Protein AF-0000000076550329 (afdb_homodimer)

InterPro domains:
  IPR003779 Alkyl hydroperoxide reductase AhpD/CMD-like [PF02627] (62-121)
  IPR004675 Alkylhydroperoxidase AhpD core [TIGR00778] (80-121)
  IPR010195 Uncharacterised peroxidase-related [TIGR01926] (23-198)
  IPR029032 AhpD-like [G3DSA:1.20.1290.10] (34-202)
  IPR029032 AhpD-like [SSF69118] (18-198)

Secondary structure (DSSP, 8-state):
---------------------SS----GGG--HHHHHHHHHHHHHHT-SS--HHHHTTTTSHHHHHHHHHHIIIIISS-SSS-HHHHHHHHHHHHHHTT-HHHHHHHHHHHHHTT--HHHHHHHHTT----TTS-HHHHHHHHHHHHHHHHGGG--HHHHHHHHHTT--HHHHHHHHHHHHHHHHHHHHHHHHTPPP---S---------S---/---------------------SS----GGG--HHHHHHHHHHHHHHT-SS--HHHHTTTTSHHHHHHHHHHIIIIISS-SSS-HHHHHHHHHHHHHHTT-HHHHHHHHHHHHHTT--HHHHHHHHTT----TTS-HHHHHHHHHHHHHHHHGGG--HHHHHHHHHTT--HHHHHHHHHHHHHHHHHHHHHHHHTPPP---S---------S---

Solvent-accessible surface area (backbone atoms only — not comparable to full-atom values): 23984 Å² total; per-residue (Å²): 134,82,80,73,80,75,79,75,75,72,75,73,75,72,65,74,76,78,82,76,50,53,45,74,61,52,51,78,92,72,40,56,71,66,41,32,49,45,52,50,51,50,25,63,74,68,70,39,95,66,77,60,69,72,58,24,69,30,45,85,39,43,71,58,31,48,40,51,53,52,44,43,66,71,56,65,77,34,78,62,79,47,56,49,50,57,51,26,49,50,48,14,26,52,19,31,69,60,53,18,59,32,54,22,29,53,27,42,41,53,22,40,78,59,66,48,46,71,62,43,48,51,24,25,58,66,60,38,81,79,38,92,77,50,49,73,57,54,43,54,52,52,52,48,43,49,39,42,70,77,41,15,60,72,49,48,56,64,60,49,49,56,41,41,74,63,66,46,50,65,64,36,51,48,50,50,44,52,52,47,17,48,46,48,19,51,37,26,43,40,23,46,32,38,59,67,58,77,67,72,44,85,58,83,66,70,76,73,77,70,80,71,79,119,134,82,80,73,79,77,79,76,75,71,74,72,75,73,66,77,76,78,82,75,51,52,46,74,61,53,51,80,91,70,41,57,71,66,43,32,48,45,51,50,50,50,26,65,73,69,69,40,94,67,76,62,69,71,58,24,69,30,44,84,39,45,70,57,30,48,41,51,56,53,44,43,65,70,58,65,78,34,79,62,80,46,56,48,49,57,50,25,50,48,47,14,27,50,19,30,71,59,54,19,59,33,55,22,27,52,27,42,43,54,22,41,77,60,67,47,46,71,62,43,49,52,23,25,58,66,58,39,80,78,37,90,77,50,50,72,57,54,44,54,51,52,52,48,44,50,40,42,70,78,41,15,60,71,49,48,54,65,60,48,49,55,42,40,72,62,68,46,51,64,65,35,51,48,49,50,44,51,53,48,19,48,46,47,19,51,37,26,44,40,24,47,32,37,59,66,57,76,68,71,44,85,58,84,66,69,78,74,77,69,82,70,81,118

Organism: NCBI:txid570835

Structure (mmCIF, N/CA/C/O backbone):
data_AF-0000000076550329-model_v1
#
loop_
_entity.id
_entity.type
_entity.pdbx_description
1 polymer 'Putative peroxidase-related enzyme'
#
loop_
_atom_site.group_PDB
_atom_site.id
_atom_site.type_symbol
_atom_site.label_atom_id
_atom_site.label_alt_id
_atom_site.label_comp_id
_atom_site.label_asym_id
_atom_site.label_entity_id
_atom_site.label_seq_id
_atom_site.pdbx_PDB_ins_code
_atom_site.Cartn_x
_atom_site.Cartn_y
_atom_site.Cartn_z
_atom_site.occupancy
_atom_site.B_iso_or_equiv
_atom_site.auth_seq_id
_atom_site.auth_comp_id
_atom_site.auth_asym_id
_atom_site.auth_atom_id
_atom_site.pdbx_PDB_model_num
ATOM 1 N N . MET A 1 1 ? -53.531 -36.594 -28.297 1 34.47 1 MET A N 1
ATOM 2 C CA . MET A 1 1 ? -53.438 -35.812 -27.078 1 34.47 1 MET A CA 1
ATOM 3 C C . MET A 1 1 ? -52.062 -35.156 -26.922 1 34.47 1 MET A C 1
ATOM 5 O O . MET A 1 1 ? -51.062 -35.875 -26.75 1 34.47 1 MET A O 1
ATOM 9 N N . LYS A 1 2 ? -51.844 -34 -27.531 1 37.94 2 LYS A N 1
ATOM 10 C CA . LYS A 1 2 ? -50.656 -33.219 -27.703 1 37.94 2 LYS A CA 1
ATOM 11 C C . LYS A 1 2 ? -50.062 -32.781 -26.344 1 37.94 2 LYS A C 1
ATOM 13 O O . LYS A 1 2 ? -50.781 -32.219 -25.516 1 37.94 2 LYS A O 1
ATOM 18 N N . GLU A 1 3 ? -49.062 -33.531 -25.797 1 40.94 3 GLU A N 1
ATOM 19 C CA . GLU A 1 3 ? -48.375 -33.219 -24.547 1 40.94 3 GLU A CA 1
ATOM 20 C C . GLU A 1 3 ? -47.969 -31.75 -24.484 1 40.94 3 GLU A C 1
ATOM 22 O O . GLU A 1 3 ? -47.375 -31.234 -25.422 1 40.94 3 GLU A O 1
ATOM 27 N N . SER A 1 4 ? -48.719 -30.906 -23.75 1 45.22 4 SER A N 1
ATOM 28 C CA . SER A 1 4 ? -48.469 -29.5 -23.484 1 45.22 4 SER A CA 1
ATOM 29 C C . SER A 1 4 ? -47 -29.281 -23.031 1 45.22 4 SER A C 1
ATOM 31 O O . SER A 1 4 ? -46.5 -30.047 -22.219 1 45.22 4 SER A O 1
ATOM 33 N N . PRO A 1 5 ? -46.219 -28.5 -23.781 1 45.06 5 PRO A N 1
ATOM 34 C CA . PRO A 1 5 ? -44.812 -28.297 -23.406 1 45.06 5 PRO A CA 1
ATOM 35 C C . PRO A 1 5 ? -44.656 -27.875 -21.953 1 45.06 5 PRO A C 1
ATOM 37 O O . PRO A 1 5 ? -45.531 -27.234 -21.391 1 45.06 5 PRO A O 1
ATOM 40 N N . ALA A 1 6 ? -43.844 -28.578 -21.125 1 47.47 6 ALA A N 1
ATOM 41 C CA . ALA A 1 6 ? -43.438 -28.25 -19.75 1 47.47 6 ALA A CA 1
ATOM 42 C C . ALA A 1 6 ? -43.094 -26.781 -19.625 1 47.47 6 ALA A C 1
ATOM 44 O O . ALA A 1 6 ? -42.438 -26.219 -20.516 1 47.47 6 ALA A O 1
ATOM 45 N N . PRO A 1 7 ? -43.75 -26 -18.703 1 37.88 7 PRO A N 1
ATOM 46 C CA . PRO A 1 7 ? -43.375 -24.578 -18.594 1 37.88 7 PRO A CA 1
ATOM 47 C C . PRO A 1 7 ? -41.875 -24.375 -18.391 1 37.88 7 PRO A C 1
ATOM 49 O O . PRO A 1 7 ? -41.188 -25.25 -17.859 1 37.88 7 PRO A O 1
ATOM 52 N N . ALA A 1 8 ? -41.25 -23.531 -19.219 1 38.94 8 ALA A N 1
ATOM 53 C CA . ALA A 1 8 ? -39.875 -23.094 -19.109 1 38.94 8 ALA A CA 1
ATOM 54 C C . ALA A 1 8 ? -39.531 -22.688 -17.688 1 38.94 8 ALA A C 1
ATOM 56 O O . ALA A 1 8 ? -40.312 -22 -17.016 1 38.94 8 ALA A O 1
ATOM 57 N N . ARG A 1 9 ? -38.688 -23.484 -16.969 1 37.28 9 ARG A N 1
ATOM 58 C CA . ARG A 1 9 ? -38.094 -23.047 -15.711 1 37.28 9 ARG A CA 1
ATOM 59 C C . ARG A 1 9 ? -37.75 -21.562 -15.766 1 37.28 9 ARG A C 1
ATOM 61 O O . ARG A 1 9 ? -37.125 -21.109 -16.734 1 37.28 9 ARG A O 1
ATOM 68 N N . THR A 1 10 ? -38.594 -20.719 -15.211 1 36.97 10 THR A N 1
ATOM 69 C CA . THR A 1 10 ? -38.188 -19.328 -14.961 1 36.97 10 THR A CA 1
ATOM 70 C C . THR A 1 10 ? -36.719 -19.266 -14.586 1 36.97 10 THR A C 1
ATOM 72 O O . THR A 1 10 ? -36.188 -20.109 -13.852 1 36.97 10 THR A O 1
ATOM 75 N N . THR A 1 11 ? -35.875 -18.734 -15.445 1 35.59 11 THR A N 1
ATOM 76 C CA . THR A 1 11 ? -34.5 -18.328 -15.156 1 35.59 11 THR A CA 1
ATOM 77 C C . THR A 1 11 ? -34.375 -17.859 -13.711 1 35.59 11 THR A C 1
ATOM 79 O O . THR A 1 11 ? -35.25 -17.172 -13.195 1 35.59 11 THR A O 1
ATOM 82 N N . ASP A 1 12 ? -33.875 -18.688 -12.797 1 35.5 12 ASP A N 1
ATOM 83 C CA . ASP A 1 12 ? -33.406 -18.297 -11.469 1 35.5 12 ASP A CA 1
ATOM 84 C C . ASP A 1 12 ? -32.906 -16.859 -11.484 1 35.5 12 ASP A C 1
ATOM 86 O O . ASP A 1 12 ? -32.094 -16.484 -12.32 1 35.5 12 ASP A O 1
ATOM 90 N N . ASP A 1 13 ? -33.75 -15.891 -11.172 1 37.62 13 ASP A N 1
ATOM 91 C CA . ASP A 1 13 ? -33.281 -14.602 -10.695 1 37.62 13 ASP A CA 1
ATOM 92 C C . ASP A 1 13 ? -31.922 -14.75 -10 1 37.62 13 ASP A C 1
ATOM 94 O O . ASP A 1 13 ? -31.844 -15.18 -8.852 1 37.62 13 ASP A O 1
ATOM 98 N N . GLN A 1 14 ? -30.953 -15.328 -10.617 1 38.12 14 GLN A N 1
ATOM 99 C CA . GLN A 1 14 ? -29.641 -15.148 -10.016 1 38.12 14 GLN A CA 1
ATOM 100 C C . GLN A 1 14 ? -29.547 -13.836 -9.25 1 38.12 14 GLN A C 1
ATOM 102 O O . GLN A 1 14 ? -29.422 -12.766 -9.859 1 38.12 14 GLN A O 1
ATOM 107 N N . ALA A 1 15 ? -30.359 -13.57 -8.297 1 37.69 15 ALA A N 1
ATOM 108 C CA . ALA A 1 15 ? -30.234 -12.477 -7.348 1 37.69 15 ALA A CA 1
ATOM 109 C C . ALA A 1 15 ? -28.781 -12.062 -7.172 1 37.69 15 ALA A C 1
ATOM 111 O O . ALA A 1 15 ? -27.953 -12.875 -6.746 1 37.69 15 ALA A O 1
ATOM 112 N N . SER A 1 16 ? -28.156 -11.32 -7.98 1 46.09 16 SER A N 1
ATOM 113 C CA . SER A 1 16 ? -26.875 -10.68 -7.742 1 46.09 16 SER A CA 1
ATOM 114 C C . SER A 1 16 ? -26.672 -10.367 -6.262 1 46.09 16 SER A C 1
ATOM 116 O O . SER A 1 16 ? -27.406 -9.555 -5.691 1 46.09 16 SER A O 1
ATOM 118 N N . THR A 1 17 ? -26.531 -11.281 -5.348 1 53.38 17 THR A N 1
ATOM 119 C CA . THR A 1 17 ? -26.266 -11.141 -3.918 1 53.38 17 THR A CA 1
ATOM 120 C C . THR A 1 17 ? -25.5 -9.859 -3.627 1 53.38 17 THR A C 1
ATOM 122 O O . THR A 1 17 ? -24.391 -9.672 -4.113 1 53.38 17 THR A O 1
ATOM 125 N N . GLN A 1 18 ? -26.234 -8.766 -3.355 1 66.81 18 GLN A N 1
ATOM 126 C CA . GLN A 1 18 ? -25.734 -7.445 -2.998 1 66.81 18 GLN A CA 1
ATOM 127 C C . GLN A 1 18 ? -24.672 -7.543 -1.907 1 66.81 18 GLN A C 1
ATOM 129 O O . GLN A 1 18 ? -24.906 -8.117 -0.843 1 66.81 18 GLN A O 1
ATOM 134 N N . ILE A 1 19 ? -23.391 -7.457 -2.166 1 80.44 19 ILE A N 1
ATOM 135 C CA . ILE A 1 19 ? -22.297 -7.43 -1.199 1 80.44 19 ILE A CA 1
ATOM 136 C C . ILE A 1 19 ? -22.484 -6.262 -0.232 1 80.44 19 ILE A C 1
ATOM 138 O O . ILE A 1 19 ? -22.75 -5.133 -0.654 1 80.44 19 ILE A O 1
ATOM 142 N N . VAL A 1 20 ? -22.656 -6.621 1.04 1 86.81 20 VAL A N 1
ATOM 143 C CA . VAL A 1 20 ? -22.719 -5.598 2.078 1 86.81 20 VAL A CA 1
ATOM 144 C C . VAL A 1 20 ? -21.312 -5.273 2.566 1 86.81 20 VAL A C 1
ATOM 146 O O . VAL A 1 20 ? -20.578 -6.164 3.014 1 86.81 20 VAL A O 1
ATOM 149 N N . THR A 1 21 ? -20.922 -4.004 2.424 1 95.5 21 THR A N 1
ATOM 150 C CA . THR A 1 21 ? -19.594 -3.568 2.82 1 95.5 21 THR A CA 1
ATOM 151 C C . THR A 1 21 ? -19.672 -2.568 3.969 1 95.5 21 THR A C 1
ATOM 153 O O . THR A 1 21 ? -20.734 -2.025 4.254 1 95.5 21 THR A O 1
ATOM 156 N N . ASN A 1 22 ? -18.578 -2.371 4.703 1 97.69 22 ASN A N 1
ATOM 157 C CA . ASN A 1 22 ? -18.5 -1.385 5.773 1 97.69 22 ASN A CA 1
ATOM 158 C C . ASN A 1 22 ? -18.531 0.04 5.227 1 97.69 22 ASN A C 1
ATOM 160 O O . ASN A 1 22 ? -19.016 0.954 5.902 1 97.69 22 ASN A O 1
ATOM 164 N N . LEU A 1 23 ? -18 0.248 4.008 1 98 23 LEU A N 1
ATOM 165 C CA . LEU A 1 23 ? -17.906 1.538 3.336 1 98 23 LEU A CA 1
ATOM 166 C C . LEU A 1 23 ? -18.531 1.477 1.949 1 98 23 LEU A C 1
ATOM 168 O O . LEU A 1 23 ? -18.703 0.391 1.389 1 98 23 LEU A O 1
ATOM 172 N N . PRO A 1 24 ? -18.844 2.582 1.404 1 96.06 24 PRO A N 1
ATOM 173 C CA . PRO A 1 24 ? -19.594 2.562 0.142 1 96.06 24 PRO A CA 1
ATOM 174 C C . PRO A 1 24 ? -18.75 2.07 -1.032 1 96.06 24 PRO A C 1
ATOM 176 O O . PRO A 1 24 ? -17.562 2.424 -1.144 1 96.06 24 PRO A O 1
ATOM 179 N N . ILE A 1 25 ? -19.344 1.28 -1.822 1 96.69 25 ILE A N 1
ATOM 180 C CA . ILE A 1 25 ? -18.812 0.883 -3.123 1 96.69 25 ILE A CA 1
ATOM 181 C C . ILE A 1 25 ? -19.797 1.269 -4.223 1 96.69 25 ILE A C 1
ATOM 183 O O . ILE A 1 25 ? -20.922 1.678 -3.936 1 96.69 25 ILE A O 1
ATOM 187 N N . VAL A 1 26 ? -19.375 1.234 -5.422 1 95.69 26 VAL A N 1
ATOM 188 C CA . VAL A 1 26 ? -20.25 1.516 -6.555 1 95.69 26 VAL A CA 1
ATOM 189 C C . VAL A 1 26 ? -20.391 0.269 -7.426 1 95.69 26 VAL A C 1
ATOM 191 O O . VAL A 1 26 ? -19.422 -0.149 -8.078 1 95.69 26 VAL A O 1
ATOM 194 N N . GLN A 1 27 ? -21.562 -0.216 -7.426 1 94.56 27 GLN A N 1
ATOM 195 C CA . GLN A 1 27 ? -21.828 -1.361 -8.289 1 94.56 27 GLN A CA 1
ATOM 196 C C . GLN A 1 27 ? -21.797 -0.966 -9.758 1 94.56 27 GLN A C 1
ATOM 198 O O . GLN A 1 27 ? -22 0.2 -10.102 1 94.56 27 GLN A O 1
ATOM 203 N N . GLU A 1 28 ? -21.531 -1.98 -10.531 1 93.81 28 GLU A N 1
ATOM 204 C CA . GLU A 1 28 ? -21.344 -1.702 -11.953 1 93.81 28 GLU A CA 1
ATOM 205 C C . GLU A 1 28 ? -22.578 -1.06 -12.562 1 93.81 28 GLU A C 1
ATOM 207 O O . GLU A 1 28 ? -22.484 -0.114 -13.344 1 93.81 28 GLU A O 1
ATOM 212 N N . ASP A 1 29 ? -23.75 -1.494 -12.203 1 93.12 29 ASP A N 1
ATOM 213 C CA . ASP A 1 29 ? -24.984 -1.004 -12.789 1 93.12 29 ASP A CA 1
ATOM 214 C C . ASP A 1 29 ? -25.312 0.395 -12.281 1 93.12 29 ASP A C 1
ATOM 216 O O . ASP A 1 29 ? -26.141 1.103 -12.875 1 93.12 29 ASP A O 1
ATOM 220 N N . ALA A 1 30 ? -24.688 0.778 -11.227 1 95.06 30 ALA A N 1
ATOM 221 C CA . ALA A 1 30 ? -24.938 2.088 -10.633 1 95.06 30 ALA A CA 1
ATOM 222 C C . ALA A 1 30 ? -23.859 3.088 -11.016 1 95.06 30 ALA A C 1
ATOM 224 O O . ALA A 1 30 ? -23.969 4.281 -10.727 1 95.06 30 ALA A O 1
ATOM 225 N N . ALA A 1 31 ? -22.781 2.613 -11.672 1 96.88 31 ALA A N 1
ATOM 226 C CA . ALA A 1 31 ? -21.625 3.455 -11.969 1 96.88 31 ALA A CA 1
ATOM 227 C C . ALA A 1 31 ? -21.953 4.48 -13.047 1 96.88 31 ALA A C 1
ATOM 229 O O . ALA A 1 31 ? -22.656 4.168 -14.016 1 96.88 31 ALA A O 1
ATOM 230 N N . THR A 1 32 ? -21.547 5.707 -12.828 1 96.56 32 THR A N 1
ATOM 231 C CA . THR A 1 32 ? -21.703 6.781 -13.805 1 96.56 32 THR A CA 1
ATOM 232 C C . THR A 1 32 ? -20.391 7.539 -13.977 1 96.56 32 THR A C 1
ATOM 234 O O . THR A 1 32 ? -19.438 7.348 -13.211 1 96.56 32 THR A O 1
ATOM 237 N N . GLY A 1 33 ? -20.234 8.25 -15.086 1 97.31 33 GLY A N 1
ATOM 238 C CA . GLY A 1 33 ? -19.078 9.125 -15.297 1 97.31 33 GLY A CA 1
ATOM 239 C C . GLY A 1 33 ? -17.766 8.383 -15.305 1 97.31 33 GLY A C 1
ATOM 240 O O . GLY A 1 33 ? -17.609 7.379 -16.016 1 97.31 33 GLY A O 1
ATOM 241 N N . ALA A 1 34 ? -16.828 8.898 -14.539 1 96.88 34 ALA A N 1
ATOM 242 C CA . ALA A 1 34 ? -15.453 8.398 -14.539 1 96.88 34 ALA A CA 1
ATOM 243 C C . ALA A 1 34 ? -15.398 6.957 -14.031 1 96.88 34 ALA A C 1
ATOM 245 O O . ALA A 1 34 ? -14.594 6.156 -14.508 1 96.88 34 ALA A O 1
ATOM 246 N N . VAL A 1 35 ? -16.234 6.652 -13.039 1 97.88 35 VAL A N 1
ATOM 247 C CA . VAL A 1 35 ? -16.25 5.305 -12.477 1 97.88 35 VAL A CA 1
ATOM 248 C C . VAL A 1 35 ? -16.75 4.312 -13.531 1 97.88 35 VAL A C 1
ATOM 250 O O . VAL A 1 35 ? -16.141 3.256 -13.727 1 97.88 35 VAL A O 1
ATOM 253 N N . ALA A 1 36 ? -17.766 4.68 -14.234 1 97.56 36 ALA A N 1
ATOM 254 C CA . ALA A 1 36 ? -18.297 3.83 -15.297 1 97.56 36 ALA A CA 1
ATOM 255 C C . ALA A 1 36 ? -17.25 3.609 -16.391 1 97.56 36 ALA A C 1
ATOM 257 O O . ALA A 1 36 ? -17.094 2.494 -16.891 1 97.56 36 ALA A O 1
ATOM 258 N N . LYS A 1 37 ? -16.641 4.633 -16.734 1 97.62 37 LYS A N 1
ATOM 259 C CA . LYS A 1 37 ? -15.594 4.531 -17.75 1 97.62 37 LYS A CA 1
ATOM 260 C C . LYS A 1 37 ? -14.477 3.596 -17.297 1 97.62 37 LYS A C 1
ATOM 262 O O . LYS A 1 37 ? -14 2.771 -18.078 1 97.62 37 LYS A O 1
ATOM 267 N N . SER A 1 38 ? -14.039 3.748 -16.031 1 97.06 38 SER A N 1
ATOM 268 C CA . SER A 1 38 ? -12.977 2.902 -15.5 1 97.06 38 SER A CA 1
ATOM 269 C C . SER A 1 38 ? -13.383 1.432 -15.508 1 97.06 38 SER A C 1
ATOM 271 O O . SER A 1 38 ? -12.586 0.563 -15.859 1 97.06 38 SER A O 1
ATOM 273 N N . TYR A 1 39 ? -14.617 1.211 -15.086 1 96.88 39 TYR A N 1
ATOM 274 C CA . TYR A 1 39 ? -15.117 -0.161 -15.102 1 96.88 39 TYR A CA 1
ATOM 275 C C . TYR A 1 39 ? -15.117 -0.721 -16.516 1 96.88 39 TYR A C 1
ATOM 277 O O . TYR A 1 39 ? -14.695 -1.856 -16.75 1 96.88 39 TYR A O 1
ATOM 285 N N . SER A 1 40 ? -15.547 0.065 -17.5 1 96 40 SER A N 1
ATOM 286 C CA . SER A 1 40 ? -15.57 -0.349 -18.906 1 96 40 SER A CA 1
ATOM 287 C C . SER A 1 40 ? -14.156 -0.6 -19.422 1 96 40 SER A C 1
ATOM 289 O O . SER A 1 40 ? -13.906 -1.591 -20.109 1 96 40 SER A O 1
ATOM 291 N N . ASP A 1 41 ? -13.273 0.288 -19.094 1 93.56 41 ASP A N 1
ATOM 292 C CA . ASP A 1 41 ? -11.883 0.136 -19.5 1 93.56 41 ASP A CA 1
ATOM 293 C C . ASP A 1 41 ? -11.289 -1.167 -18.969 1 93.56 41 ASP A C 1
ATOM 295 O O . ASP A 1 41 ? -10.539 -1.849 -19.672 1 93.56 41 ASP A O 1
ATOM 299 N N . TYR A 1 42 ? -11.578 -1.461 -17.719 1 94.69 42 TYR A N 1
ATOM 300 C CA . TYR A 1 42 ? -11.086 -2.699 -17.125 1 94.69 42 TYR A CA 1
ATOM 301 C C . TYR A 1 42 ? -11.594 -3.912 -17.891 1 94.69 42 TYR A C 1
ATOM 303 O O . TYR A 1 42 ? -10.805 -4.789 -18.266 1 94.69 42 TYR A O 1
ATOM 311 N N . ARG A 1 43 ? -12.875 -3.943 -18.141 1 94.25 43 ARG A N 1
ATOM 312 C CA . ARG A 1 43 ? -13.477 -5.082 -18.828 1 94.25 43 ARG A CA 1
ATOM 313 C C . ARG A 1 43 ? -12.898 -5.25 -20.234 1 94.25 43 ARG A C 1
ATOM 315 O O . ARG A 1 43 ? -12.586 -6.367 -20.641 1 94.25 43 ARG A O 1
ATOM 322 N N . GLU A 1 44 ? -12.703 -4.199 -20.875 1 92.38 44 GLU A N 1
ATOM 323 C CA . GLU A 1 44 ? -12.172 -4.23 -22.234 1 92.38 44 GLU A CA 1
ATOM 324 C C . GLU A 1 44 ? -10.711 -4.68 -22.25 1 92.38 44 GLU A C 1
ATOM 326 O O . GLU A 1 44 ? -10.32 -5.516 -23.062 1 92.38 44 GLU A O 1
ATOM 331 N N . HIS A 1 45 ? -9.992 -4.172 -21.344 1 89.69 45 HIS A N 1
ATOM 332 C CA . HIS A 1 45 ? -8.562 -4.461 -21.312 1 89.69 45 HIS A CA 1
ATOM 333 C C . HIS A 1 45 ? -8.305 -5.918 -20.938 1 89.69 45 HIS A C 1
ATOM 335 O O . HIS A 1 45 ? -7.43 -6.566 -21.531 1 89.69 45 HIS A O 1
ATOM 341 N N . PHE A 1 46 ? -9.062 -6.41 -19.984 1 89.19 46 PHE A N 1
ATOM 342 C CA . PHE A 1 46 ? -8.773 -7.738 -19.453 1 89.19 46 PHE A CA 1
ATOM 343 C C . PHE A 1 46 ? -9.688 -8.781 -20.078 1 89.19 46 PHE A C 1
ATOM 345 O O . PHE A 1 46 ? -9.516 -9.984 -19.859 1 89.19 46 PHE A O 1
ATOM 352 N N . GLY A 1 47 ? -10.594 -8.312 -20.906 1 89.25 47 GLY A N 1
ATOM 353 C CA . GLY A 1 47 ? -11.516 -9.234 -21.547 1 89.25 47 GLY A CA 1
ATOM 354 C C . GLY A 1 47 ? -12.367 -10.008 -20.562 1 89.25 47 GLY A C 1
ATOM 355 O O . GLY A 1 47 ? -12.562 -11.211 -20.703 1 89.25 47 GLY A O 1
ATOM 356 N N . ARG A 1 48 ? -12.789 -9.414 -19.484 1 87.75 48 ARG A N 1
ATOM 357 C CA . ARG A 1 48 ? -13.617 -10.016 -18.453 1 87.75 48 ARG A CA 1
ATOM 358 C C . ARG A 1 48 ? -15.008 -9.406 -18.438 1 87.75 48 ARG A C 1
ATOM 360 O O . ARG A 1 48 ? -15.172 -8.211 -18.703 1 87.75 48 ARG A O 1
ATOM 367 N N . PRO A 1 49 ? -15.945 -10.18 -18.109 1 87.62 49 PRO A N 1
ATOM 368 C CA . PRO A 1 49 ? -17.312 -9.664 -18.141 1 87.62 49 PRO A CA 1
ATOM 369 C C . PRO A 1 49 ? -17.656 -8.828 -16.906 1 87.62 49 PRO A C 1
ATOM 371 O O . PRO A 1 49 ? -18.547 -7.973 -16.969 1 87.62 49 PRO A O 1
ATOM 374 N N . ASP A 1 50 ? -16.953 -9.141 -15.844 1 90.62 50 ASP A N 1
ATOM 375 C CA . ASP A 1 50 ? -17.281 -8.445 -14.602 1 90.62 50 ASP A CA 1
ATOM 376 C C . ASP A 1 50 ? -16.062 -7.781 -13.984 1 90.62 50 ASP A C 1
ATOM 378 O O . ASP A 1 50 ? -14.93 -8.227 -14.211 1 90.62 50 ASP A O 1
ATOM 382 N N . VAL A 1 51 ? -16.344 -6.711 -13.258 1 93.5 51 VAL A N 1
ATOM 383 C CA . VAL A 1 51 ? -15.312 -6 -12.508 1 93.5 51 VAL A CA 1
ATOM 384 C C . VAL A 1 51 ? -15.133 -6.648 -11.133 1 93.5 51 VAL A C 1
ATOM 386 O O . VAL A 1 51 ? -16.109 -6.844 -10.406 1 93.5 51 VAL A O 1
ATOM 389 N N . PRO A 1 52 ? -13.906 -7.027 -10.789 1 93.44 52 PRO A N 1
ATOM 390 C CA . PRO A 1 52 ? -13.695 -7.578 -9.445 1 93.44 52 PRO A CA 1
ATOM 391 C C . PRO A 1 52 ? -14.125 -6.621 -8.344 1 93.44 52 PRO A C 1
ATOM 393 O O . PRO A 1 52 ? -13.945 -5.406 -8.461 1 93.44 52 PRO A O 1
ATOM 396 N N . ASP A 1 53 ? -14.602 -7.16 -7.277 1 95 53 ASP A N 1
ATOM 397 C CA . ASP A 1 53 ? -15.18 -6.363 -6.199 1 95 53 ASP A CA 1
ATOM 398 C C . ASP A 1 53 ? -14.141 -5.445 -5.57 1 95 53 ASP A C 1
ATOM 400 O O . ASP A 1 53 ? -14.469 -4.348 -5.113 1 95 53 ASP A O 1
ATOM 404 N N . ILE A 1 54 ? -12.898 -5.898 -5.555 1 96.5 54 ILE A N 1
ATOM 405 C CA . ILE A 1 54 ? -11.867 -5.07 -4.93 1 96.5 54 ILE A CA 1
ATOM 406 C C . ILE A 1 54 ? -11.797 -3.717 -5.637 1 96.5 54 ILE A C 1
ATOM 408 O O . ILE A 1 54 ? -11.555 -2.689 -5 1 96.5 54 ILE A O 1
ATOM 412 N N . LEU A 1 55 ? -12.008 -3.686 -6.941 1 97 55 LEU A N 1
ATOM 413 C CA . LEU A 1 55 ? -11.898 -2.428 -7.676 1 97 55 LEU A CA 1
ATOM 414 C C . LEU A 1 55 ? -13 -1.459 -7.25 1 97 55 LEU A C 1
ATOM 416 O O . LEU A 1 55 ? -12.797 -0.242 -7.266 1 97 55 LEU A O 1
ATOM 420 N N . LYS A 1 56 ? -14.086 -1.982 -6.816 1 97.62 56 LYS A N 1
ATOM 421 C CA . LYS A 1 56 ? -15.203 -1.149 -6.383 1 97.62 56 LYS A CA 1
ATOM 422 C C . LYS A 1 56 ? -14.883 -0.431 -5.074 1 97.62 56 LYS A C 1
ATOM 424 O O . LYS A 1 56 ? -15.5 0.586 -4.754 1 97.62 56 LYS A O 1
ATOM 429 N N . CYS A 1 57 ? -13.953 -0.951 -4.289 1 98.06 57 CYS A N 1
ATOM 430 C CA . CYS A 1 57 ? -13.516 -0.318 -3.049 1 98.06 57 CYS A CA 1
ATOM 431 C C . CYS A 1 57 ? -12.781 0.987 -3.332 1 98.06 57 CYS A C 1
ATOM 433 O O . CYS A 1 57 ? -12.562 1.791 -2.426 1 98.06 57 CYS A O 1
ATOM 435 N N . PHE A 1 58 ? -12.438 1.228 -4.602 1 98 58 PHE A N 1
ATOM 436 C CA . PHE A 1 58 ? -11.688 2.426 -4.965 1 98 58 PHE A CA 1
ATOM 437 C C . PHE A 1 58 ? -12.578 3.422 -5.691 1 98 58 PHE A C 1
ATOM 439 O O . PHE A 1 58 ? -12.148 4.527 -6.027 1 98 58 PHE A O 1
ATOM 446 N N . ALA A 1 59 ? -13.852 3.111 -5.883 1 97.25 59 ALA A N 1
ATOM 447 C CA . ALA A 1 59 ? -14.758 3.879 -6.734 1 97.25 59 ALA A CA 1
ATOM 448 C C . ALA A 1 59 ? -15.109 5.219 -6.094 1 97.25 59 ALA A C 1
ATOM 450 O O . ALA A 1 59 ? -15.562 6.141 -6.777 1 97.25 59 ALA A O 1
ATOM 451 N N . THR A 1 60 ? -14.945 5.352 -4.766 1 95.69 60 THR A N 1
ATOM 452 C CA . THR A 1 60 ? -15.234 6.613 -4.094 1 95.69 60 THR A CA 1
ATOM 453 C C . THR A 1 60 ? -14.195 7.672 -4.469 1 95.69 60 THR A C 1
ATOM 455 O O . THR A 1 60 ? -14.383 8.859 -4.188 1 95.69 60 THR A O 1
ATOM 458 N N . HIS A 1 61 ? -13.102 7.262 -5.094 1 95.81 61 HIS A N 1
ATOM 459 C CA . HIS A 1 61 ? -12.07 8.148 -5.621 1 95.81 61 HIS A CA 1
ATOM 460 C C . HIS A 1 61 ? -11.648 7.734 -7.027 1 95.81 61 HIS A C 1
ATOM 462 O O . HIS A 1 61 ? -10.672 7.012 -7.203 1 95.81 61 HIS A O 1
ATOM 468 N N . PRO A 1 62 ? -12.281 8.273 -8.031 1 95.12 62 PRO A N 1
ATOM 469 C CA . PRO A 1 62 ? -12.141 7.773 -9.406 1 95.12 62 PRO A CA 1
ATOM 470 C C . PRO A 1 62 ? -10.695 7.812 -9.898 1 95.12 62 PRO A C 1
ATOM 472 O O . PRO A 1 62 ? -10.227 6.855 -10.516 1 95.12 62 PRO A O 1
ATOM 475 N N . PRO A 1 63 ? -9.922 8.859 -9.617 1 94.12 63 PRO A N 1
ATOM 476 C CA . PRO A 1 63 ? -8.523 8.805 -10.039 1 94.12 63 PRO A CA 1
ATOM 477 C C . PRO A 1 63 ? -7.758 7.645 -9.406 1 94.12 63 PRO A C 1
ATOM 479 O O . PRO A 1 63 ? -6.93 7.012 -10.062 1 94.12 63 PRO A O 1
ATOM 482 N N . LEU A 1 64 ? -8.016 7.383 -8.148 1 95.31 64 LEU A N 1
ATOM 483 C CA . LEU A 1 64 ? -7.391 6.242 -7.484 1 95.31 64 LEU A CA 1
ATOM 484 C C . LEU A 1 64 ? -7.781 4.934 -8.164 1 95.31 64 LEU A C 1
ATOM 486 O O . LEU A 1 64 ? -6.93 4.082 -8.414 1 95.31 64 LEU A O 1
ATOM 490 N N . LEU A 1 65 ? -9.055 4.793 -8.484 1 96.94 65 LEU A N 1
ATOM 491 C CA . LEU A 1 65 ? -9.547 3.613 -9.188 1 96.94 65 LEU A CA 1
ATOM 492 C C . LEU A 1 65 ? -8.797 3.416 -10.5 1 96.94 65 LEU A C 1
ATOM 494 O O . LEU A 1 65 ? -8.336 2.311 -10.805 1 96.94 65 LEU A O 1
ATOM 498 N N . GLU A 1 66 ? -8.648 4.453 -11.219 1 94.94 66 GLU A N 1
ATOM 499 C CA . GLU A 1 66 ? -7.953 4.402 -12.5 1 94.94 66 GLU A CA 1
ATOM 500 C C . GLU A 1 66 ? -6.508 3.943 -12.328 1 94.94 66 GLU A C 1
ATOM 502 O O . GLU A 1 66 ? -6.016 3.121 -13.102 1 94.94 66 GLU A O 1
ATOM 507 N N . GLN A 1 67 ? -5.84 4.449 -11.352 1 93.56 67 GLN A N 1
ATOM 508 C CA . GLN A 1 67 ? -4.441 4.102 -11.125 1 93.56 67 GLN A CA 1
ATOM 509 C C . GLN A 1 67 ? -4.305 2.648 -10.68 1 93.56 67 GLN A C 1
ATOM 511 O O . GLN A 1 67 ? -3.336 1.972 -11.031 1 93.56 67 GLN A O 1
ATOM 516 N N . MET A 1 68 ? -5.285 2.158 -9.867 1 94.31 68 MET A N 1
ATOM 517 C CA . MET A 1 68 ? -5.242 0.766 -9.43 1 94.31 68 MET A CA 1
ATOM 518 C C . MET A 1 68 ? -5.422 -0.181 -10.609 1 94.31 68 MET A C 1
ATOM 520 O O . MET A 1 68 ? -4.75 -1.21 -10.695 1 94.31 68 MET A O 1
ATOM 524 N N . ILE A 1 69 ? -6.277 0.164 -11.516 1 93.5 69 ILE A N 1
ATOM 525 C CA . ILE A 1 69 ? -6.488 -0.641 -12.711 1 93.5 69 ILE A CA 1
ATOM 526 C C . ILE A 1 69 ? -5.211 -0.662 -13.547 1 93.5 69 ILE A C 1
ATOM 528 O O . ILE A 1 69 ? -4.777 -1.723 -14.008 1 93.5 69 ILE A O 1
ATOM 532 N N . ALA A 1 70 ? -4.57 0.47 -13.688 1 92 70 ALA A N 1
ATOM 533 C CA . ALA A 1 70 ? -3.326 0.565 -14.453 1 92 70 ALA A CA 1
ATOM 534 C C . ALA A 1 70 ? -2.219 -0.257 -13.797 1 92 70 ALA A C 1
ATOM 536 O O . ALA A 1 70 ? -1.432 -0.91 -14.484 1 92 70 ALA A O 1
ATOM 537 N N . LEU A 1 71 ? -2.191 -0.245 -12.523 1 90.5 71 LEU A N 1
ATOM 538 C CA . LEU A 1 71 ? -1.178 -0.985 -11.781 1 90.5 71 LEU A CA 1
ATOM 539 C C . LEU A 1 71 ? -1.381 -2.488 -11.93 1 90.5 71 LEU A C 1
ATOM 541 O O . LEU A 1 71 ? -0.42 -3.23 -12.148 1 90.5 71 LEU A O 1
ATOM 545 N N . ALA A 1 72 ? -2.613 -2.945 -11.805 1 85.19 72 ALA A N 1
ATOM 546 C CA . ALA A 1 72 ? -2.912 -4.363 -11.984 1 85.19 72 ALA A CA 1
ATOM 547 C C . ALA A 1 72 ? -2.465 -4.848 -13.359 1 85.19 72 ALA A C 1
ATOM 549 O O . ALA A 1 72 ? -1.857 -5.914 -13.484 1 85.19 72 ALA A O 1
ATOM 550 N N . SER A 1 73 ? -2.604 -4.027 -14.344 1 87.25 73 SER A N 1
ATOM 551 C CA . SER A 1 73 ? -2.305 -4.395 -15.727 1 87.25 73 SER A CA 1
ATOM 552 C C . SER A 1 73 ? -0.804 -4.379 -15.992 1 87.25 73 SER A C 1
ATOM 554 O O . SER A 1 73 ? -0.311 -5.113 -16.844 1 87.25 73 SER A O 1
ATOM 556 N N . SER A 1 74 ? -0.102 -3.623 -15.211 1 89.19 74 SER A N 1
ATOM 557 C CA . SER A 1 74 ? 1.3 -3.426 -15.562 1 89.19 74 SER A CA 1
ATOM 558 C C . SER A 1 74 ? 2.219 -4.223 -14.641 1 89.19 74 SER A C 1
ATOM 560 O O . SER A 1 74 ? 3.393 -4.43 -14.961 1 89.19 74 SER A O 1
ATOM 562 N N . LEU A 1 75 ? 1.651 -4.695 -13.547 1 89.81 75 LEU A N 1
ATOM 563 C CA . LEU A 1 75 ? 2.58 -5.27 -12.578 1 89.81 75 LEU A CA 1
ATOM 564 C C . LEU A 1 75 ? 2.113 -6.648 -12.125 1 89.81 75 LEU A C 1
ATOM 566 O O . LEU A 1 75 ? 2.906 -7.594 -12.086 1 89.81 75 LEU A O 1
ATOM 570 N N . LEU A 1 76 ? 0.872 -6.828 -11.914 1 86.31 76 LEU A N 1
ATOM 571 C CA . LEU A 1 76 ? 0.428 -8 -11.164 1 86.31 76 LEU A CA 1
ATOM 572 C C . LEU A 1 76 ? 0.115 -9.156 -12.109 1 86.31 76 LEU A C 1
ATOM 574 O O . LEU A 1 76 ? 0.463 -10.305 -11.828 1 86.31 76 LEU A O 1
ATOM 578 N N . PHE A 1 77 ? -0.438 -8.891 -13.266 1 84.19 77 PHE A N 1
ATOM 579 C CA . PHE A 1 77 ? -1.028 -9.977 -14.039 1 84.19 77 PHE A CA 1
ATOM 580 C C . PHE A 1 77 ? -0.229 -10.242 -15.305 1 84.19 77 PHE A C 1
ATOM 582 O O . PHE A 1 77 ? -0.746 -10.82 -16.266 1 84.19 77 PHE A O 1
ATOM 589 N N . ILE A 1 78 ? 0.939 -9.703 -15.312 1 83.69 78 ILE A N 1
ATOM 590 C CA . ILE A 1 78 ? 1.804 -9.922 -16.469 1 83.69 78 ILE A CA 1
ATOM 591 C C . ILE A 1 78 ? 3.158 -10.453 -16 1 83.69 78 ILE A C 1
ATOM 593 O O . ILE A 1 78 ? 3.52 -10.312 -14.836 1 83.69 78 ILE A O 1
ATOM 597 N N . GLU A 1 79 ? 3.799 -11.039 -16.984 1 85.75 79 GLU A N 1
ATOM 598 C CA . GLU A 1 79 ? 5.191 -11.391 -16.75 1 85.75 79 GLU A CA 1
ATOM 599 C C . GLU A 1 79 ? 6.066 -10.141 -16.625 1 85.75 79 GLU A C 1
ATOM 601 O O . GLU A 1 79 ? 5.895 -9.18 -17.375 1 85.75 79 GLU A O 1
ATOM 606 N N . GLY A 1 80 ? 6.887 -10.148 -15.57 1 93.12 80 GLY A N 1
ATOM 607 C CA . GLY A 1 80 ? 7.859 -9.086 -15.352 1 93.12 80 GLY A CA 1
ATOM 608 C C . GLY A 1 80 ? 9.258 -9.602 -15.062 1 93.12 80 GLY A C 1
ATOM 609 O O . GLY A 1 80 ? 9.758 -10.477 -15.773 1 93.12 80 GLY A O 1
ATOM 610 N N . ARG A 1 81 ? 9.836 -8.961 -14.133 1 95.69 81 ARG A N 1
ATOM 611 C CA . ARG A 1 81 ? 11.125 -9.484 -13.695 1 95.69 81 ARG A CA 1
ATOM 612 C C . ARG A 1 81 ? 10.953 -10.828 -12.992 1 95.69 81 ARG A C 1
ATOM 614 O O . ARG A 1 81 ? 11.836 -11.688 -13.062 1 95.69 81 ARG A O 1
ATOM 621 N N . LEU A 1 82 ? 9.75 -10.984 -12.344 1 97.69 82 LEU A N 1
ATOM 622 C CA . LEU A 1 82 ? 9.375 -12.25 -11.727 1 97.69 82 LEU A CA 1
ATOM 623 C C . LEU A 1 82 ? 8.367 -13.008 -12.586 1 97.69 82 LE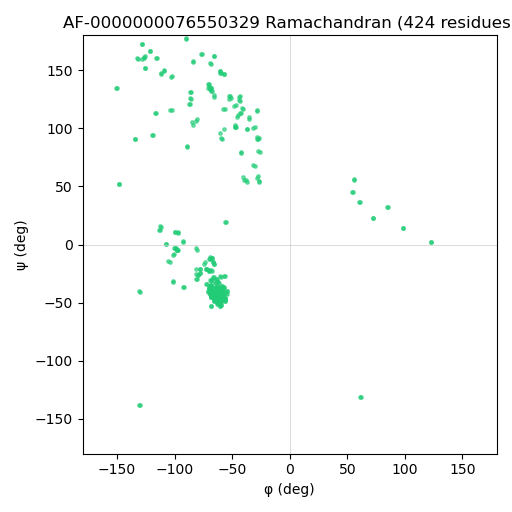U A C 1
ATOM 625 O O . LEU A 1 82 ? 7.504 -12.391 -13.211 1 97.69 82 LEU A O 1
ATOM 629 N N . PRO A 1 83 ? 8.5 -14.383 -12.586 1 96.06 83 PRO A N 1
ATOM 630 C CA . PRO A 1 83 ? 7.426 -15.156 -13.211 1 96.06 83 PRO A CA 1
ATOM 631 C C . PRO A 1 83 ? 6.07 -14.938 -12.547 1 96.06 83 PRO A C 1
ATOM 633 O O . PRO A 1 83 ? 5.996 -14.719 -11.336 1 96.06 83 PRO A O 1
ATOM 636 N N . ARG A 1 84 ? 5.043 -15.047 -13.344 1 95.44 84 ARG A N 1
ATOM 637 C CA . ARG A 1 84 ? 3.678 -14.867 -12.859 1 95.44 84 ARG A CA 1
ATOM 638 C C . ARG A 1 84 ? 3.389 -15.789 -11.68 1 95.44 84 ARG A C 1
ATOM 640 O O . ARG A 1 84 ? 2.734 -15.383 -10.711 1 95.44 84 ARG A O 1
ATOM 647 N N . ARG A 1 85 ? 3.848 -16.984 -11.727 1 96.56 85 ARG A N 1
ATOM 648 C CA . ARG A 1 85 ? 3.639 -17.953 -10.656 1 96.56 85 ARG A CA 1
ATOM 649 C C . ARG A 1 85 ? 4.199 -17.438 -9.336 1 96.56 85 ARG A C 1
ATOM 651 O O . ARG A 1 85 ? 3.543 -17.531 -8.297 1 96.56 85 ARG A O 1
ATOM 658 N N . VAL A 1 86 ? 5.41 -16.828 -9.398 1 98.12 86 VAL A N 1
ATOM 659 C CA . VAL A 1 86 ? 6.07 -16.328 -8.195 1 98.12 86 VAL A CA 1
ATOM 660 C C . VAL A 1 86 ? 5.309 -15.117 -7.66 1 98.12 86 VAL A C 1
ATOM 662 O O . VAL A 1 86 ? 5.137 -14.977 -6.445 1 98.12 86 VAL A O 1
ATOM 665 N N . LYS A 1 87 ? 4.816 -14.305 -8.555 1 98.06 87 LYS A N 1
ATOM 666 C CA . LYS A 1 87 ? 4.02 -13.156 -8.133 1 98.06 87 LYS A CA 1
ATOM 667 C C . LYS A 1 87 ? 2.76 -13.602 -7.398 1 98.06 87 LYS A C 1
ATOM 669 O O . LYS A 1 87 ? 2.395 -13.016 -6.375 1 98.06 87 LYS A O 1
ATOM 674 N N . GLU A 1 88 ? 2.123 -14.633 -7.898 1 97.56 88 GLU A N 1
ATOM 675 C CA . GLU A 1 88 ? 0.923 -15.148 -7.25 1 97.56 88 GLU A CA 1
ATOM 676 C C . GLU A 1 88 ? 1.258 -15.805 -5.914 1 97.56 88 GLU A C 1
ATOM 678 O O . GLU A 1 88 ? 0.464 -15.758 -4.973 1 97.56 88 GLU A O 1
ATOM 683 N N . MET A 1 89 ? 2.445 -16.484 -5.836 1 98.5 89 MET A N 1
ATOM 684 C CA . MET A 1 89 ? 2.891 -17.016 -4.551 1 98.5 89 MET A CA 1
ATOM 685 C C . MET A 1 89 ? 3.02 -15.906 -3.518 1 98.5 89 MET A C 1
ATOM 687 O O . MET A 1 89 ? 2.541 -16.031 -2.389 1 98.5 89 MET A O 1
ATOM 691 N N . ILE A 1 90 ? 3.592 -14.766 -3.938 1 98.81 90 ILE A N 1
ATOM 692 C CA . ILE A 1 90 ? 3.783 -13.625 -3.047 1 98.81 90 ILE A CA 1
ATOM 693 C C . ILE A 1 90 ? 2.428 -13.07 -2.625 1 98.81 90 ILE A C 1
ATOM 695 O O . ILE A 1 90 ? 2.176 -12.859 -1.436 1 98.81 90 ILE A O 1
ATOM 699 N N . ALA A 1 91 ? 1.551 -12.867 -3.578 1 98.44 91 ALA A N 1
ATOM 700 C CA . ALA A 1 91 ? 0.233 -12.305 -3.303 1 98.44 91 ALA A CA 1
ATOM 701 C C . ALA A 1 91 ? -0.549 -13.172 -2.326 1 98.44 91 ALA A C 1
ATOM 703 O O . ALA A 1 91 ? -1.149 -12.672 -1.375 1 98.44 91 ALA A O 1
ATOM 704 N N . THR A 1 92 ? -0.544 -14.484 -2.555 1 98.25 92 THR A N 1
ATOM 705 C CA . THR A 1 92 ? -1.249 -15.438 -1.701 1 98.25 92 THR A CA 1
ATOM 706 C C . THR A 1 92 ? -0.667 -15.43 -0.291 1 98.25 92 THR A C 1
ATOM 708 O O . THR A 1 92 ? -1.399 -15.281 0.689 1 98.25 92 THR A O 1
ATOM 711 N N . TYR A 1 93 ? 0.639 -15.531 -0.171 1 98.81 93 TYR A N 1
ATOM 712 C CA . TYR A 1 93 ? 1.33 -15.633 1.11 1 98.81 93 TYR A CA 1
ATOM 713 C C . TYR A 1 93 ? 1.175 -14.352 1.915 1 98.81 93 TYR A C 1
ATOM 715 O O . TYR A 1 93 ? 0.832 -14.391 3.1 1 98.81 93 TYR A O 1
ATOM 723 N N . VAL A 1 94 ? 1.375 -13.234 1.256 1 98.81 94 VAL A N 1
ATOM 724 C CA . VAL A 1 94 ? 1.292 -11.945 1.926 1 98.81 94 VAL A CA 1
ATOM 725 C C . VAL A 1 94 ? -0.145 -11.688 2.373 1 98.81 94 VAL A C 1
ATOM 727 O O . VAL A 1 94 ? -0.377 -11.133 3.453 1 98.81 94 VAL A O 1
ATOM 730 N N . SER A 1 95 ? -1.128 -12.023 1.537 1 98.62 95 SER A N 1
ATOM 731 C CA . SER A 1 95 ? -2.525 -11.875 1.927 1 98.62 95 SER A CA 1
ATOM 732 C C . SER A 1 95 ? -2.861 -12.742 3.133 1 98.62 95 SER A C 1
ATOM 734 O O . SER A 1 95 ? -3.674 -12.359 3.977 1 98.62 95 SER A O 1
ATOM 736 N N . ALA A 1 96 ? -2.277 -13.953 3.213 1 98.44 96 ALA A N 1
ATOM 737 C CA . ALA A 1 96 ? -2.436 -14.797 4.395 1 98.44 96 ALA A CA 1
ATOM 738 C C . ALA A 1 96 ? -1.846 -14.117 5.633 1 98.44 96 ALA A C 1
ATOM 740 O O . ALA A 1 96 ? -2.479 -14.086 6.691 1 98.44 96 ALA A O 1
ATOM 741 N N . LEU A 1 97 ? -0.653 -13.547 5.488 1 98.62 97 LEU A N 1
ATOM 742 C CA . LEU A 1 97 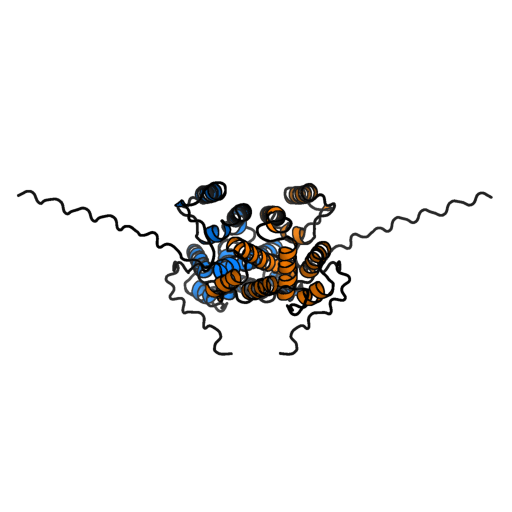? 0.023 -12.875 6.594 1 98.62 97 LEU A CA 1
ATOM 743 C C . LEU A 1 97 ? -0.794 -11.695 7.098 1 98.62 97 LEU A C 1
ATOM 745 O O . LEU A 1 97 ? -0.775 -11.383 8.289 1 98.62 97 LEU A O 1
ATOM 749 N N . ASN A 1 98 ? -1.52 -11.023 6.203 1 98.56 98 ASN A N 1
ATOM 750 C CA . ASN A 1 98 ? -2.289 -9.828 6.535 1 98.56 98 ASN A CA 1
ATOM 751 C C . ASN A 1 98 ? -3.73 -10.18 6.902 1 98.56 98 ASN A C 1
ATOM 753 O O . ASN A 1 98 ? -4.559 -9.289 7.09 1 98.56 98 ASN A O 1
ATOM 757 N N . ASP A 1 99 ? -4.09 -11.469 6.93 1 98.12 99 ASP A N 1
ATOM 758 C CA . ASP A 1 99 ? -5.426 -11.938 7.273 1 98.12 99 ASP A CA 1
ATOM 759 C C . ASP A 1 99 ? -6.48 -11.297 6.371 1 98.12 99 ASP A C 1
ATOM 761 O O . ASP A 1 99 ? -7.445 -10.703 6.855 1 98.12 99 ASP A O 1
ATOM 765 N N . CYS A 1 100 ? -6.336 -11.453 5.109 1 98.19 100 CYS A N 1
ATOM 766 C CA . CYS A 1 100 ? -7.309 -10.953 4.141 1 98.19 100 CYS A CA 1
ATOM 767 C C . CYS A 1 100 ? -7.898 -12.102 3.324 1 98.19 100 CYS A C 1
ATOM 769 O O . CYS A 1 100 ? -7.383 -12.445 2.26 1 98.19 100 CYS A O 1
ATOM 771 N N . PRO A 1 101 ? -9.023 -12.625 3.746 1 96.56 101 PRO A N 1
ATOM 772 C CA . PRO A 1 101 ? -9.578 -13.812 3.1 1 96.56 101 PRO A CA 1
ATOM 773 C C . PRO A 1 101 ? -9.953 -13.57 1.64 1 96.56 101 PRO A C 1
ATOM 775 O O . PRO A 1 101 ? -9.805 -14.469 0.803 1 96.56 101 PRO A O 1
ATOM 778 N N . TYR A 1 102 ? -10.445 -12.469 1.283 1 96.44 102 TYR A N 1
ATOM 779 C CA . TYR A 1 102 ? -10.828 -12.172 -0.09 1 96.44 102 TYR A CA 1
ATOM 780 C C . TYR A 1 102 ? -9.641 -12.281 -1.032 1 96.44 102 TYR A C 1
ATOM 782 O O . TYR A 1 102 ? -9.711 -12.977 -2.049 1 96.44 102 TYR A O 1
ATOM 790 N N . CYS A 1 103 ? -8.562 -11.594 -0.69 1 97.69 103 CYS A N 1
ATOM 791 C CA . CYS A 1 103 ? -7.379 -11.594 -1.542 1 97.69 103 CYS A CA 1
ATOM 792 C C . CYS A 1 103 ? -6.715 -12.961 -1.547 1 97.69 103 CYS A C 1
ATOM 794 O O . CYS A 1 103 ? -6.215 -13.414 -2.58 1 97.69 103 CYS A O 1
ATOM 796 N N . LEU A 1 104 ? -6.699 -13.523 -0.327 1 97.25 104 LEU A N 1
ATOM 797 C CA . LEU A 1 104 ? -6.137 -14.867 -0.237 1 97.25 104 LEU A CA 1
ATOM 798 C C . LEU A 1 104 ? -6.852 -15.82 -1.188 1 97.25 104 LEU A C 1
ATOM 800 O O . LEU A 1 104 ? -6.203 -16.516 -1.969 1 97.25 104 LEU A O 1
ATOM 804 N N . ASP A 1 105 ? -8.094 -15.812 -1.165 1 95.44 105 ASP A N 1
ATOM 805 C CA . ASP A 1 105 ? -8.93 -16.656 -2.008 1 95.44 105 ASP A CA 1
ATOM 806 C C . ASP A 1 105 ? -8.672 -16.391 -3.488 1 95.44 105 ASP A C 1
ATOM 808 O O . ASP A 1 105 ? -8.445 -17.328 -4.262 1 95.44 105 ASP A O 1
ATOM 812 N N . SER A 1 106 ? -8.672 -15.188 -3.881 1 94.69 106 SER A N 1
ATOM 813 C CA . SER A 1 106 ? -8.484 -14.789 -5.273 1 94.69 106 SER A CA 1
ATOM 814 C C . SER A 1 106 ? -7.109 -15.203 -5.785 1 94.69 106 SER A C 1
ATOM 816 O O . SER A 1 106 ? -6.996 -15.844 -6.836 1 94.69 106 SER A O 1
ATOM 818 N N . HIS A 1 107 ? -6.078 -14.922 -5.066 1 96.44 107 HIS A N 1
ATOM 819 C CA . HIS A 1 107 ? -4.723 -15.125 -5.57 1 96.44 107 HIS A CA 1
ATOM 820 C C . HIS A 1 107 ? -4.301 -16.594 -5.438 1 96.44 107 HIS A C 1
ATOM 822 O O . HIS A 1 107 ? -3.545 -17.094 -6.266 1 96.44 107 HIS A O 1
ATOM 828 N N . ALA A 1 108 ? -4.844 -17.266 -4.441 1 96.44 108 ALA A N 1
ATOM 829 C CA . ALA A 1 108 ? -4.645 -18.719 -4.41 1 96.44 108 ALA A CA 1
ATOM 830 C C . ALA A 1 108 ? -5.277 -19.391 -5.629 1 96.44 108 ALA A C 1
ATOM 832 O O . ALA A 1 108 ? -4.699 -20.297 -6.211 1 96.44 108 ALA A O 1
ATOM 833 N N . SER A 1 109 ? -6.422 -18.922 -5.988 1 94.81 109 SER A N 1
ATOM 834 C CA . SER A 1 109 ? -7.074 -19.438 -7.184 1 94.81 109 SER A CA 1
ATOM 835 C C . SER A 1 109 ? -6.238 -19.172 -8.43 1 94.81 109 SER A C 1
ATOM 837 O O . SER A 1 109 ? -6.078 -20.062 -9.281 1 94.81 109 SER A O 1
ATOM 839 N N . PHE A 1 110 ? -5.703 -17.969 -8.578 1 93.88 110 PHE A N 1
ATOM 840 C CA . PHE A 1 110 ? -4.836 -17.656 -9.711 1 93.88 110 PHE A CA 1
ATOM 841 C C . PHE A 1 110 ? -3.582 -18.516 -9.695 1 93.88 110 PHE A C 1
ATOM 843 O O . PHE A 1 110 ? -3.111 -18.969 -10.742 1 93.88 110 PHE A O 1
ATOM 850 N N . LEU A 1 111 ? -3.025 -18.75 -8.438 1 96.44 111 LEU A N 1
ATOM 851 C CA . LEU A 1 111 ? -1.842 -19.594 -8.305 1 96.44 111 LEU A CA 1
ATOM 852 C C . LEU A 1 111 ? -2.131 -21.016 -8.781 1 96.44 111 LEU A C 1
ATOM 854 O O . LEU A 1 111 ? -1.287 -21.641 -9.422 1 96.44 111 LEU A O 1
ATOM 858 N N . ARG A 1 112 ? -3.287 -21.5 -8.516 1 95.38 112 ARG A N 1
ATOM 859 C CA . ARG A 1 112 ? -3.695 -22.812 -9.008 1 95.38 112 ARG A CA 1
ATOM 860 C C . ARG A 1 112 ? -3.641 -22.875 -10.531 1 95.38 112 ARG 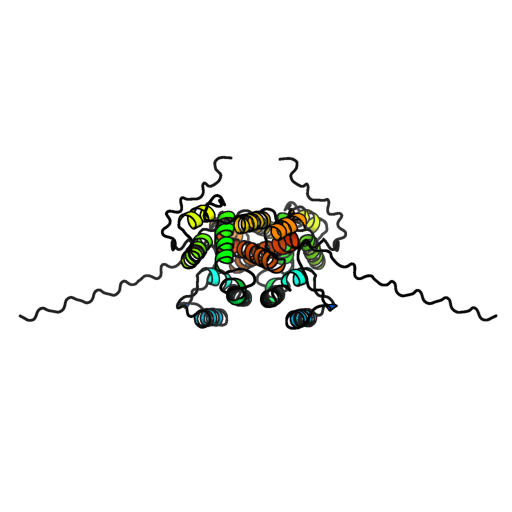A C 1
ATOM 862 O O . ARG A 1 112 ? -3.146 -23.844 -11.102 1 95.38 112 ARG A O 1
ATOM 869 N N . THR A 1 113 ? -4.133 -21.859 -11.156 1 93.44 113 THR A N 1
ATOM 870 C CA . THR A 1 113 ? -4.133 -21.812 -12.617 1 93.44 113 THR A CA 1
ATOM 871 C C . THR A 1 113 ? -2.707 -21.75 -13.156 1 93.44 113 THR A C 1
ATOM 873 O O . THR A 1 113 ? -2.471 -22.031 -14.328 1 93.44 113 THR A O 1
ATOM 876 N N . GLN A 1 114 ? -1.732 -21.391 -12.266 1 93.44 114 GLN A N 1
ATOM 877 C CA . GLN A 1 114 ? -0.325 -21.344 -12.641 1 93.44 114 GLN A CA 1
ATOM 878 C C . GLN A 1 114 ? 0.404 -22.609 -12.242 1 93.44 114 GLN A C 1
ATOM 880 O O . GLN A 1 114 ? 1.634 -22.641 -12.164 1 93.44 114 GLN A O 1
ATOM 885 N N . GLY A 1 115 ? -0.382 -23.641 -11.82 1 93.75 115 GLY A N 1
ATOM 886 C CA . GLY A 1 115 ? 0.202 -24.938 -11.523 1 93.75 115 GLY A CA 1
ATOM 887 C C . GLY A 1 115 ? 0.461 -25.156 -10.047 1 93.75 115 GLY A C 1
ATOM 888 O O . GLY A 1 115 ? 1.192 -26.078 -9.672 1 93.75 115 GLY A O 1
ATOM 889 N N . GLY A 1 116 ? -0.081 -24.375 -9.289 1 95.06 116 GLY A N 1
ATOM 890 C CA . GLY A 1 116 ? 0.082 -24.578 -7.855 1 95.06 116 GLY A CA 1
ATOM 891 C C . GLY A 1 116 ? -0.569 -25.859 -7.355 1 95.06 116 GLY A C 1
ATOM 892 O O . GLY A 1 116 ? -1.756 -26.094 -7.594 1 95.06 116 GLY A O 1
ATOM 893 N N . SER A 1 117 ? 0.152 -26.641 -6.66 1 94.88 117 SER A N 1
ATOM 894 C CA . SER A 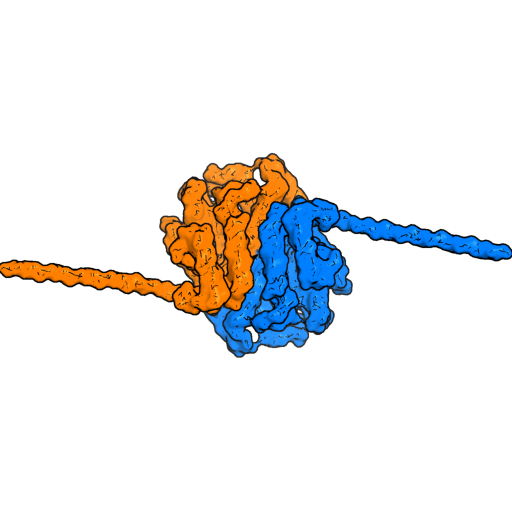1 117 ? -0.374 -27.875 -6.074 1 94.88 117 SER A CA 1
ATOM 895 C C . SER A 1 117 ? -1.21 -27.578 -4.832 1 94.88 117 SER A C 1
ATOM 897 O O . SER A 1 117 ? -1.119 -26.484 -4.258 1 94.88 117 SER A O 1
ATOM 899 N N . ASP A 1 118 ? -1.972 -28.547 -4.453 1 93 118 ASP A N 1
ATOM 900 C CA . ASP A 1 118 ? -2.756 -28.422 -3.227 1 93 118 ASP A CA 1
ATOM 901 C C . ASP A 1 118 ? -1.854 -28.188 -2.018 1 93 118 ASP A C 1
ATOM 903 O O . ASP A 1 118 ? -2.195 -27.406 -1.128 1 93 118 ASP A O 1
ATOM 907 N N . GLU A 1 119 ? -0.783 -28.844 -2.016 1 94.44 119 GLU A N 1
ATOM 908 C CA . GLU A 1 119 ? 0.165 -28.719 -0.912 1 94.44 119 GLU A CA 1
ATOM 909 C C . GLU A 1 119 ? 0.744 -27.312 -0.841 1 94.44 119 GLU A C 1
ATOM 911 O O . GLU A 1 119 ? 0.86 -26.734 0.243 1 94.44 119 GLU A O 1
ATOM 916 N N . LEU A 1 120 ? 1.078 -26.812 -1.958 1 96.5 120 LEU A N 1
ATOM 917 C CA . LEU A 1 120 ? 1.609 -25.453 -2.035 1 96.5 120 LEU A CA 1
ATOM 918 C C . LEU A 1 120 ? 0.577 -24.438 -1.559 1 96.5 120 LEU A C 1
ATOM 920 O O . LEU A 1 120 ? 0.88 -23.578 -0.725 1 96.5 120 LEU A O 1
ATOM 924 N N . LEU A 1 121 ? -0.607 -24.562 -2.053 1 96.62 121 LEU A N 1
ATOM 925 C CA . LEU A 1 121 ? -1.688 -23.625 -1.727 1 96.62 121 LEU A CA 1
ATOM 926 C C . LEU A 1 121 ? -2.031 -23.703 -0.242 1 96.62 121 LEU A C 1
ATOM 928 O O . LEU A 1 121 ? -2.238 -22.672 0.399 1 96.62 121 LEU A O 1
ATOM 932 N N . SER A 1 122 ? -2.082 -24.875 0.285 1 94.62 122 SER A N 1
ATOM 933 C CA . SER A 1 122 ? -2.377 -25.062 1.703 1 94.62 122 SER A CA 1
ATOM 934 C C . SER A 1 122 ? -1.31 -24.406 2.576 1 94.62 122 SER A C 1
ATOM 936 O O . SER A 1 122 ? -1.631 -23.703 3.531 1 94.62 122 SER A O 1
ATOM 938 N N . ALA A 1 123 ? -0.099 -24.641 2.268 1 96.56 123 ALA A N 1
ATOM 939 C CA . ALA A 1 123 ? 0.998 -24.078 3.049 1 96.56 123 ALA A CA 1
ATOM 940 C C . ALA A 1 123 ? 0.949 -22.562 3.039 1 96.56 123 ALA A C 1
ATOM 942 O O . ALA A 1 123 ? 0.898 -21.922 4.098 1 96.56 123 ALA A O 1
ATOM 943 N N . LEU A 1 124 ? 0.897 -21.969 1.833 1 97.81 124 LEU A N 1
ATOM 944 C CA . LEU A 1 124 ? 0.927 -20.516 1.704 1 97.81 124 LEU A CA 1
ATOM 945 C C . LEU A 1 124 ? -0.31 -19.891 2.336 1 97.81 124 LEU A C 1
ATOM 947 O O . LEU A 1 124 ? -0.219 -18.844 2.98 1 97.81 124 LEU A O 1
ATOM 951 N N . SER A 1 125 ? -1.443 -20.531 2.195 1 95.75 125 SER A N 1
ATOM 952 C CA . SER A 1 125 ? -2.689 -19.984 2.723 1 95.75 125 SER A CA 1
ATOM 953 C C . SER A 1 125 ? -2.689 -19.984 4.25 1 95.75 125 SER A C 1
ATOM 955 O O . SER A 1 125 ? -3.436 -19.234 4.871 1 95.75 125 SER A O 1
ATOM 957 N N . ASN A 1 126 ? -1.854 -20.844 4.82 1 95.44 126 ASN A N 1
ATOM 958 C CA . ASN A 1 126 ? -1.759 -20.906 6.277 1 95.44 126 ASN A CA 1
ATOM 959 C C . ASN A 1 126 ? -0.543 -20.141 6.793 1 95.44 126 ASN A C 1
ATOM 961 O O . ASN A 1 126 ? -0.171 -20.266 7.957 1 95.44 126 ASN A O 1
ATOM 965 N N . GLY A 1 127 ? 0.101 -19.375 5.941 1 96.31 127 GLY A N 1
ATOM 966 C CA . GLY A 1 127 ? 1.247 -18.562 6.324 1 96.31 127 GLY A CA 1
ATOM 967 C C . GLY A 1 127 ? 2.496 -19.391 6.586 1 96.31 127 GLY A C 1
ATOM 968 O O . GLY A 1 127 ? 3.375 -18.969 7.344 1 96.31 127 GLY A O 1
ATOM 969 N N . SER A 1 128 ? 2.516 -20.562 6 1 96.81 128 SER A N 1
ATOM 970 C CA . SER A 1 128 ? 3.65 -21.453 6.207 1 96.81 128 SER A CA 1
ATOM 971 C C . SER A 1 128 ? 4.5 -21.578 4.945 1 96.81 128 SER A C 1
ATOM 973 O O . SER A 1 128 ? 3.984 -21.453 3.832 1 96.81 128 SER A O 1
ATOM 975 N N . LEU A 1 129 ? 5.758 -21.797 5.137 1 98 129 LEU A N 1
ATOM 976 C CA . LEU A 1 129 ? 6.672 -22 4.02 1 98 129 LEU A CA 1
ATOM 977 C C . LEU A 1 129 ? 7.207 -23.438 4.02 1 98 129 LEU A C 1
ATOM 979 O O . LEU A 1 129 ? 8.148 -23.75 3.289 1 98 129 LEU A O 1
ATOM 983 N N . GLU A 1 130 ? 6.52 -24.203 4.855 1 93.94 130 GLU A N 1
ATOM 984 C CA . GLU A 1 130 ? 6.93 -25.594 4.977 1 93.94 130 GLU A CA 1
ATOM 985 C C . GLU A 1 130 ? 6.215 -26.469 3.955 1 93.94 130 GLU A C 1
ATOM 987 O O . GLU A 1 130 ? 5.191 -27.078 4.266 1 93.94 130 GLU A O 1
ATOM 992 N N . SER A 1 131 ? 6.699 -26.547 2.773 1 93 131 SER A N 1
ATOM 993 C CA . SER A 1 131 ? 6.195 -27.375 1.686 1 93 131 SER A CA 1
ATOM 994 C C . SER A 1 131 ? 7.316 -27.797 0.742 1 93 131 SER A C 1
ATOM 996 O O . SER A 1 131 ? 8.156 -26.984 0.367 1 93 131 SER A O 1
ATOM 998 N N . PRO A 1 132 ? 7.324 -29.078 0.376 1 93.56 132 PRO A N 1
ATOM 999 C CA . PRO A 1 132 ? 8.336 -29.516 -0.589 1 93.56 132 PRO A CA 1
ATOM 1000 C C . PRO A 1 132 ? 8.141 -28.891 -1.97 1 93.56 132 PRO A C 1
ATOM 1002 O O . PRO A 1 132 ? 9.047 -28.953 -2.811 1 93.56 132 PRO A O 1
ATOM 1005 N N . SER A 1 133 ? 6.992 -28.328 -2.189 1 94.38 133 SER A N 1
ATOM 1006 C CA . SER A 1 133 ? 6.684 -27.719 -3.482 1 94.38 133 SER A CA 1
ATOM 1007 C C . SER A 1 133 ? 7.281 -26.328 -3.596 1 94.38 133 SER A C 1
ATOM 1009 O O . SER A 1 133 ? 7.199 -25.688 -4.648 1 94.38 133 SER A O 1
ATOM 1011 N N . ILE A 1 134 ? 7.883 -25.812 -2.553 1 97.44 134 ILE A N 1
ATOM 1012 C CA . ILE A 1 134 ? 8.555 -24.516 -2.561 1 97.44 134 ILE A CA 1
ATOM 1013 C C . ILE A 1 134 ? 10.062 -24.719 -2.652 1 97.44 134 ILE A C 1
ATOM 1015 O O . ILE A 1 134 ? 10.68 -25.297 -1.749 1 97.44 134 ILE A O 1
ATOM 1019 N N . SER A 1 135 ? 10.633 -24.281 -3.715 1 97.19 135 SER A N 1
ATOM 1020 C CA . SER A 1 135 ? 12.078 -24.406 -3.877 1 97.19 135 SER A CA 1
ATOM 1021 C C . SER A 1 135 ? 12.828 -23.562 -2.859 1 97.19 135 SER A C 1
ATOM 1023 O O . SER A 1 135 ? 12.25 -22.641 -2.271 1 97.19 135 SER A O 1
ATOM 1025 N N . THR A 1 136 ? 14.117 -23.844 -2.652 1 97.06 136 THR A N 1
ATOM 1026 C CA . THR A 1 136 ? 14.945 -23.062 -1.75 1 97.06 136 THR A CA 1
ATOM 1027 C C . THR A 1 136 ? 14.969 -21.594 -2.172 1 97.06 136 THR A C 1
ATOM 1029 O O . THR A 1 136 ? 14.844 -20.703 -1.332 1 97.06 136 THR A O 1
ATOM 1032 N N . LYS A 1 137 ? 15.102 -21.375 -3.453 1 97.94 137 LYS A N 1
ATOM 1033 C CA . LYS A 1 137 ? 15.117 -20.016 -4.008 1 97.94 137 LYS A CA 1
ATOM 1034 C C . LYS A 1 137 ? 13.805 -19.297 -3.727 1 97.94 137 LYS A C 1
ATOM 1036 O O . LYS A 1 137 ? 13.805 -18.141 -3.277 1 97.94 137 LYS A O 1
ATOM 1041 N N . GLU A 1 138 ? 12.703 -19.938 -3.916 1 98.5 138 GLU A N 1
ATOM 1042 C CA . GLU A 1 138 ? 11.383 -19.375 -3.652 1 98.5 138 GLU A CA 1
ATOM 1043 C C . GLU A 1 138 ? 11.172 -19.141 -2.158 1 98.5 138 GLU A C 1
ATOM 1045 O O . GLU A 1 138 ? 10.617 -18.125 -1.754 1 98.5 138 GLU A O 1
ATOM 1050 N N . ARG A 1 139 ? 11.602 -20.094 -1.369 1 98.62 139 ARG A N 1
ATOM 1051 C CA . ARG A 1 139 ? 11.43 -20.016 0.077 1 98.62 139 ARG A CA 1
ATOM 1052 C C . ARG A 1 139 ? 12.148 -18.781 0.644 1 98.62 139 ARG A C 1
ATOM 1054 O O . ARG A 1 139 ? 11.609 -18.094 1.507 1 98.62 139 ARG A O 1
ATOM 1061 N N . GLN A 1 140 ? 13.32 -18.531 0.187 1 98.69 140 GLN A N 1
ATOM 1062 C CA . GLN A 1 140 ? 14.078 -17.375 0.658 1 98.69 140 GLN A CA 1
ATOM 1063 C C . GLN A 1 140 ? 13.406 -16.062 0.243 1 98.69 140 GLN A C 1
ATOM 1065 O O . GLN A 1 140 ? 13.359 -15.117 1.021 1 98.69 140 GLN A O 1
ATOM 1070 N N . LEU A 1 141 ? 12.867 -16.062 -0.958 1 98.88 141 LEU A N 1
ATOM 1071 C CA . LEU A 1 141 ? 12.156 -14.875 -1.408 1 98.88 141 LEU A CA 1
ATOM 1072 C C . LEU A 1 141 ? 10.898 -14.648 -0.574 1 98.88 141 LEU A C 1
ATOM 1074 O O . LEU A 1 141 ? 10.625 -13.523 -0.153 1 98.88 141 LEU A O 1
ATOM 1078 N N . LEU A 1 142 ? 10.156 -15.727 -0.312 1 98.94 142 LEU A N 1
ATOM 1079 C CA . LEU A 1 142 ? 8.922 -15.602 0.467 1 98.94 142 LEU A CA 1
ATOM 1080 C C . LEU A 1 142 ? 9.234 -15.234 1.914 1 98.94 142 LEU A C 1
ATOM 1082 O O . LEU A 1 142 ? 8.492 -14.477 2.539 1 98.94 142 LEU A O 1
ATOM 1086 N N . SER A 1 143 ? 10.328 -15.727 2.453 1 98.88 143 SER A N 1
ATOM 1087 C CA . SER A 1 143 ? 10.773 -15.312 3.779 1 98.88 143 SER A CA 1
ATOM 1088 C C . SER A 1 143 ? 11.094 -13.828 3.812 1 98.88 143 SER A C 1
ATOM 1090 O O . SER A 1 143 ? 10.766 -13.133 4.777 1 98.88 143 SER A O 1
ATOM 1092 N N . PHE A 1 144 ? 11.758 -13.43 2.758 1 98.94 144 PHE A N 1
ATOM 1093 C CA . PHE A 1 144 ? 12.055 -12.008 2.611 1 98.94 144 PHE A CA 1
ATOM 1094 C C . PHE A 1 144 ? 10.766 -11.195 2.553 1 98.94 144 PHE A C 1
ATOM 1096 O O . PHE A 1 144 ? 10.648 -10.148 3.201 1 98.94 144 PHE A O 1
ATOM 1103 N N . THR A 1 145 ? 9.727 -11.609 1.825 1 98.94 145 THR A N 1
ATOM 1104 C CA . THR A 1 145 ? 8.461 -10.883 1.725 1 98.94 145 THR A CA 1
ATOM 1105 C C . THR A 1 145 ? 7.754 -10.844 3.076 1 98.94 145 THR A C 1
ATOM 1107 O O . THR A 1 145 ? 7.074 -9.867 3.395 1 98.94 145 THR A O 1
ATOM 1110 N N . ARG A 1 146 ? 7.895 -11.906 3.908 1 98.88 146 ARG A N 1
ATOM 1111 C CA . ARG A 1 146 ? 7.359 -11.883 5.266 1 98.88 146 ARG A CA 1
ATOM 1112 C C . ARG A 1 146 ? 8.008 -10.766 6.086 1 98.88 146 ARG A C 1
ATOM 1114 O O . ARG A 1 146 ? 7.316 -10.055 6.82 1 98.88 146 ARG A O 1
ATOM 1121 N N . LYS A 1 147 ? 9.32 -10.672 5.973 1 98.88 147 LYS A N 1
ATOM 1122 C CA . LYS A 1 147 ? 10.039 -9.617 6.676 1 98.88 147 LYS A CA 1
ATOM 1123 C C . LYS A 1 147 ? 9.578 -8.234 6.211 1 98.88 147 LYS A C 1
ATOM 1125 O O . LYS A 1 147 ? 9.32 -7.352 7.027 1 98.88 147 LYS A O 1
ATOM 1130 N N . VAL A 1 148 ? 9.414 -8.047 4.863 1 98.94 148 VAL A N 1
ATOM 1131 C CA . VAL A 1 148 ? 8.945 -6.785 4.301 1 98.94 148 VAL A CA 1
ATOM 1132 C C . VAL A 1 148 ? 7.535 -6.488 4.805 1 98.94 148 VAL A C 1
ATOM 1134 O O . VAL A 1 148 ? 7.207 -5.34 5.109 1 98.94 148 VAL A O 1
ATOM 1137 N N . THR A 1 149 ? 6.688 -7.488 4.922 1 98.88 149 THR A N 1
ATOM 1138 C CA . THR A 1 149 ? 5.293 -7.348 5.332 1 98.88 149 THR A CA 1
ATOM 1139 C C . THR A 1 149 ? 5.199 -6.938 6.801 1 98.88 149 THR A C 1
ATOM 1141 O O . THR A 1 149 ? 4.477 -6.004 7.145 1 98.88 149 THR A O 1
ATOM 1144 N N . ASN A 1 150 ? 5.992 -7.57 7.668 1 98.31 150 ASN A N 1
ATOM 1145 C CA . ASN A 1 150 ? 5.777 -7.469 9.109 1 98.31 150 ASN A CA 1
ATOM 1146 C C . ASN A 1 150 ? 6.754 -6.492 9.75 1 98.31 150 ASN A C 1
ATOM 1148 O O . ASN A 1 150 ? 6.434 -5.871 10.766 1 98.31 150 ASN A O 1
ATOM 1152 N N . GLU A 1 151 ? 7.965 -6.414 9.156 1 98.44 151 GLU A N 1
ATOM 1153 C CA . GLU A 1 151 ? 9.047 -5.668 9.781 1 98.44 151 GLU A CA 1
ATOM 1154 C C . GLU A 1 151 ? 9.969 -5.043 8.742 1 98.44 151 GLU A C 1
ATOM 1156 O O . GLU A 1 151 ? 11.188 -5.23 8.789 1 98.44 151 GLU A O 1
ATOM 1161 N N . SER A 1 152 ? 9.391 -4.348 7.844 1 98.75 152 SER A N 1
ATOM 1162 C CA . SER A 1 152 ? 10.18 -3.793 6.75 1 98.75 152 SER A CA 1
ATOM 1163 C C . SER A 1 152 ? 11.32 -2.92 7.273 1 98.75 152 SER A C 1
ATOM 1165 O O . SER A 1 152 ? 12.359 -2.799 6.629 1 98.75 152 SER A O 1
ATOM 1167 N N . TYR A 1 153 ? 11.18 -2.316 8.453 1 98 153 TYR A N 1
ATOM 1168 C CA . TYR A 1 153 ? 12.156 -1.408 9.031 1 98 153 TYR A CA 1
ATOM 1169 C C . TYR A 1 153 ? 13.422 -2.156 9.438 1 98 153 TYR A C 1
ATOM 1171 O O . TYR A 1 153 ? 14.461 -1.541 9.711 1 98 153 TYR A O 1
ATOM 1179 N N . LYS A 1 154 ? 13.391 -3.48 9.43 1 98.56 154 LYS A N 1
ATOM 1180 C CA . LYS A 1 154 ? 14.547 -4.285 9.828 1 98.56 154 LYS A CA 1
ATOM 1181 C C . LYS A 1 154 ? 15.297 -4.805 8.602 1 98.56 154 LYS A C 1
ATOM 1183 O O . LYS A 1 154 ? 16.312 -5.488 8.742 1 98.56 154 LYS A O 1
ATOM 1188 N N . VAL A 1 155 ? 14.805 -4.527 7.391 1 98.75 155 VAL A N 1
ATOM 1189 C CA . VAL A 1 155 ? 15.469 -5.012 6.184 1 98.75 155 VAL A CA 1
ATOM 1190 C C . VAL A 1 155 ? 16.812 -4.305 6.016 1 98.75 155 VAL A C 1
ATOM 1192 O O . VAL A 1 155 ? 16.906 -3.086 6.191 1 98.75 155 VAL A O 1
ATOM 1195 N N . THR A 1 156 ? 17.828 -5.043 5.703 1 98.06 156 THR A N 1
ATOM 1196 C CA . THR A 1 156 ? 19.188 -4.52 5.531 1 98.06 156 THR A CA 1
ATOM 1197 C C . THR A 1 156 ? 19.766 -4.957 4.191 1 98.06 156 THR A C 1
ATOM 1199 O O . THR A 1 156 ? 19.172 -5.77 3.482 1 98.06 156 THR A O 1
ATOM 1202 N N . ALA A 1 157 ? 20.922 -4.398 3.895 1 97.56 157 ALA A N 1
ATOM 1203 C CA . ALA A 1 157 ? 21.656 -4.801 2.693 1 97.56 157 ALA A CA 1
ATOM 1204 C C . ALA A 1 157 ? 22 -6.285 2.734 1 97.56 157 ALA A C 1
ATOM 1206 O O . ALA A 1 157 ? 22.078 -6.941 1.691 1 97.56 157 ALA A O 1
ATOM 1207 N N . ASP A 1 158 ? 22.141 -6.836 3.947 1 98.44 158 ASP A N 1
ATOM 1208 C CA . ASP A 1 158 ? 22.469 -8.25 4.09 1 98.44 158 ASP A CA 1
ATOM 1209 C C . ASP A 1 158 ? 21.297 -9.125 3.629 1 98.44 158 ASP A C 1
ATOM 1211 O O . ASP A 1 158 ? 21.516 -10.203 3.066 1 98.44 158 ASP A O 1
ATOM 1215 N N . ASP A 1 159 ? 20.094 -8.719 3.881 1 98.81 159 ASP A N 1
ATOM 1216 C CA . ASP A 1 159 ? 18.938 -9.453 3.383 1 98.81 159 ASP A CA 1
ATOM 1217 C C . ASP A 1 159 ? 18.953 -9.555 1.86 1 98.81 159 ASP A C 1
ATOM 1219 O O . ASP A 1 159 ? 18.656 -10.609 1.3 1 98.81 159 ASP A O 1
ATOM 1223 N N . ILE A 1 160 ? 19.344 -8.469 1.207 1 98.81 160 ILE A N 1
ATOM 1224 C CA . ILE A 1 160 ? 19.422 -8.438 -0.249 1 98.81 160 ILE A CA 1
ATOM 1225 C C . ILE A 1 160 ? 20.531 -9.352 -0.737 1 98.81 160 ILE A C 1
ATOM 1227 O O . ILE A 1 160 ? 20.344 -10.125 -1.677 1 98.81 160 ILE A O 1
ATOM 1231 N N . ARG A 1 161 ? 21.625 -9.273 -0.09 1 98.44 161 ARG A N 1
ATOM 1232 C CA . ARG A 1 161 ? 22.75 -10.117 -0.453 1 98.44 161 ARG A CA 1
ATOM 1233 C C . ARG A 1 161 ? 22.391 -11.594 -0.354 1 98.44 161 ARG A C 1
ATOM 1235 O O . ARG A 1 161 ? 22.781 -12.391 -1.214 1 98.44 161 ARG A O 1
ATOM 1242 N N . GLN A 1 162 ? 21.688 -11.984 0.677 1 98.56 162 GLN A N 1
ATOM 1243 C CA . GLN A 1 162 ? 21.281 -13.367 0.858 1 98.56 162 GLN A CA 1
ATOM 1244 C C . GLN A 1 162 ? 20.391 -13.836 -0.295 1 98.56 162 GLN A C 1
ATOM 1246 O O . GLN A 1 162 ? 20.516 -14.984 -0.743 1 98.56 162 GLN A O 1
ATOM 1251 N N . LEU A 1 163 ? 19.562 -13 -0.761 1 98.81 163 LEU A N 1
ATOM 1252 C CA . LEU A 1 163 ? 18.734 -13.336 -1.903 1 98.81 163 LEU A CA 1
ATOM 1253 C C . LEU A 1 163 ? 19.562 -13.453 -3.176 1 98.81 163 LEU A C 1
ATOM 1255 O O . LEU A 1 163 ? 19.328 -14.344 -3.996 1 98.81 163 LEU A O 1
ATOM 1259 N N . ASN A 1 164 ? 20.5 -12.539 -3.307 1 98.5 164 ASN A N 1
ATOM 1260 C CA . ASN A 1 164 ? 21.406 -12.625 -4.445 1 98.5 164 ASN A CA 1
ATOM 1261 C C . ASN A 1 164 ? 22.156 -13.953 -4.457 1 98.5 164 ASN A C 1
ATOM 1263 O O . ASN A 1 164 ? 22.344 -14.555 -5.512 1 98.5 164 ASN A O 1
ATOM 1267 N N . ASP A 1 165 ? 22.5 -14.375 -3.316 1 98.31 165 ASP A N 1
ATOM 1268 C CA . ASP A 1 165 ? 23.297 -15.594 -3.176 1 98.31 165 ASP A CA 1
ATOM 1269 C C . ASP A 1 165 ? 22.531 -16.812 -3.697 1 98.31 165 ASP A C 1
ATOM 1271 O O . ASP A 1 165 ? 23.125 -17.75 -4.211 1 98.31 165 ASP A O 1
ATOM 1275 N N . VAL A 1 166 ? 21.219 -16.766 -3.613 1 98.31 166 VAL A N 1
ATOM 1276 C CA . VAL A 1 166 ? 20.453 -17.938 -4.031 1 98.31 166 VAL A CA 1
ATOM 1277 C C . VAL A 1 166 ? 19.953 -17.734 -5.457 1 98.31 166 VAL A C 1
ATOM 1279 O O . VAL A 1 166 ? 19.234 -18.578 -5.996 1 98.31 166 VAL A O 1
ATOM 1282 N N . GLY A 1 167 ? 20.203 -16.484 -6.059 1 98.19 167 GLY A N 1
ATOM 1283 C CA . GLY A 1 167 ? 20 -16.406 -7.496 1 98.19 167 GLY A CA 1
ATOM 1284 C C . GLY A 1 167 ? 19 -15.328 -7.898 1 98.19 167 GLY A C 1
ATOM 1285 O O . GLY A 1 167 ? 18.703 -15.156 -9.086 1 98.19 167 GLY A O 1
ATOM 1286 N N . TRP A 1 168 ? 18.469 -14.562 -6.949 1 98.69 168 TRP A N 1
ATOM 1287 C CA . TRP A 1 168 ? 17.594 -13.453 -7.316 1 98.69 168 TRP A CA 1
ATOM 1288 C C . TRP A 1 168 ? 18.391 -12.195 -7.613 1 98.69 168 TRP A C 1
ATOM 1290 O O . TRP A 1 168 ? 19.25 -11.805 -6.824 1 98.69 168 TRP A O 1
ATOM 1300 N N . ASP A 1 169 ? 18.078 -11.57 -8.734 1 98.12 169 ASP A N 1
ATOM 1301 C CA . ASP A 1 169 ? 18.828 -10.344 -9.023 1 98.12 169 ASP A CA 1
ATOM 1302 C C . ASP A 1 169 ? 18.125 -9.125 -8.43 1 98.12 169 ASP A C 1
ATOM 1304 O O . ASP A 1 169 ? 17.031 -9.25 -7.863 1 98.12 169 ASP A O 1
ATOM 1308 N N . GLN A 1 170 ? 18.734 -7.996 -8.578 1 97.88 170 GLN A N 1
ATOM 1309 C CA . GLN A 1 170 ? 18.281 -6.781 -7.902 1 97.88 170 GLN A CA 1
ATOM 1310 C C . GLN A 1 170 ? 16.906 -6.348 -8.398 1 97.88 170 GLN A C 1
ATOM 1312 O O . GLN A 1 170 ? 16.078 -5.863 -7.621 1 97.88 170 GLN A O 1
ATOM 1317 N N . LEU A 1 171 ? 16.688 -6.48 -9.688 1 98 171 LEU A N 1
ATOM 1318 C CA . LEU A 1 171 ? 15.422 -6.035 -10.25 1 98 171 LEU A CA 1
ATOM 1319 C C . LEU A 1 171 ? 14.297 -6.98 -9.859 1 98 171 LEU A C 1
ATOM 1321 O O . LEU A 1 171 ? 13.156 -6.547 -9.664 1 98 171 LEU A O 1
ATOM 1325 N N . GLN A 1 172 ? 14.555 -8.289 -9.734 1 98.69 172 GLN A N 1
ATOM 1326 C CA . GLN A 1 172 ? 13.578 -9.258 -9.234 1 98.69 172 GLN A CA 1
ATOM 1327 C C . GLN A 1 172 ? 13.219 -8.969 -7.781 1 98.69 172 GLN A C 1
ATOM 1329 O O . GLN A 1 172 ? 12.047 -9.023 -7.406 1 98.69 172 GLN A O 1
ATOM 1334 N N . ILE A 1 173 ? 14.227 -8.633 -6.98 1 98.88 173 ILE A N 1
ATOM 1335 C CA . ILE A 1 173 ? 14.008 -8.336 -5.566 1 98.88 173 ILE A CA 1
ATOM 1336 C C . ILE A 1 173 ? 13.211 -7.043 -5.43 1 98.88 173 ILE A C 1
ATOM 1338 O O . ILE A 1 173 ? 12.305 -6.945 -4.598 1 98.88 173 ILE A O 1
ATOM 1342 N N . ALA A 1 174 ? 13.492 -6.094 -6.312 1 98.69 174 ALA A N 1
ATOM 1343 C CA . ALA A 1 174 ? 12.734 -4.848 -6.312 1 98.69 174 ALA A CA 1
ATOM 1344 C C . ALA A 1 174 ? 11.266 -5.098 -6.656 1 98.69 174 ALA A C 1
ATOM 1346 O O . ALA A 1 174 ? 10.375 -4.566 -5.996 1 98.69 174 ALA A O 1
ATOM 1347 N N . GLU A 1 175 ? 11.07 -5.875 -7.633 1 98.44 175 GLU A N 1
ATOM 1348 C CA . GLU A 1 175 ? 9.688 -6.18 -8.016 1 98.44 175 GLU A CA 1
ATOM 1349 C C . GLU A 1 175 ? 8.961 -6.926 -6.898 1 98.44 175 GLU A C 1
ATOM 1351 O O . GLU A 1 175 ? 7.797 -6.641 -6.613 1 98.44 175 GLU A O 1
ATOM 1356 N N . ALA A 1 176 ? 9.625 -7.887 -6.25 1 98.81 176 ALA A N 1
ATOM 1357 C CA . ALA A 1 176 ? 9.031 -8.586 -5.113 1 98.81 176 ALA A CA 1
ATOM 1358 C C . ALA A 1 176 ? 8.656 -7.609 -4.004 1 98.81 176 ALA A C 1
ATOM 1360 O O . ALA A 1 176 ? 7.602 -7.742 -3.379 1 98.81 176 ALA A O 1
ATOM 1361 N N . THR A 1 177 ? 9.516 -6.652 -3.789 1 98.88 177 THR A N 1
ATOM 1362 C CA . THR A 1 177 ? 9.266 -5.625 -2.781 1 98.88 177 THR A CA 1
ATOM 1363 C C . THR A 1 177 ? 8.031 -4.809 -3.133 1 98.88 177 THR A C 1
ATOM 1365 O O . THR A 1 177 ? 7.152 -4.609 -2.291 1 98.88 177 THR A O 1
ATOM 1368 N N . HIS A 1 178 ? 7.949 -4.395 -4.383 1 98.5 178 HIS A N 1
ATOM 1369 C CA . HIS A 1 178 ? 6.809 -3.6 -4.824 1 98.5 178 HIS A CA 1
ATOM 1370 C C . HIS A 1 178 ? 5.508 -4.391 -4.707 1 98.5 178 HIS A C 1
ATOM 1372 O O . HIS A 1 178 ? 4.5 -3.865 -4.227 1 98.5 178 HIS A O 1
ATOM 1378 N N . ILE A 1 179 ? 5.547 -5.637 -5.078 1 98.44 179 ILE A N 1
ATOM 1379 C CA . ILE A 1 179 ? 4.348 -6.469 -5.035 1 98.44 179 ILE A CA 1
ATOM 1380 C C . ILE A 1 179 ? 3.947 -6.719 -3.582 1 98.44 179 ILE A C 1
ATOM 1382 O O . ILE A 1 179 ? 2.773 -6.598 -3.225 1 98.44 179 ILE A O 1
ATOM 1386 N N . THR A 1 180 ? 4.902 -7.035 -2.744 1 98.81 180 THR A N 1
ATOM 1387 C CA . THR A 1 180 ? 4.637 -7.254 -1.326 1 98.81 180 THR A CA 1
ATOM 1388 C C . THR A 1 180 ? 4 -6.016 -0.698 1 98.81 180 THR A C 1
ATOM 1390 O O . THR A 1 180 ? 2.99 -6.121 -0.002 1 98.81 180 THR A O 1
ATOM 1393 N N . ALA A 1 181 ? 4.586 -4.879 -0.984 1 98.62 181 ALA A N 1
ATOM 1394 C CA . ALA A 1 181 ? 4.082 -3.621 -0.442 1 98.62 181 ALA A CA 1
ATOM 1395 C C . ALA A 1 181 ? 2.695 -3.305 -0.996 1 98.62 181 ALA A C 1
ATOM 1397 O O . ALA A 1 181 ? 1.836 -2.787 -0.278 1 98.62 181 ALA A O 1
ATOM 1398 N N . LEU A 1 182 ? 2.469 -3.568 -2.227 1 97.75 182 LEU A N 1
ATOM 1399 C CA . LEU A 1 182 ? 1.168 -3.334 -2.846 1 97.75 182 LEU A CA 1
ATOM 1400 C C . LEU A 1 182 ? 0.088 -4.172 -2.168 1 97.75 182 LEU A C 1
ATOM 1402 O O . LEU A 1 182 ? -1.028 -3.693 -1.95 1 97.75 182 LEU A O 1
ATOM 1406 N N . PHE A 1 183 ? 0.387 -5.367 -1.799 1 98.44 183 PHE A N 1
ATOM 1407 C CA . PHE A 1 183 ? -0.628 -6.211 -1.178 1 98.44 183 PHE A CA 1
ATOM 1408 C C . PHE A 1 183 ? -0.839 -5.82 0.28 1 98.44 183 PHE A C 1
ATOM 1410 O O . PHE A 1 183 ? -1.888 -6.109 0.86 1 98.44 183 PHE A O 1
ATOM 1417 N N . ALA A 1 184 ? 0.181 -5.121 0.898 1 98.5 184 ALA A N 1
ATOM 1418 C CA . ALA A 1 184 ? -0.114 -4.461 2.166 1 98.5 184 ALA A CA 1
ATOM 1419 C C . ALA A 1 184 ? -1.206 -3.408 1.996 1 98.5 184 ALA A C 1
ATOM 1421 O O . ALA A 1 184 ? -2.078 -3.266 2.855 1 98.5 184 ALA A O 1
ATOM 1422 N N . PHE A 1 185 ? -1.158 -2.73 0.901 1 98.5 185 PHE A N 1
ATOM 1423 C CA . PHE A 1 185 ? -2.15 -1.717 0.561 1 98.5 185 PHE A CA 1
ATOM 1424 C C . PHE A 1 185 ? -3.504 -2.357 0.279 1 98.5 185 PHE A C 1
ATOM 1426 O O . PHE A 1 185 ? -4.496 -2.045 0.942 1 98.5 185 PHE A O 1
ATOM 1433 N N . PHE A 1 186 ? -3.564 -3.32 -0.604 1 98.44 186 PHE A N 1
ATOM 1434 C CA . PHE A 1 186 ? -4.809 -3.943 -1.043 1 98.44 186 PHE A CA 1
ATOM 1435 C C . PHE A 1 186 ? -5.504 -4.641 0.12 1 98.44 186 PHE A C 1
ATOM 1437 O O . PHE A 1 186 ? -6.715 -4.496 0.299 1 98.44 186 PHE A O 1
ATOM 1444 N N . ASN A 1 187 ? -4.781 -5.371 0.907 1 98.75 187 ASN A N 1
ATOM 1445 C CA . ASN A 1 187 ? -5.367 -6.125 2.01 1 98.75 187 ASN A CA 1
ATOM 1446 C C . ASN A 1 187 ? -6.02 -5.207 3.035 1 98.75 187 ASN A C 1
ATOM 1448 O O . ASN A 1 187 ? -7.102 -5.508 3.549 1 98.75 187 ASN A O 1
ATOM 1452 N N . ARG A 1 188 ? -5.383 -4.086 3.305 1 98.88 188 ARG A N 1
ATOM 1453 C CA . ARG A 1 188 ? -5.934 -3.154 4.281 1 98.88 188 ARG A CA 1
ATOM 1454 C C . ARG A 1 188 ? -7.199 -2.486 3.748 1 98.88 188 ARG A C 1
ATOM 1456 O O . ARG A 1 188 ? -8.156 -2.277 4.492 1 98.88 188 ARG A O 1
ATOM 1463 N N . VAL A 1 189 ? -7.215 -2.172 2.441 1 98.81 189 VAL A N 1
ATOM 1464 C CA . VAL A 1 189 ? -8.422 -1.596 1.85 1 98.81 189 VAL A CA 1
ATOM 1465 C C . VAL A 1 189 ? -9.547 -2.621 1.88 1 98.81 189 VAL A C 1
ATOM 1467 O O . VAL A 1 189 ? -10.641 -2.332 2.373 1 98.81 189 VAL A O 1
ATOM 1470 N N . VAL A 1 190 ? -9.297 -3.82 1.45 1 98.62 190 VAL A N 1
ATOM 1471 C CA . VAL A 1 190 ? -10.289 -4.875 1.332 1 98.62 190 VAL A CA 1
ATOM 1472 C C . VAL A 1 190 ? -10.852 -5.219 2.711 1 98.62 190 VAL A C 1
ATOM 1474 O O . VAL A 1 190 ? -12.062 -5.266 2.904 1 98.62 190 VAL A O 1
ATOM 1477 N N . ASN A 1 191 ? -9.969 -5.461 3.635 1 98.75 191 ASN A N 1
ATOM 1478 C CA . ASN A 1 191 ? -10.383 -5.766 5 1 98.75 191 ASN A CA 1
ATOM 1479 C C . ASN A 1 191 ? -11.258 -4.664 5.582 1 98.75 191 ASN A C 1
ATOM 1481 O O . ASN A 1 191 ? -12.305 -4.941 6.168 1 98.75 191 ASN A O 1
ATOM 1485 N N . THR A 1 192 ? -10.82 -3.42 5.414 1 98.88 192 THR A N 1
ATOM 1486 C CA . THR A 1 192 ? -11.523 -2.293 6.023 1 98.88 192 THR A CA 1
ATOM 1487 C C . THR A 1 192 ? -12.883 -2.088 5.375 1 98.88 192 THR A C 1
ATOM 1489 O O . THR A 1 192 ? -13.867 -1.793 6.059 1 98.88 192 THR A O 1
ATOM 1492 N N . PHE A 1 193 ? -12.938 -2.271 4.074 1 98.56 193 PHE A N 1
ATOM 1493 C CA . PHE A 1 193 ? -14.211 -2.145 3.371 1 98.56 193 PHE A CA 1
ATOM 1494 C C . PHE A 1 193 ? -15.117 -3.334 3.668 1 98.56 193 PHE A C 1
ATOM 1496 O O . PHE A 1 193 ? -16.328 -3.277 3.426 1 98.56 193 PHE A O 1
ATOM 1503 N N . GLY A 1 194 ? -14.555 -4.41 4.09 1 97.69 194 GLY A N 1
ATOM 1504 C CA . GLY A 1 194 ? -15.336 -5.547 4.543 1 97.69 194 GLY A CA 1
ATOM 1505 C C . GLY A 1 194 ? -15.773 -6.461 3.414 1 97.69 194 GLY A C 1
ATOM 1506 O O . GLY A 1 194 ? -16.875 -7.02 3.445 1 97.69 194 GLY A O 1
ATOM 1507 N N . LEU A 1 195 ? -14.945 -6.574 2.371 1 96.19 195 LEU A N 1
ATOM 1508 C CA . LEU A 1 195 ? -15.281 -7.508 1.299 1 96.19 195 LEU A CA 1
ATOM 1509 C C . LEU A 1 195 ? -15.172 -8.953 1.78 1 96.19 195 LEU A C 1
ATOM 1511 O O . LEU A 1 195 ? -14.164 -9.336 2.375 1 96.19 195 LEU A O 1
ATOM 1515 N N . PRO A 1 196 ? -16.141 -9.703 1.462 1 91.75 196 PRO A N 1
ATOM 1516 C CA . PRO A 1 196 ? -16.078 -11.117 1.864 1 91.75 196 PRO A CA 1
ATOM 1517 C C . PRO A 1 196 ? -15.281 -11.977 0.891 1 91.75 196 PRO A C 1
ATOM 1519 O O . PRO A 1 196 ? -15.102 -11.594 -0.27 1 91.75 196 PRO A O 1
ATOM 1522 N N . SER A 1 197 ? -14.828 -13.086 1.436 1 90.25 197 SER A N 1
ATOM 1523 C CA . SER A 1 197 ? -14.242 -14.086 0.546 1 90.25 197 SER A CA 1
ATOM 1524 C C . SER A 1 197 ? -15.266 -14.562 -0.486 1 90.25 197 SER A C 1
ATOM 1526 O O . SER A 1 197 ? -16.453 -14.625 -0.201 1 90.25 197 SER A O 1
ATOM 1528 N N . GLN A 1 198 ? -14.734 -14.891 -1.66 1 85.12 198 GLN A N 1
ATOM 1529 C CA . GLN A 1 198 ? -15.602 -15.359 -2.736 1 85.12 198 GLN A CA 1
ATOM 1530 C C . GLN A 1 198 ? -15.617 -16.875 -2.807 1 85.12 198 GLN A C 1
ATOM 1532 O O . GLN A 1 198 ? -16.375 -17.469 -3.584 1 85.12 198 GLN A O 1
ATOM 1537 N N . HIS A 1 199 ? -14.828 -17.516 -2.008 1 80.88 199 HIS A N 1
ATOM 1538 C CA . HIS A 1 199 ? -14.742 -18.969 -1.904 1 80.88 199 HIS A CA 1
ATOM 1539 C C . HIS A 1 199 ? -14.477 -19.609 -3.266 1 80.88 199 HIS A C 1
ATOM 1541 O O . HIS A 1 199 ? -15.156 -20.547 -3.66 1 80.88 199 HIS A O 1
ATOM 1547 N N . ARG A 1 200 ? -13.578 -19.062 -3.973 1 76.19 200 ARG A N 1
ATOM 1548 C CA . ARG A 1 200 ? -13.172 -19.594 -5.273 1 76.19 200 ARG A CA 1
ATOM 1549 C C . ARG A 1 200 ? -12.398 -20.891 -5.117 1 76.19 200 ARG A C 1
ATOM 1551 O O . ARG A 1 200 ? -12.5 -21.781 -5.961 1 76.19 200 ARG A O 1
ATOM 1558 N N . LEU A 1 201 ? -11.492 -20.859 -4.008 1 70.38 201 LEU A N 1
ATOM 1559 C CA . LEU A 1 201 ? -10.719 -22.062 -3.754 1 70.38 201 LEU A CA 1
ATOM 1560 C C . LEU A 1 201 ? -11.523 -23.062 -2.926 1 70.38 201 LEU A C 1
ATOM 1562 O O . LEU A 1 201 ? -12.148 -22.688 -1.931 1 70.38 201 LEU A O 1
ATOM 1566 N N . ASP A 1 202 ? -12.023 -24.031 -3.471 1 60.53 202 ASP A N 1
ATOM 1567 C CA . ASP A 1 202 ? -12.672 -25.109 -2.727 1 60.53 202 ASP A CA 1
ATOM 1568 C C . ASP A 1 202 ? -11.719 -25.703 -1.69 1 60.53 202 ASP A C 1
ATOM 1570 O O . ASP A 1 202 ? -11.625 -26.922 -1.561 1 60.53 202 ASP A O 1
ATOM 1574 N N . LEU A 1 203 ? -10.727 -25.031 -1.331 1 52.59 203 LEU A N 1
ATOM 1575 C CA . LEU A 1 203 ? -9.867 -25.609 -0.309 1 52.59 203 LEU A CA 1
ATOM 1576 C C . LEU A 1 203 ? -10.445 -25.391 1.084 1 52.59 203 LEU A C 1
ATOM 1578 O O . LEU A 1 203 ? -11.016 -24.344 1.361 1 52.59 203 LEU A O 1
ATOM 1582 N N . ASP A 1 204 ? -10.945 -26.391 1.658 1 45.84 204 ASP A N 1
ATOM 1583 C CA . ASP A 1 204 ? -11.266 -26.312 3.08 1 45.84 204 ASP A CA 1
ATOM 1584 C C . ASP A 1 204 ? -10.203 -25.5 3.832 1 45.84 204 ASP A C 1
ATOM 1586 O O . ASP A 1 204 ? -9.242 -26.062 4.348 1 45.84 204 ASP A O 1
ATOM 1590 N N . LEU A 1 205 ? -9.984 -24.391 3.428 1 48.25 205 LEU A N 1
ATOM 1591 C CA . LEU A 1 205 ? -8.984 -23.625 4.16 1 48.25 205 LEU A CA 1
ATOM 1592 C C . LEU A 1 205 ? -9.391 -23.453 5.621 1 48.25 205 LEU A C 1
ATOM 1594 O O . LEU A 1 205 ? -10.477 -22.953 5.914 1 48.25 205 LEU A O 1
ATOM 1598 N N . ALA A 1 206 ? -8.969 -24.359 6.453 1 40.53 206 ALA A N 1
ATOM 1599 C CA . ALA A 1 206 ? -9.242 -24.219 7.883 1 40.53 206 ALA A CA 1
ATOM 1600 C C . ALA A 1 206 ? -9 -22.797 8.359 1 40.53 206 ALA A C 1
ATOM 1602 O O . ALA A 1 206 ? -8.047 -22.141 7.93 1 40.53 206 ALA A O 1
ATOM 1603 N N . PRO A 1 207 ? -9.938 -22.141 9.016 1 40.62 207 PRO A N 1
ATOM 1604 C CA . PRO A 1 207 ? -9.758 -20.812 9.594 1 40.62 207 PRO A CA 1
ATOM 1605 C C . PRO A 1 207 ? -8.406 -20.641 10.297 1 40.62 207 PRO A C 1
ATOM 1607 O O . PRO A 1 207 ? -7.914 -21.594 10.922 1 40.62 207 PRO A O 1
ATOM 1610 N N . THR A 1 208 ? -7.516 -19.828 9.812 1 36.62 208 THR A N 1
ATOM 1611 C CA . THR A 1 208 ? -6.305 -19.516 10.555 1 36.62 208 THR A CA 1
ATOM 1612 C C . THR A 1 208 ? -6.617 -19.312 12.039 1 36.62 208 THR A C 1
ATOM 1614 O O . THR A 1 208 ? -7.656 -18.75 12.383 1 36.62 208 THR A O 1
ATOM 1617 N N . ASN A 1 209 ? -6.121 -20.078 12.922 1 33.25 209 ASN A N 1
ATOM 1618 C CA . ASN A 1 209 ? -6.195 -19.922 14.375 1 33.25 209 ASN A CA 1
ATOM 1619 C C . ASN A 1 209 ? -5.977 -18.484 14.797 1 33.25 209 ASN A C 1
ATOM 1621 O O . ASN A 1 209 ? -4.906 -17.922 14.57 1 33.25 209 ASN A O 1
ATOM 1625 N N . SER A 1 210 ? -6.914 -17.609 14.719 1 34.19 210 SER A N 1
ATOM 1626 C CA . SER A 1 210 ? -6.777 -16.391 15.508 1 34.19 210 SER A CA 1
ATOM 1627 C C . SER A 1 210 ? -5.953 -16.641 16.766 1 34.19 210 SER A C 1
ATOM 1629 O O . SER A 1 210 ? -6.121 -17.656 17.438 1 34.19 210 SER A O 1
ATOM 1631 N N . LYS A 1 211 ? -4.781 -16.062 16.953 1 31.94 211 LYS A N 1
ATOM 1632 C CA . LYS A 1 211 ? -3.951 -16.125 18.156 1 31.94 211 LYS A CA 1
ATOM 1633 C C . LYS A 1 211 ? -4.805 -16.047 19.422 1 31.94 211 LYS A C 1
ATOM 1635 O O . LYS A 1 211 ? -5.125 -14.945 19.891 1 31.94 211 LYS A O 1
ATOM 1640 N N . GLU A 1 212 ? -5.73 -16.781 19.703 1 26.41 212 GLU A N 1
ATOM 1641 C CA . GLU A 1 212 ? -6.098 -16.938 21.109 1 26.41 212 GLU A CA 1
ATOM 1642 C C . GLU A 1 212 ? -4.898 -17.359 21.953 1 26.41 212 GLU A C 1
ATOM 1644 O O . GLU A 1 212 ? -4.91 -17.234 23.172 1 26.41 212 GLU A O 1
ATOM 1649 N N . ASN A 1 213 ? -3.986 -18.328 21.5 1 26.61 213 ASN A N 1
ATOM 1650 C CA . ASN A 1 213 ? -3.156 -19.047 22.469 1 26.61 213 ASN A CA 1
ATOM 1651 C C . ASN A 1 213 ? -1.936 -18.219 22.875 1 26.61 213 ASN A C 1
ATOM 1653 O O . ASN A 1 213 ? -1.038 -18.719 23.547 1 26.61 213 ASN A O 1
ATOM 1657 N N . ARG A 1 214 ? -1.306 -17.188 22.109 1 22.05 214 ARG A N 1
ATOM 1658 C CA . ARG A 1 214 ? -0.215 -16.859 23.016 1 22.05 214 ARG A CA 1
ATOM 1659 C C . ARG A 1 214 ? -0.726 -16.078 24.219 1 22.05 214 ARG A C 1
ATOM 1661 O O . ARG A 1 214 ? -1.639 -15.258 24.094 1 22.05 214 ARG A O 1
ATOM 1668 N N . MET B 1 1 ? 50.312 49.781 -5 1 34.78 1 MET B N 1
ATOM 1669 C CA . MET B 1 1 ? 50.375 48.312 -4.859 1 34.78 1 MET B CA 1
ATOM 1670 C C . MET B 1 1 ? 48.969 47.719 -4.754 1 34.78 1 MET B C 1
ATOM 1672 O O . MET B 1 1 ? 48.281 47.938 -3.76 1 34.78 1 MET B O 1
ATOM 1676 N N . LYS B 1 2 ? 48.281 47.562 -5.91 1 38.06 2 LYS B N 1
ATOM 1677 C CA . LYS B 1 2 ? 46.906 47.125 -6.145 1 38.06 2 LYS B CA 1
ATOM 1678 C C . LYS B 1 2 ? 46.656 45.75 -5.531 1 38.06 2 LYS B C 1
ATOM 1680 O O . LYS B 1 2 ? 47.406 44.812 -5.762 1 38.06 2 LYS B O 1
ATOM 1685 N N . GLU B 1 3 ? 46.031 45.688 -4.32 1 41.56 3 GLU B N 1
ATOM 1686 C CA . GLU B 1 3 ? 45.656 44.469 -3.621 1 41.56 3 GLU B CA 1
ATOM 1687 C C . GLU B 1 3 ? 44.938 43.5 -4.562 1 41.56 3 GLU B C 1
ATOM 1689 O O . GLU B 1 3 ? 44.031 43.875 -5.285 1 41.56 3 GLU B O 1
ATOM 1694 N N . SER B 1 4 ? 45.656 42.438 -5.035 1 45.53 4 SER B N 1
ATOM 1695 C CA . SER B 1 4 ? 45.156 41.344 -5.848 1 45.53 4 SER B CA 1
ATOM 1696 C C . SER B 1 4 ? 43.844 40.781 -5.277 1 45.53 4 SER B C 1
ATOM 1698 O O . SER B 1 4 ? 43.75 40.562 -4.07 1 45.53 4 SER B O 1
ATOM 1700 N N . PRO B 1 5 ? 42.75 40.812 -6.047 1 46.09 5 PRO B N 1
ATOM 1701 C CA . PRO B 1 5 ? 41.5 40.312 -5.523 1 46.09 5 PRO B CA 1
ATOM 1702 C C . PRO B 1 5 ? 41.594 38.906 -4.953 1 46.09 5 PRO B C 1
ATOM 1704 O O . PRO B 1 5 ? 42.438 38.125 -5.391 1 46.09 5 PRO B O 1
ATOM 1707 N N . ALA B 1 6 ? 41.188 38.656 -3.686 1 47.78 6 ALA B N 1
ATOM 1708 C CA . ALA B 1 6 ? 41.094 37.344 -3.02 1 47.78 6 ALA B CA 1
ATOM 1709 C C . ALA B 1 6 ? 40.469 36.312 -3.939 1 47.78 6 ALA B C 1
ATOM 1711 O O . ALA B 1 6 ? 39.5 36.594 -4.668 1 47.78 6 ALA B O 1
ATOM 1712 N N . PRO B 1 7 ? 41.156 35.156 -4.199 1 38.03 7 PRO B N 1
ATOM 1713 C CA . PRO B 1 7 ? 40.562 34.156 -5.082 1 38.03 7 PRO B CA 1
ATOM 1714 C C . PRO B 1 7 ? 39.125 33.781 -4.66 1 38.03 7 PRO B C 1
ATOM 1716 O O . PRO B 1 7 ? 38.781 33.875 -3.48 1 38.03 7 PRO B O 1
ATOM 1719 N N . ALA B 1 8 ? 38.156 33.844 -5.59 1 39.28 8 ALA B N 1
ATOM 1720 C CA . ALA B 1 8 ? 36.781 33.375 -5.43 1 39.28 8 ALA B CA 1
ATOM 1721 C C . ALA B 1 8 ? 36.75 32 -4.77 1 39.28 8 ALA B C 1
ATOM 1723 O O . ALA B 1 8 ? 37.5 31.094 -5.129 1 39.28 8 ALA B O 1
ATOM 1724 N N . ARG B 1 9 ? 36.25 31.891 -3.516 1 37.25 9 ARG B N 1
ATOM 1725 C CA . ARG B 1 9 ? 35.906 30.609 -2.914 1 37.25 9 ARG B CA 1
ATOM 1726 C C . ARG B 1 9 ? 35.312 29.672 -3.943 1 37.25 9 ARG B C 1
ATOM 1728 O O . ARG B 1 9 ? 34.406 30.047 -4.68 1 37.25 9 ARG B O 1
ATOM 1735 N N . THR B 1 10 ? 36.094 28.75 -4.477 1 37 10 THR B N 1
ATOM 1736 C CA . THR B 1 10 ? 35.531 27.641 -5.234 1 37 10 THR B CA 1
ATOM 1737 C C . THR B 1 10 ? 34.188 27.188 -4.633 1 37 10 THR B C 1
ATOM 1739 O O . THR B 1 10 ? 34.062 27.141 -3.408 1 37 10 THR B O 1
ATOM 1742 N N . THR B 1 11 ? 33.094 27.469 -5.285 1 35.91 11 THR B N 1
ATOM 1743 C CA . THR B 1 11 ? 31.797 26.875 -4.988 1 35.91 11 THR B CA 1
ATOM 1744 C C . THR B 1 11 ? 31.953 25.469 -4.422 1 35.91 11 THR B C 1
ATOM 1746 O O . THR B 1 11 ? 32.781 24.703 -4.895 1 35.91 11 THR B O 1
ATOM 1749 N N . ASP B 1 12 ? 31.844 25.266 -3.121 1 35.53 12 ASP B N 1
ATOM 1750 C CA . ASP B 1 12 ? 31.656 23.969 -2.479 1 35.53 12 ASP B CA 1
ATOM 1751 C C . ASP B 1 12 ? 30.953 22.984 -3.422 1 35.53 12 ASP B C 1
ATOM 1753 O O . ASP B 1 12 ? 29.906 23.297 -3.988 1 35.53 12 ASP B O 1
ATOM 1757 N N . ASP B 1 13 ? 31.703 22.203 -4.188 1 37.47 13 ASP B N 1
ATOM 1758 C CA . ASP B 1 13 ? 31.156 20.969 -4.719 1 37.47 13 ASP B CA 1
ATOM 1759 C C . ASP B 1 13 ? 30.047 20.422 -3.814 1 37.47 13 ASP B C 1
ATOM 1761 O O . ASP B 1 13 ? 30.328 19.844 -2.76 1 37.47 13 ASP B O 1
ATOM 1765 N N . GLN B 1 14 ? 29.062 21.188 -3.52 1 38.09 14 GLN B N 1
ATOM 1766 C CA . GLN B 1 14 ? 27.922 20.5 -2.92 1 38.09 14 GLN B CA 1
ATOM 1767 C C . GLN B 1 14 ? 27.859 19.047 -3.379 1 38.09 14 GLN B C 1
ATOM 1769 O O . GLN B 1 14 ? 27.453 18.75 -4.512 1 38.09 14 GLN B O 1
ATOM 1774 N N . ALA B 1 15 ? 28.828 18.25 -3.172 1 37.75 15 ALA B N 1
ATOM 1775 C CA . ALA B 1 15 ? 28.797 16.797 -3.35 1 37.75 15 ALA B CA 1
ATOM 1776 C C . ALA B 1 15 ? 27.391 16.25 -3.166 1 37.75 15 ALA B C 1
ATOM 1778 O O . ALA B 1 15 ? 26.797 16.375 -2.088 1 37.75 15 ALA B O 1
ATOM 1779 N N . SER B 1 16 ? 26.516 16.297 -4.066 1 45.81 16 SER B N 1
ATOM 1780 C CA . SER B 1 16 ? 25.25 15.555 -4.047 1 45.81 16 SER B CA 1
ATOM 1781 C C . SER B 1 16 ? 25.422 14.227 -3.316 1 45.81 16 SER B C 1
ATOM 1783 O O . SER B 1 16 ? 26.141 13.344 -3.773 1 45.81 16 SER B O 1
ATOM 1785 N N . THR B 1 17 ? 25.641 14.125 -2.035 1 53.38 17 THR B N 1
ATOM 1786 C CA . THR B 1 17 ? 25.75 12.945 -1.188 1 53.38 17 THR B CA 1
ATOM 1787 C C . THR B 1 17 ? 24.922 11.797 -1.759 1 53.38 17 THR B C 1
ATOM 1789 O O . THR B 1 17 ? 23.703 11.906 -1.898 1 53.38 17 THR B O 1
ATOM 1792 N N . GLN B 1 18 ? 25.547 10.969 -2.609 1 66.81 18 GLN B N 1
ATOM 1793 C CA . GLN B 1 18 ? 24.984 9.781 -3.236 1 66.81 18 GLN B CA 1
ATOM 1794 C C . GLN B 1 18 ? 24.266 8.906 -2.211 1 66.81 18 GLN B C 1
ATOM 1796 O O . GLN B 1 18 ? 24.859 8.516 -1.199 1 66.81 18 GLN B O 1
ATOM 1801 N N . ILE B 1 19 ? 22.953 8.891 -2.08 1 80.62 19 ILE B N 1
ATOM 1802 C CA . ILE B 1 19 ? 22.156 8.023 -1.219 1 80.62 19 ILE B CA 1
ATOM 1803 C C . ILE B 1 19 ? 22.469 6.562 -1.538 1 80.62 19 ILE B C 1
ATOM 1805 O O . ILE B 1 19 ? 22.469 6.164 -2.705 1 80.62 19 ILE B O 1
ATOM 1809 N N . VAL B 1 20 ? 23.016 5.871 -0.531 1 86.94 20 VAL B N 1
ATOM 1810 C CA . VAL B 1 20 ? 23.219 4.434 -0.667 1 86.94 20 VAL B CA 1
ATOM 1811 C C . VAL B 1 20 ? 21.953 3.691 -0.236 1 86.94 20 VAL B C 1
ATOM 1813 O O . VAL B 1 20 ? 21.484 3.863 0.89 1 86.94 20 VAL B O 1
ATOM 1816 N N . THR B 1 21 ? 21.391 2.904 -1.168 1 95.62 21 THR B N 1
ATOM 1817 C CA . THR B 1 21 ? 20.156 2.168 -0.898 1 95.62 21 THR B CA 1
ATOM 1818 C C . THR B 1 21 ? 20.406 0.663 -0.954 1 95.62 21 THR B C 1
ATOM 1820 O O . THR B 1 21 ? 21.438 0.217 -1.464 1 95.62 21 THR B O 1
ATOM 1823 N N . ASN B 1 22 ? 19.531 -0.124 -0.364 1 97.69 22 ASN B N 1
ATOM 1824 C CA . ASN B 1 22 ? 19.609 -1.581 -0.411 1 97.69 22 ASN B CA 1
ATOM 1825 C C . ASN B 1 22 ? 19.328 -2.111 -1.815 1 97.69 22 ASN B C 1
ATOM 1827 O O . ASN B 1 22 ? 19.859 -3.16 -2.201 1 97.69 22 ASN B O 1
ATOM 1831 N N . LEU B 1 23 ? 18.484 -1.407 -2.582 1 98 23 LEU B N 1
ATOM 1832 C CA . LEU B 1 23 ? 18.062 -1.771 -3.932 1 98 23 LEU B CA 1
ATOM 1833 C C . LEU B 1 23 ? 18.328 -0.625 -4.906 1 98 23 LEU B C 1
ATOM 1835 O O . LEU B 1 23 ? 18.469 0.527 -4.492 1 98 23 LEU B O 1
ATOM 1839 N N . PRO B 1 24 ? 18.344 -0.914 -6.148 1 96.19 24 PRO B N 1
ATOM 1840 C CA . PRO B 1 24 ? 18.734 0.124 -7.105 1 96.19 24 PRO B CA 1
ATOM 1841 C C . PRO B 1 24 ? 17.672 1.222 -7.25 1 96.19 24 PRO B C 1
ATOM 1843 O O . PRO B 1 24 ? 16.484 0.933 -7.277 1 96.19 24 PRO B O 1
ATOM 1846 N N . ILE B 1 25 ? 18.125 2.395 -7.312 1 96.69 25 ILE B N 1
ATOM 1847 C CA . ILE B 1 25 ? 17.328 3.561 -7.684 1 96.69 25 ILE B CA 1
ATOM 1848 C C . ILE B 1 25 ? 17.953 4.238 -8.906 1 96.69 25 ILE B C 1
ATOM 1850 O O . ILE B 1 25 ? 19.062 3.893 -9.32 1 96.69 25 ILE B O 1
ATOM 1854 N N . VAL B 1 26 ? 17.25 5.105 -9.508 1 95.75 26 VAL B N 1
ATOM 1855 C CA . VAL B 1 26 ? 17.766 5.863 -10.648 1 95.75 26 VAL B CA 1
ATOM 1856 C C . VAL B 1 26 ? 17.812 7.348 -10.297 1 95.75 26 VAL B C 1
ATOM 1858 O O . VAL B 1 26 ? 16.781 7.992 -10.148 1 95.75 26 VAL B O 1
ATOM 1861 N N . GLN B 1 27 ? 18.984 7.812 -10.234 1 94.56 27 GLN B N 1
ATOM 1862 C CA . GLN B 1 27 ? 19.172 9.242 -9.992 1 94.56 27 GLN B CA 1
ATOM 1863 C C . GLN B 1 27 ? 18.703 10.062 -11.188 1 94.56 27 GLN B C 1
ATOM 1865 O O . GLN B 1 27 ? 18.672 9.57 -12.312 1 94.56 27 GLN B O 1
ATOM 1870 N N . GLU B 1 28 ? 18.375 11.273 -10.844 1 93.81 28 GLU B N 1
ATOM 1871 C CA . GLU B 1 28 ? 17.781 12.117 -11.883 1 93.81 28 GLU B CA 1
ATOM 1872 C C . GLU B 1 28 ? 18.75 12.289 -13.055 1 93.81 28 GLU B C 1
ATOM 1874 O O . GLU B 1 28 ? 18.328 12.234 -14.219 1 93.81 28 GLU B O 1
ATOM 1879 N N . ASP B 1 29 ? 19.984 12.461 -12.812 1 93.06 29 ASP B N 1
ATOM 1880 C CA . ASP B 1 29 ? 20.969 12.719 -13.867 1 93.06 29 ASP B CA 1
ATOM 1881 C C . ASP B 1 29 ? 21.266 11.453 -14.672 1 93.06 29 ASP B C 1
ATOM 1883 O O . ASP B 1 29 ? 21.812 11.531 -15.773 1 93.06 29 ASP B O 1
ATOM 1887 N N . ALA B 1 30 ? 20.875 10.344 -14.141 1 95.06 30 ALA B N 1
ATOM 1888 C CA . ALA B 1 30 ? 21.125 9.07 -14.812 1 95.06 30 ALA B CA 1
ATOM 1889 C C . ALA B 1 30 ? 19.875 8.57 -15.516 1 95.06 30 ALA B C 1
ATOM 1891 O O . ALA B 1 30 ? 19.922 7.578 -16.25 1 95.06 30 ALA B O 1
ATOM 1892 N N . ALA B 1 31 ? 18.734 9.234 -15.281 1 96.88 31 ALA B N 1
ATOM 1893 C CA . ALA B 1 31 ? 17.453 8.758 -15.797 1 96.88 31 ALA B CA 1
ATOM 1894 C C . ALA B 1 31 ? 17.375 8.922 -17.312 1 96.88 31 ALA B C 1
ATOM 1896 O O . ALA B 1 31 ? 17.828 9.93 -17.859 1 96.88 31 ALA B O 1
ATOM 1897 N N . THR B 1 32 ? 16.875 7.898 -17.984 1 96.56 32 THR B N 1
ATOM 1898 C CA . THR B 1 32 ? 16.641 7.934 -19.422 1 96.56 32 THR B CA 1
ATOM 1899 C C . THR B 1 32 ? 15.242 7.41 -19.75 1 96.56 32 THR B C 1
ATOM 1901 O O . THR B 1 32 ? 14.562 6.855 -18.875 1 96.56 32 THR B O 1
ATOM 1904 N N . GLY B 1 33 ? 14.734 7.734 -20.922 1 97.25 33 GLY B N 1
ATOM 1905 C CA . GLY B 1 33 ? 13.477 7.18 -21.406 1 97.25 33 GLY B CA 1
ATOM 1906 C C . GLY B 1 33 ? 12.297 7.52 -20.516 1 97.25 33 GLY B C 1
ATOM 1907 O O . GLY B 1 33 ? 12.094 8.68 -20.172 1 97.25 33 GLY B O 1
ATOM 1908 N N . ALA B 1 34 ? 11.539 6.496 -20.188 1 96.88 34 ALA B N 1
ATOM 1909 C CA . ALA B 1 34 ? 10.289 6.668 -19.453 1 96.88 34 ALA B CA 1
ATOM 1910 C C . ALA B 1 34 ? 10.531 7.23 -18.062 1 96.88 34 ALA B C 1
ATOM 1912 O O . ALA B 1 34 ? 9.727 8.016 -17.547 1 96.88 34 ALA B O 1
ATOM 1913 N N . VAL B 1 35 ? 11.633 6.809 -17.438 1 97.88 35 VAL B N 1
ATOM 1914 C CA . VAL B 1 35 ? 11.953 7.285 -16.094 1 97.88 35 VAL B CA 1
ATOM 1915 C C . VAL B 1 35 ? 12.266 8.781 -16.141 1 97.88 35 VAL B C 1
ATOM 1917 O O . VAL B 1 35 ? 11.766 9.547 -15.32 1 97.88 35 VAL B O 1
ATOM 1920 N N . ALA B 1 36 ? 13.023 9.172 -17.109 1 97.5 36 ALA B N 1
ATOM 1921 C CA . ALA B 1 36 ? 13.352 10.586 -17.281 1 97.5 36 ALA B CA 1
ATOM 1922 C C . ALA B 1 36 ? 12.094 11.414 -17.516 1 97.5 36 ALA B C 1
ATOM 1924 O O . ALA B 1 36 ? 11.938 12.508 -16.969 1 97.5 36 ALA B O 1
ATOM 1925 N N . LYS B 1 37 ? 11.297 10.922 -18.328 1 97.56 37 LYS B N 1
ATOM 1926 C CA . LYS B 1 37 ? 10.039 11.617 -18.609 1 97.56 37 LYS B CA 1
ATOM 1927 C C . LYS B 1 37 ? 9.195 11.766 -17.344 1 97.56 37 LYS B C 1
ATOM 1929 O O . LYS B 1 37 ? 8.633 12.836 -17.094 1 97.56 37 LYS B O 1
ATOM 1934 N N . SER B 1 38 ? 9.102 10.68 -16.562 1 97 38 SER B N 1
ATOM 1935 C CA . SER B 1 38 ? 8.32 10.719 -15.336 1 97 38 SER B CA 1
ATOM 1936 C C . SER B 1 38 ? 8.875 11.75 -14.359 1 97 38 SER B C 1
ATOM 1938 O O . SER B 1 38 ? 8.117 12.484 -13.727 1 97 38 SER B O 1
ATOM 1940 N N . TYR B 1 39 ? 10.195 11.734 -14.242 1 96.88 39 TYR B N 1
ATOM 1941 C CA . TYR B 1 39 ? 10.828 12.711 -13.367 1 96.88 39 TYR B CA 1
ATOM 1942 C C . TYR B 1 39 ? 10.531 14.133 -13.828 1 96.88 39 TYR B C 1
ATOM 1944 O O . TYR B 1 39 ? 10.203 15 -13.016 1 96.88 39 TYR B O 1
ATOM 1952 N N . SER B 1 40 ? 10.594 14.383 -15.125 1 96 40 SER B N 1
ATOM 1953 C CA . SER B 1 40 ? 10.297 15.695 -15.695 1 96 40 SER B CA 1
ATOM 1954 C C . SER B 1 40 ? 8.836 16.078 -15.461 1 96 40 SER B C 1
ATOM 1956 O O . SER B 1 40 ? 8.539 17.219 -15.094 1 96 40 SER B O 1
ATOM 1958 N N . ASP B 1 41 ? 7.969 15.141 -15.688 1 93.5 41 ASP B N 1
ATOM 1959 C CA . ASP B 1 41 ? 6.547 15.375 -15.461 1 93.5 41 ASP B CA 1
ATOM 1960 C C . ASP B 1 41 ? 6.273 15.766 -14.016 1 93.5 41 ASP B C 1
ATOM 1962 O O . ASP B 1 41 ? 5.453 16.656 -13.75 1 93.5 41 ASP B O 1
ATOM 1966 N N . TYR B 1 42 ? 6.91 15.062 -13.102 1 94.62 42 TYR B N 1
ATOM 1967 C CA . TYR B 1 42 ? 6.734 15.383 -11.688 1 94.62 42 TYR B CA 1
ATOM 1968 C C . TYR B 1 42 ? 7.164 16.812 -11.398 1 94.62 42 TYR B C 1
ATOM 1970 O O . TYR B 1 42 ? 6.418 17.578 -10.773 1 94.62 42 TYR B O 1
ATOM 1978 N N . ARG B 1 43 ? 8.336 17.188 -11.867 1 94.12 43 ARG B N 1
ATOM 1979 C CA . ARG B 1 43 ? 8.867 18.516 -11.602 1 94.12 43 ARG B CA 1
ATOM 1980 C C . ARG B 1 43 ? 7.969 19.594 -12.195 1 94.12 43 ARG B C 1
ATOM 1982 O O . ARG B 1 43 ? 7.691 20.594 -11.547 1 94.12 43 ARG B O 1
ATOM 1989 N N . GLU B 1 44 ? 7.488 19.359 -13.328 1 92.19 44 GLU B N 1
ATOM 1990 C CA . GLU B 1 44 ? 6.629 20.328 -14.008 1 92.19 44 GLU B CA 1
ATOM 1991 C C . GLU B 1 44 ? 5.281 20.453 -13.305 1 92.19 44 GLU B C 1
ATOM 1993 O O . GLU B 1 44 ? 4.789 21.562 -13.094 1 92.19 44 GLU B O 1
ATOM 1998 N N . HIS B 1 45 ? 4.766 19.359 -12.922 1 89.56 45 HIS B N 1
ATOM 1999 C CA . HIS B 1 45 ? 3.439 19.344 -12.32 1 89.56 45 HIS B CA 1
ATOM 2000 C C . HIS B 1 45 ? 3.459 20.016 -10.945 1 89.56 45 HIS B C 1
ATOM 2002 O O . HIS B 1 45 ? 2.547 20.766 -10.602 1 89.56 45 HIS B O 1
ATOM 2008 N N . PHE B 1 46 ? 4.488 19.719 -10.188 1 89 46 PHE B N 1
ATOM 2009 C CA . PHE B 1 46 ? 4.512 20.172 -8.797 1 89 46 PHE B CA 1
ATOM 2010 C C . PHE B 1 46 ? 5.352 21.438 -8.656 1 89 46 PHE B C 1
ATOM 2012 O O . PHE B 1 46 ? 5.383 22.047 -7.586 1 89 46 PHE B O 1
ATOM 2019 N N . GLY B 1 47 ? 5.945 21.828 -9.758 1 89.06 47 GLY B N 1
ATOM 2020 C CA . GLY B 1 47 ? 6.773 23.031 -9.711 1 89.06 47 GLY B CA 1
ATOM 2021 C C . GLY B 1 47 ? 7.938 22.906 -8.742 1 89.06 47 GLY B C 1
ATOM 2022 O O . GLY B 1 47 ? 8.227 23.844 -7.992 1 89.06 47 GLY B O 1
ATOM 2023 N N . ARG B 1 48 ? 8.539 21.781 -8.617 1 87.38 48 ARG B N 1
ATOM 2024 C CA . ARG B 1 48 ? 9.672 21.516 -7.738 1 87.38 48 ARG B CA 1
ATOM 2025 C C . ARG B 1 48 ? 10.945 21.25 -8.547 1 87.38 48 ARG B C 1
ATOM 2027 O O . ARG B 1 48 ? 10.883 20.672 -9.633 1 87.38 48 ARG B O 1
ATOM 2034 N N . PRO B 1 49 ? 12.016 21.641 -8.008 1 87.44 49 PRO B N 1
ATOM 2035 C CA . PRO B 1 49 ? 13.258 21.484 -8.766 1 87.44 49 PRO B CA 1
ATOM 2036 C C . PRO B 1 49 ? 13.797 20.062 -8.711 1 87.44 49 PRO B C 1
ATOM 2038 O O . PRO B 1 49 ? 14.531 19.641 -9.609 1 87.44 49 PRO B O 1
ATOM 2041 N N . ASP B 1 50 ? 13.43 19.391 -7.633 1 90.5 50 ASP B N 1
ATOM 2042 C CA . ASP B 1 50 ? 14 18.062 -7.457 1 90.5 50 ASP B CA 1
ATOM 2043 C C . ASP B 1 50 ? 12.898 17.016 -7.262 1 90.5 50 ASP B C 1
ATOM 2045 O O . ASP B 1 50 ? 11.812 17.344 -6.777 1 90.5 50 ASP B O 1
ATOM 2049 N N . VAL B 1 51 ? 13.234 15.805 -7.68 1 93.38 51 VAL B N 1
ATOM 2050 C CA . VAL B 1 51 ? 12.367 14.648 -7.477 1 93.38 51 VAL B CA 1
ATOM 2051 C C . VAL B 1 51 ? 12.625 14.031 -6.105 1 93.38 51 VAL B C 1
ATOM 2053 O O . VAL B 1 51 ? 13.773 13.734 -5.762 1 93.38 51 VAL B O 1
ATOM 2056 N N . PRO B 1 52 ? 11.586 13.883 -5.297 1 93.38 52 PRO B N 1
ATOM 2057 C CA . PRO B 1 52 ? 11.797 13.227 -4.008 1 93.38 52 PRO B CA 1
ATOM 2058 C C . PRO B 1 52 ? 12.383 11.828 -4.145 1 93.38 52 PRO B C 1
ATOM 2060 O O . PRO B 1 52 ? 12.031 11.094 -5.074 1 93.38 52 PRO B O 1
ATOM 2063 N N . ASP B 1 53 ? 13.18 11.453 -3.205 1 94.94 53 ASP B N 1
ATOM 2064 C CA . ASP B 1 53 ? 13.922 10.195 -3.283 1 94.94 53 ASP B CA 1
ATOM 2065 C C . ASP B 1 53 ? 12.977 9 -3.299 1 94.94 53 ASP B C 1
ATOM 2067 O O . ASP B 1 53 ? 13.273 7.973 -3.91 1 94.94 53 ASP B O 1
ATOM 2071 N N . ILE B 1 54 ? 11.844 9.133 -2.631 1 96.44 54 ILE B N 1
ATOM 2072 C CA . ILE B 1 54 ? 10.922 8.008 -2.592 1 96.44 54 ILE B CA 1
ATOM 2073 C C . ILE B 1 54 ? 10.516 7.629 -4.012 1 96.44 54 ILE B C 1
ATOM 2075 O O . ILE B 1 54 ? 10.32 6.449 -4.316 1 96.44 54 ILE B O 1
ATOM 2079 N N . LEU B 1 55 ? 10.367 8.602 -4.895 1 96.94 55 LEU B N 1
ATOM 2080 C CA . LEU B 1 55 ? 9.93 8.305 -6.254 1 96.94 55 LEU B CA 1
ATOM 2081 C C . LEU B 1 55 ? 10.977 7.48 -6.996 1 96.94 55 LEU B C 1
ATOM 2083 O O . LEU B 1 55 ? 10.641 6.664 -7.855 1 96.94 55 LEU B O 1
ATOM 2087 N N . LYS B 1 56 ? 12.195 7.637 -6.621 1 97.62 56 LYS B N 1
ATOM 2088 C CA . LYS B 1 56 ? 13.281 6.898 -7.258 1 97.62 56 LYS B CA 1
ATOM 2089 C C . LYS B 1 56 ? 13.227 5.418 -6.895 1 97.62 56 LYS B C 1
ATOM 2091 O O . LYS B 1 56 ? 13.781 4.578 -7.609 1 97.62 56 LYS B O 1
ATOM 2096 N N . CYS B 1 57 ? 12.602 5.062 -5.789 1 98.12 57 CYS B N 1
ATOM 2097 C CA . CYS B 1 57 ? 12.43 3.674 -5.375 1 98.12 57 CYS B CA 1
ATOM 2098 C C . CYS B 1 57 ? 11.5 2.934 -6.328 1 98.12 57 CYS B C 1
ATOM 2100 O O . CYS B 1 57 ? 11.422 1.704 -6.301 1 98.12 57 CYS B O 1
ATOM 2102 N N . PHE B 1 58 ? 10.812 3.67 -7.199 1 98 58 PHE B N 1
ATOM 2103 C CA . PHE B 1 58 ? 9.859 3.057 -8.117 1 98 58 PHE B CA 1
ATOM 2104 C C . PHE B 1 58 ? 10.406 3.047 -9.539 1 98 58 PHE B C 1
ATOM 2106 O O . PHE B 1 58 ? 9.773 2.52 -10.453 1 98 58 PHE B O 1
ATOM 2113 N N . ALA B 1 59 ? 11.609 3.553 -9.758 1 97.25 59 ALA B N 1
ATOM 2114 C CA . ALA B 1 59 ? 12.172 3.783 -11.086 1 97.25 59 ALA B CA 1
ATOM 2115 C C . ALA B 1 59 ? 12.508 2.465 -11.773 1 97.25 59 ALA B C 1
ATOM 2117 O O . ALA B 1 59 ? 12.656 2.418 -13 1 97.25 59 ALA B O 1
ATOM 2118 N N . THR B 1 60 ? 12.688 1.37 -11.016 1 95.62 60 THR B N 1
ATOM 2119 C CA . THR B 1 60 ? 12.984 0.072 -11.609 1 95.62 60 THR B CA 1
ATOM 2120 C C . THR B 1 60 ? 11.773 -0.47 -12.359 1 95.62 60 THR B C 1
ATOM 2122 O O . THR B 1 60 ? 11.883 -1.443 -13.109 1 95.62 60 THR B O 1
ATOM 2125 N N . HIS B 1 61 ? 10.602 0.137 -12.156 1 95.81 61 HIS B N 1
ATOM 2126 C CA . HIS B 1 61 ? 9.375 -0.183 -12.867 1 95.81 61 HIS B CA 1
ATOM 2127 C C . HIS B 1 61 ? 8.656 1.083 -13.328 1 95.81 61 HIS B C 1
ATOM 2129 O O . HIS B 1 61 ? 7.754 1.573 -12.648 1 95.81 61 HIS B O 1
ATOM 2135 N N . PRO B 1 62 ? 8.938 1.544 -14.508 1 95.19 62 PRO B N 1
ATOM 2136 C CA . PRO B 1 62 ? 8.508 2.873 -14.953 1 95.19 62 PRO B CA 1
ATOM 2137 C C . PRO B 1 62 ? 6.988 3.041 -14.914 1 95.19 62 PRO B C 1
ATOM 2139 O O . PRO B 1 62 ? 6.488 4.078 -14.469 1 95.19 62 PRO B O 1
ATOM 2142 N N . PRO B 1 63 ? 6.203 2.047 -15.32 1 94.19 63 PRO B N 1
ATOM 2143 C CA . PRO B 1 63 ? 4.758 2.236 -15.18 1 94.19 63 PRO B CA 1
ATOM 2144 C C . PRO B 1 63 ? 4.324 2.438 -13.727 1 94.19 63 PRO B C 1
ATOM 2146 O O . PRO B 1 63 ? 3.436 3.246 -13.453 1 94.19 63 PRO B O 1
ATOM 2149 N N . LEU B 1 64 ? 4.922 1.703 -12.82 1 95.25 64 LEU B N 1
ATOM 2150 C CA . LEU B 1 64 ? 4.629 1.888 -11.398 1 95.25 64 LEU B CA 1
ATOM 2151 C C . LEU B 1 64 ? 4.98 3.301 -10.953 1 95.25 64 LEU B C 1
ATOM 2153 O O . LEU B 1 64 ? 4.199 3.951 -10.258 1 95.25 64 LEU B O 1
ATOM 2157 N N . LEU B 1 65 ? 6.137 3.789 -11.367 1 96.94 65 LEU B N 1
ATOM 2158 C CA . LEU B 1 65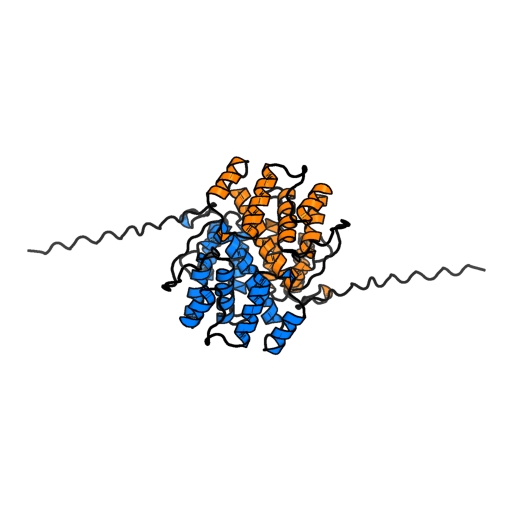 ? 6.566 5.148 -11.055 1 96.94 65 LEU B CA 1
ATOM 2159 C C . LEU B 1 65 ? 5.531 6.164 -11.531 1 96.94 65 LEU B C 1
ATOM 2161 O O . LEU B 1 65 ? 5.145 7.059 -10.773 1 96.94 65 LEU B O 1
ATOM 2165 N N . GLU B 1 66 ? 5.082 6 -12.711 1 94.88 66 GLU B N 1
ATOM 2166 C CA . GLU B 1 66 ? 4.09 6.898 -13.281 1 94.88 66 GLU B CA 1
ATOM 2167 C C . GLU B 1 66 ? 2.803 6.898 -12.461 1 94.88 66 GLU B C 1
ATOM 2169 O O . GLU B 1 66 ? 2.225 7.957 -12.203 1 94.88 66 GLU B O 1
ATOM 2174 N N . GLN B 1 67 ? 2.357 5.758 -12.062 1 93.5 67 GLN B N 1
ATOM 2175 C CA . GLN B 1 67 ? 1.117 5.652 -11.297 1 93.5 67 GLN B CA 1
ATOM 2176 C C . GLN B 1 67 ? 1.273 6.262 -9.906 1 93.5 67 GLN B C 1
ATOM 2178 O O . GLN B 1 67 ? 0.335 6.863 -9.375 1 93.5 67 GLN B O 1
ATOM 2183 N N . MET B 1 68 ? 2.484 6.098 -9.289 1 94.31 68 MET B N 1
ATOM 2184 C CA . MET B 1 68 ? 2.723 6.691 -7.977 1 94.31 68 MET B CA 1
ATOM 2185 C C . MET B 1 68 ? 2.697 8.211 -8.055 1 94.31 68 MET B C 1
ATOM 2187 O O . MET B 1 68 ? 2.148 8.875 -7.172 1 94.31 68 MET B O 1
ATOM 2191 N N . ILE B 1 69 ? 3.236 8.758 -9.094 1 93.44 69 ILE B N 1
ATOM 2192 C CA . ILE B 1 69 ? 3.221 10.203 -9.297 1 93.44 69 ILE B CA 1
ATOM 2193 C C . ILE B 1 69 ? 1.783 10.688 -9.469 1 93.44 69 ILE B C 1
ATOM 2195 O O . ILE B 1 69 ? 1.376 11.68 -8.852 1 93.44 69 ILE B O 1
ATOM 2199 N N . ALA B 1 70 ? 1.002 9.961 -10.219 1 91.94 70 ALA B N 1
ATOM 2200 C CA . ALA B 1 70 ? -0.398 10.32 -10.438 1 91.94 70 ALA B CA 1
ATOM 2201 C C . ALA B 1 70 ? -1.192 10.242 -9.141 1 91.94 70 ALA B C 1
ATOM 2203 O O . ALA B 1 70 ? -2.051 11.094 -8.875 1 91.94 70 ALA B O 1
ATOM 2204 N N . LEU B 1 71 ? -0.9 9.289 -8.344 1 90.44 71 LEU B N 1
ATOM 2205 C CA . LEU B 1 71 ? -1.594 9.109 -7.07 1 90.44 71 LEU B CA 1
ATOM 2206 C C . LEU B 1 71 ? -1.257 10.234 -6.102 1 90.44 71 LEU B C 1
ATOM 2208 O O . LEU B 1 71 ? -2.143 10.766 -5.426 1 90.44 71 LEU B O 1
ATOM 2212 N N . ALA B 1 72 ? 0.02 10.586 -6.008 1 85.19 72 ALA B N 1
ATOM 2213 C CA . ALA B 1 72 ? 0.431 11.688 -5.145 1 85.19 72 ALA B CA 1
ATOM 2214 C C . ALA B 1 72 ? -0.301 12.977 -5.516 1 85.19 72 ALA B C 1
ATOM 2216 O O . ALA B 1 72 ? -0.79 13.695 -4.641 1 85.19 72 ALA B O 1
ATOM 2217 N N . SER B 1 73 ? -0.524 13.188 -6.77 1 87.19 73 SER B N 1
ATOM 2218 C CA . SER B 1 73 ? -1.125 14.422 -7.27 1 87.19 73 SER B CA 1
ATOM 2219 C C . SER B 1 73 ? -2.635 14.422 -7.059 1 87.19 73 SER B C 1
ATOM 2221 O O . SER B 1 73 ? -3.244 15.484 -6.91 1 87.19 73 SER B O 1
ATOM 2223 N N . SER B 1 74 ? -3.193 13.266 -6.969 1 89.25 74 SER B N 1
ATOM 2224 C CA . SER B 1 74 ? -4.652 13.227 -6.969 1 89.25 74 SER B CA 1
ATOM 2225 C C . SER B 1 74 ? -5.199 12.969 -5.57 1 89.25 74 SER B C 1
ATOM 2227 O O . SER B 1 74 ? -6.379 13.203 -5.305 1 89.25 74 SE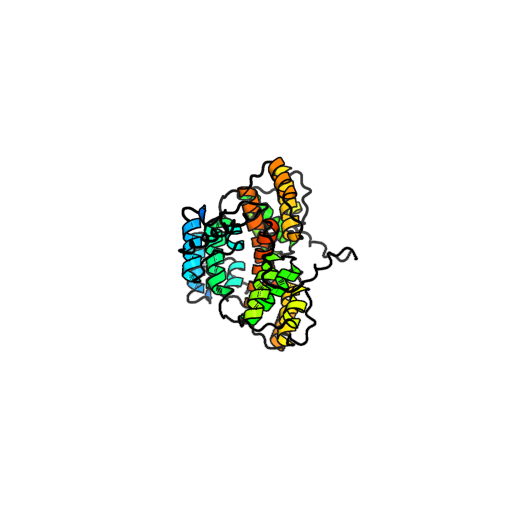R B O 1
ATOM 2229 N N . LEU B 1 75 ? -4.316 12.523 -4.684 1 89.94 75 LEU B N 1
ATOM 2230 C CA . LEU B 1 75 ? -4.887 12.07 -3.418 1 89.94 75 LEU B CA 1
ATOM 2231 C C . LEU B 1 75 ? -4.16 12.711 -2.238 1 89.94 75 LEU B C 1
ATOM 2233 O O . LEU B 1 75 ? -4.797 13.203 -1.306 1 89.94 75 LEU B O 1
ATOM 2237 N N . LEU B 1 76 ? -2.889 12.828 -2.291 1 86.62 76 LEU B N 1
ATOM 2238 C CA . LEU B 1 76 ? -2.131 13.109 -1.078 1 86.62 76 LEU B CA 1
ATOM 2239 C C . LEU B 1 76 ? -1.939 14.609 -0.894 1 86.62 76 LEU B C 1
ATOM 2241 O O . LEU B 1 76 ? -2.064 15.125 0.221 1 86.62 76 LEU B O 1
ATOM 2245 N N . PHE B 1 77 ? -1.743 15.359 -1.951 1 84.25 77 PHE B N 1
ATOM 2246 C CA . PHE B 1 77 ? -1.245 16.719 -1.781 1 84.25 77 PHE B CA 1
ATOM 2247 C C . PHE B 1 77 ? -2.311 17.734 -2.17 1 84.25 77 PHE B C 1
ATOM 2249 O O . PHE B 1 77 ? -1.994 18.891 -2.471 1 84.25 77 PHE B O 1
ATOM 2256 N N . ILE B 1 78 ? -3.502 17.25 -2.25 1 83.69 78 ILE B N 1
ATOM 2257 C CA . ILE B 1 78 ? -4.602 18.141 -2.582 1 83.69 78 ILE B CA 1
ATOM 2258 C C . ILE B 1 78 ? -5.719 17.984 -1.553 1 83.69 78 ILE B C 1
ATOM 2260 O O . ILE B 1 78 ? -5.785 16.984 -0.84 1 83.69 78 ILE B O 1
ATOM 2264 N N . GLU B 1 79 ? -6.512 19.031 -1.561 1 85.81 79 GLU B N 1
ATOM 2265 C CA . GLU B 1 79 ? -7.742 18.922 -0.785 1 85.81 79 GLU B CA 1
ATOM 2266 C C . GLU B 1 79 ? -8.695 17.906 -1.407 1 85.81 79 GLU B C 1
ATOM 2268 O O . GLU B 1 79 ? -8.836 17.844 -2.631 1 85.81 79 GLU B O 1
ATOM 2273 N N . GLY B 1 80 ? -9.211 17.016 -0.542 1 93.19 80 GLY B N 1
ATOM 2274 C CA . GLY B 1 80 ? -10.211 16.047 -0.946 1 93.19 80 GLY B CA 1
ATOM 2275 C C . GLY B 1 80 ? -11.414 16.016 -0.019 1 93.19 80 GLY B C 1
ATOM 2276 O O . GLY B 1 80 ? -11.977 17.047 0.323 1 93.19 80 GLY B O 1
ATOM 2277 N N . ARG B 1 81 ? -11.805 14.836 0.23 1 95.75 81 ARG B N 1
ATOM 2278 C CA . ARG B 1 81 ? -12.859 14.703 1.227 1 95.75 81 ARG B CA 1
ATOM 2279 C C . ARG B 1 81 ? -12.359 15.094 2.613 1 95.75 81 ARG B C 1
ATOM 2281 O O . ARG B 1 81 ? -13.125 15.6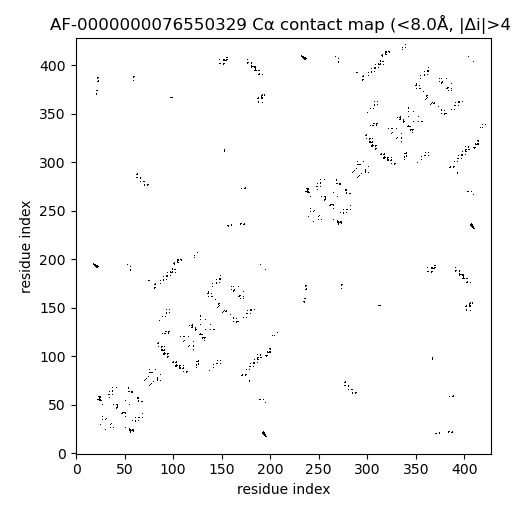02 3.434 1 95.75 81 ARG B O 1
ATOM 2288 N N . LEU B 1 82 ? -11.023 14.852 2.814 1 97.75 82 LEU B N 1
ATOM 2289 C CA . LEU B 1 82 ? -10.352 15.266 4.043 1 97.75 82 LEU B CA 1
ATOM 2290 C C . LEU B 1 82 ? -9.523 16.531 3.811 1 97.75 82 LEU B C 1
ATOM 2292 O O . LEU B 1 82 ? -8.93 16.703 2.742 1 97.75 82 LEU B O 1
ATOM 2296 N N . PRO B 1 83 ? -9.477 17.422 4.871 1 96.12 83 PRO B N 1
ATOM 2297 C CA . PRO B 1 83 ? -8.523 18.531 4.785 1 96.12 83 PRO B CA 1
ATOM 2298 C C . PRO B 1 83 ? -7.078 18.062 4.68 1 96.12 83 PRO B C 1
ATOM 2300 O O . PRO B 1 83 ? -6.723 17.016 5.246 1 96.12 83 PRO B O 1
ATOM 2303 N N . ARG B 1 84 ? -6.285 18.844 4 1 95.5 84 ARG B N 1
ATOM 2304 C CA . ARG B 1 84 ? -4.875 18.516 3.812 1 95.5 84 ARG B CA 1
ATOM 2305 C C . ARG B 1 84 ? -4.18 18.281 5.152 1 95.5 84 ARG B C 1
ATOM 2307 O O . ARG B 1 84 ? -3.352 17.391 5.273 1 95.5 84 ARG B O 1
ATOM 2314 N N . ARG B 1 85 ? -4.496 19.062 6.129 1 96.62 85 ARG B N 1
ATOM 2315 C CA . ARG B 1 85 ? -3.902 18.922 7.453 1 96.62 85 ARG B CA 1
ATOM 2316 C C . ARG B 1 85 ? -4.16 17.547 8.031 1 96.62 85 ARG B C 1
ATOM 2318 O O . ARG B 1 85 ? -3.25 16.906 8.578 1 96.62 85 ARG B O 1
ATOM 2325 N N . VAL B 1 86 ? -5.406 17.047 7.863 1 98.12 86 VAL B N 1
ATOM 2326 C CA . VAL B 1 86 ? -5.785 15.742 8.398 1 98.12 86 VAL B CA 1
ATOM 2327 C C . VAL B 1 86 ? -5.062 14.641 7.637 1 98.12 86 VAL B C 1
ATOM 2329 O O . VAL B 1 86 ? -4.602 13.664 8.234 1 98.12 86 VAL B O 1
ATOM 2332 N N . LYS B 1 87 ? -4.918 14.82 6.348 1 98.06 87 LYS B N 1
ATOM 2333 C CA . LYS B 1 87 ? -4.18 13.852 5.547 1 98.06 87 LYS B CA 1
ATOM 2334 C C . LYS B 1 87 ? -2.73 13.742 6.008 1 98.06 87 LYS B C 1
ATOM 2336 O O . LYS B 1 87 ? -2.186 12.641 6.113 1 98.06 87 LYS B O 1
ATOM 2341 N N . GLU B 1 88 ? -2.131 14.875 6.293 1 97.62 88 GLU B N 1
ATOM 2342 C CA . GLU B 1 88 ? -0.75 14.875 6.77 1 97.62 88 GLU B CA 1
ATOM 2343 C C . GLU B 1 88 ? -0.646 14.281 8.172 1 97.62 88 GLU B C 1
ATOM 2345 O O . GLU B 1 88 ? 0.353 13.641 8.508 1 97.62 88 GLU B O 1
ATOM 2350 N N 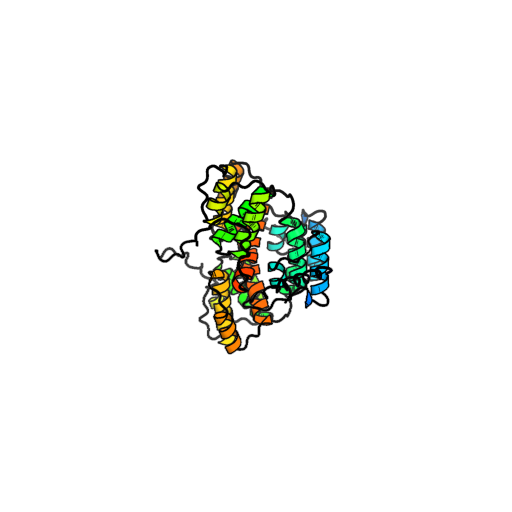. MET B 1 89 ? -1.681 14.523 9.039 1 98.5 89 MET B N 1
ATOM 2351 C CA . MET B 1 89 ? -1.712 13.867 10.344 1 98.5 89 MET B CA 1
ATOM 2352 C C . MET B 1 89 ? -1.7 12.352 10.188 1 98.5 89 MET B C 1
ATOM 2354 O O . MET B 1 89 ? -0.935 11.664 10.867 1 98.5 89 MET B O 1
ATOM 2358 N N . ILE B 1 90 ? -2.496 11.844 9.234 1 98.81 90 ILE B N 1
ATOM 2359 C CA . ILE B 1 90 ? -2.582 10.406 8.992 1 98.81 90 ILE B CA 1
ATOM 2360 C C . ILE B 1 90 ? -1.239 9.891 8.484 1 98.81 90 ILE B C 1
ATOM 2362 O O . ILE B 1 90 ? -0.713 8.898 9 1 98.81 90 ILE B O 1
ATOM 2366 N N . ALA B 1 91 ? -0.672 10.57 7.516 1 98.44 91 ALA B N 1
ATOM 2367 C CA . ALA B 1 91 ? 0.594 10.148 6.922 1 98.44 91 ALA B CA 1
ATOM 2368 C C . ALA B 1 91 ? 1.701 10.094 7.973 1 98.44 91 ALA B C 1
ATOM 2370 O O . ALA B 1 91 ? 2.463 9.125 8.031 1 98.44 91 ALA B O 1
ATOM 2371 N N . THR B 1 92 ? 1.797 11.133 8.805 1 98.25 92 THR B N 1
ATOM 2372 C CA . THR B 1 92 ? 2.807 11.211 9.859 1 98.25 92 THR B CA 1
ATOM 2373 C C . THR B 1 92 ? 2.613 10.086 10.875 1 98.25 92 THR B C 1
ATOM 2375 O O . THR B 1 92 ? 3.553 9.352 11.18 1 98.25 92 THR B O 1
ATOM 2378 N N . TYR B 1 93 ? 1.404 9.906 11.367 1 98.81 93 TYR B N 1
ATOM 2379 C CA . TYR B 1 93 ? 1.089 8.938 12.406 1 98.81 93 TYR B CA 1
ATOM 2380 C C . TYR B 1 93 ? 1.296 7.516 11.914 1 98.81 93 TYR B C 1
ATOM 2382 O O . TYR B 1 93 ? 1.938 6.703 12.586 1 98.81 93 TYR B O 1
ATOM 2390 N N . VAL B 1 94 ? 0.805 7.242 10.734 1 98.81 94 VAL B N 1
ATOM 2391 C CA . VAL B 1 94 ? 0.907 5.902 10.164 1 98.81 94 VAL B CA 1
ATOM 2392 C C . VAL B 1 94 ? 2.371 5.574 9.875 1 98.81 94 VAL B C 1
ATOM 2394 O O . VAL B 1 94 ? 2.809 4.441 10.078 1 98.81 94 VAL B O 1
ATOM 2397 N N . SER B 1 95 ? 3.133 6.539 9.359 1 98.56 95 SER B N 1
ATOM 2398 C CA . SER B 1 95 ? 4.555 6.312 9.125 1 98.56 95 SER B CA 1
ATOM 2399 C C . SER B 1 95 ? 5.293 6.035 10.43 1 98.56 95 SER B C 1
ATOM 2401 O O . SER B 1 95 ? 6.246 5.25 10.453 1 98.56 95 SER B O 1
ATOM 2403 N N . ALA B 1 96 ? 4.898 6.711 11.531 1 98.44 96 ALA B N 1
ATOM 2404 C CA . ALA B 1 96 ? 5.453 6.406 12.844 1 98.44 96 ALA B CA 1
ATOM 2405 C C . ALA B 1 96 ? 5.129 4.973 13.258 1 98.44 96 ALA B C 1
ATOM 2407 O O . ALA B 1 96 ? 6.008 4.242 13.727 1 98.44 96 ALA B O 1
ATOM 2408 N N . LEU B 1 97 ? 3.881 4.551 13.055 1 98.69 97 LEU B N 1
ATOM 2409 C CA . LEU B 1 97 ? 3.439 3.209 13.422 1 98.69 97 LEU B CA 1
ATOM 2410 C C . LEU B 1 97 ? 4.211 2.15 12.641 1 98.69 97 LEU B C 1
ATOM 2412 O O . LEU B 1 97 ? 4.465 1.059 13.156 1 98.69 97 LEU B O 1
ATOM 2416 N N . ASN B 1 98 ? 4.598 2.463 11.398 1 98.56 98 ASN B N 1
ATOM 2417 C CA . ASN B 1 98 ? 5.281 1.521 10.523 1 98.56 98 ASN B CA 1
ATOM 2418 C C . ASN B 1 98 ? 6.797 1.652 10.633 1 98.56 98 ASN B C 1
ATOM 2420 O O . ASN B 1 98 ? 7.535 1.025 9.867 1 98.56 98 ASN B O 1
ATOM 2424 N N . ASP B 1 99 ? 7.305 2.521 11.516 1 98.12 99 ASP B N 1
ATOM 2425 C CA . ASP B 1 99 ? 8.734 2.734 11.727 1 98.12 99 ASP B CA 1
ATOM 2426 C C . ASP B 1 99 ? 9.438 3.109 10.43 1 98.12 99 ASP B C 1
ATOM 2428 O O . ASP B 1 99 ? 10.414 2.471 10.039 1 98.12 99 ASP B O 1
ATOM 2432 N N . CYS B 1 100 ? 8.977 4.129 9.797 1 98.19 100 CYS B N 1
ATOM 2433 C CA . CYS B 1 100 ? 9.602 4.637 8.578 1 98.19 100 CYS B CA 1
ATOM 2434 C C . CYS B 1 100 ? 10.086 6.066 8.773 1 98.19 100 CYS B C 1
ATOM 2436 O O . CYS B 1 100 ? 9.359 7.02 8.5 1 98.19 100 CYS B O 1
ATOM 2438 N N . PRO B 1 101 ? 11.336 6.234 9.125 1 96.56 101 PRO B N 1
ATOM 2439 C CA . PRO B 1 101 ? 11.844 7.566 9.461 1 96.56 101 PRO B CA 1
ATOM 2440 C C . PRO B 1 101 ? 11.797 8.531 8.281 1 96.56 101 PRO B C 1
ATOM 2442 O O . PRO B 1 101 ? 11.539 9.727 8.461 1 96.56 101 PRO B O 1
ATOM 2445 N N . TYR B 1 102 ? 12.039 8.125 7.109 1 96.38 102 TYR B N 1
ATOM 2446 C CA . TYR B 1 102 ? 12.023 8.992 5.938 1 96.38 102 TYR B CA 1
ATOM 2447 C C . TYR B 1 102 ? 10.648 9.625 5.75 1 96.38 102 TYR B C 1
ATOM 2449 O O . TYR B 1 102 ? 10.531 10.844 5.617 1 96.38 102 TYR B O 1
ATOM 2457 N N . CYS B 1 103 ? 9.625 8.781 5.738 1 97.69 103 CYS B N 1
ATOM 2458 C CA . CYS B 1 103 ? 8.273 9.273 5.52 1 97.69 103 CYS B CA 1
ATOM 2459 C C . CYS B 1 103 ? 7.793 10.102 6.707 1 97.69 103 CYS B C 1
ATOM 2461 O O . CYS B 1 103 ? 7.098 11.102 6.527 1 97.69 103 CYS B O 1
ATOM 2463 N N . LEU B 1 104 ? 8.164 9.57 7.871 1 97.19 104 LEU B N 1
ATOM 2464 C CA . LEU B 1 104 ? 7.805 10.32 9.07 1 97.19 104 LEU B CA 1
ATOM 2465 C C . LEU B 1 104 ? 8.352 11.742 9 1 97.19 104 LEU B C 1
ATOM 2467 O O . LEU B 1 104 ? 7.617 12.711 9.211 1 97.19 104 LEU B O 1
ATOM 2471 N N . ASP B 1 105 ? 9.555 11.867 8.688 1 95.31 105 ASP B N 1
ATOM 2472 C CA . ASP B 1 105 ? 10.242 13.156 8.578 1 95.31 105 ASP B CA 1
ATOM 2473 C C . ASP B 1 105 ? 9.57 14.047 7.531 1 95.31 105 ASP B C 1
ATOM 2475 O O . ASP B 1 105 ? 9.266 15.211 7.805 1 95.31 105 ASP B O 1
ATOM 2479 N N . SER B 1 106 ? 9.32 13.539 6.391 1 94.56 106 SER B N 1
ATOM 2480 C CA . SER B 1 106 ? 8.727 14.289 5.285 1 94.56 106 SER B CA 1
ATOM 2481 C C . SER B 1 106 ? 7.328 14.781 5.633 1 94.56 106 SER B C 1
ATOM 2483 O O . SER B 1 106 ? 7.023 15.961 5.488 1 94.56 106 SER B O 1
ATOM 2485 N N . HIS B 1 107 ? 6.5 13.945 6.145 1 96.44 107 HIS B N 1
ATOM 2486 C CA . HIS B 1 107 ? 5.094 14.289 6.336 1 96.44 107 HIS B CA 1
ATOM 2487 C C . HIS B 1 107 ? 4.898 15.102 7.609 1 96.44 107 HIS B C 1
ATOM 2489 O O . HIS B 1 107 ? 4.016 15.961 7.668 1 96.44 107 HIS B O 1
ATOM 2495 N N . ALA B 1 108 ? 5.758 14.875 8.586 1 96.44 108 ALA B N 1
ATOM 2496 C CA . ALA B 1 108 ? 5.75 15.789 9.734 1 96.44 108 ALA B CA 1
ATOM 2497 C C . ALA B 1 108 ? 6.117 17.203 9.305 1 96.44 108 ALA B C 1
ATOM 2499 O O . ALA B 1 108 ? 5.523 18.172 9.781 1 96.44 108 ALA B O 1
ATOM 2500 N N . SER B 1 109 ? 7.062 17.297 8.445 1 94.75 109 SER B N 1
ATOM 2501 C CA . SER B 1 109 ? 7.441 18.609 7.922 1 94.75 109 SER B CA 1
ATOM 2502 C C . SER B 1 109 ? 6.285 19.25 7.168 1 94.75 109 SER B C 1
ATOM 2504 O O . SER B 1 109 ? 6.016 20.453 7.34 1 94.75 109 SER B O 1
ATOM 2506 N N . PHE B 1 110 ? 5.59 18.516 6.324 1 93.81 110 PHE B N 1
ATOM 2507 C CA . PHE B 1 110 ? 4.43 19.031 5.613 1 93.81 110 PHE B CA 1
ATOM 2508 C C . PHE B 1 110 ? 3.336 19.438 6.59 1 93.81 110 PHE B C 1
ATOM 2510 O O . PHE B 1 110 ? 2.666 20.453 6.391 1 93.81 110 PHE B O 1
ATOM 2517 N N . LEU B 1 111 ? 3.156 18.609 7.684 1 96.44 111 LEU B N 1
ATOM 2518 C CA . LEU B 1 111 ? 2.156 18.922 8.695 1 96.44 111 LEU B CA 1
ATOM 2519 C C . LEU B 1 111 ? 2.482 20.25 9.383 1 96.44 111 LEU B C 1
ATOM 2521 O O . LEU B 1 111 ? 1.582 21.031 9.68 1 96.44 111 LEU B O 1
ATOM 2525 N N . ARG B 1 112 ? 3.717 20.516 9.609 1 95.25 112 ARG B N 1
ATOM 2526 C CA . ARG B 1 112 ? 4.141 21.781 10.172 1 95.25 112 ARG B CA 1
ATOM 2527 C C . ARG B 1 112 ? 3.697 22.953 9.289 1 95.25 112 ARG B C 1
ATOM 2529 O O . ARG B 1 112 ? 3.189 23.953 9.789 1 95.25 112 ARG B O 1
ATOM 2536 N N . THR B 1 113 ? 3.885 22.812 8.016 1 93.31 113 THR B N 1
ATOM 2537 C CA . THR B 1 113 ? 3.504 23.859 7.082 1 93.31 113 THR B CA 1
ATOM 2538 C C . THR B 1 113 ? 1.991 24.047 7.074 1 93.31 113 THR B C 1
ATOM 2540 O O . THR B 1 113 ? 1.495 25.078 6.617 1 93.31 113 THR B O 1
ATOM 2543 N N . GLN B 1 114 ? 1.247 23.031 7.613 1 93.44 114 GLN B N 1
ATOM 2544 C CA . GLN B 1 114 ? -0.208 23.109 7.699 1 93.44 114 GLN B CA 1
ATOM 2545 C C . GLN B 1 114 ? -0.652 23.578 9.086 1 93.44 114 GLN B C 1
ATOM 2547 O O . GLN B 1 114 ? -1.809 23.375 9.469 1 93.44 114 GLN B O 1
ATOM 2552 N N . GLY B 1 115 ? 0.335 24.031 9.906 1 93.75 115 GLY B N 1
ATOM 2553 C CA . GLY B 1 115 ? 0.005 24.594 11.203 1 93.75 115 GLY B CA 1
ATOM 2554 C C . GLY B 1 115 ? 0.166 23.609 12.344 1 93.75 115 GLY B C 1
ATOM 2555 O O . GLY B 1 115 ? -0.328 23.844 13.445 1 93.75 115 GLY B O 1
ATOM 2556 N N . GLY B 1 116 ? 0.782 22.594 12.094 1 95.06 116 GLY B N 1
ATOM 2557 C CA . GLY B 1 116 ? 1.023 21.641 13.164 1 95.06 116 GLY B CA 1
ATOM 2558 C C . GLY B 1 116 ? 1.928 22.188 14.258 1 95.06 116 GLY B C 1
ATOM 2559 O O . GLY B 1 116 ? 3.033 22.656 13.977 1 95.06 116 GLY B O 1
ATOM 2560 N N . SER B 1 117 ? 1.511 22.125 15.453 1 94.88 117 SER B N 1
ATOM 2561 C CA . SER B 1 117 ? 2.312 22.562 16.594 1 94.88 117 SER B CA 1
ATOM 2562 C C . SER B 1 117 ? 3.398 21.547 16.938 1 94.88 117 SER B C 1
ATOM 2564 O O . SER B 1 117 ? 3.334 20.391 16.5 1 94.88 117 SER B O 1
ATOM 2566 N N . ASP B 1 118 ? 4.34 21.969 17.688 1 93 118 ASP B N 1
ATOM 2567 C CA . ASP B 1 118 ? 5.395 21.078 18.156 1 93 118 ASP B CA 1
ATOM 2568 C C . ASP B 1 118 ? 4.812 19.922 18.953 1 93 118 ASP B C 1
ATOM 2570 O O . ASP B 1 118 ? 5.273 18.781 18.844 1 93 118 ASP B O 1
ATOM 2574 N N . GLU B 1 119 ? 3.859 20.234 19.734 1 94.38 119 GLU B N 1
ATOM 2575 C CA . GLU B 1 119 ? 3.221 19.219 20.562 1 94.38 119 GLU B CA 1
ATOM 2576 C C . GLU B 1 119 ? 2.52 18.156 19.719 1 94.38 119 GLU B C 1
ATOM 2578 O O . GLU B 1 119 ? 2.619 16.969 19.984 1 94.38 119 GLU B O 1
ATOM 2583 N N . LEU B 1 120 ? 1.851 18.625 18.734 1 96.5 120 LEU B N 1
ATOM 2584 C CA . LEU B 1 120 ? 1.162 17.719 17.812 1 96.5 120 LEU B CA 1
ATOM 2585 C C . LEU B 1 120 ? 2.156 16.812 17.094 1 96.5 120 LEU B C 1
ATOM 2587 O O . LEU B 1 120 ? 1.979 15.594 17.047 1 96.5 120 LEU B O 1
ATOM 2591 N N . LEU B 1 121 ? 3.174 17.406 16.578 1 96.62 121 LEU B N 1
ATOM 2592 C CA . LEU B 1 121 ? 4.184 16.672 15.805 1 96.62 121 LEU B CA 1
ATOM 2593 C C . LEU B 1 121 ? 4.906 15.664 16.688 1 96.62 121 LEU B C 1
ATOM 2595 O O . LEU B 1 121 ? 5.148 14.531 16.266 1 96.62 121 LEU B O 1
ATOM 2599 N N . SER B 1 122 ? 5.23 16.062 17.875 1 94.56 122 SER B N 1
ATOM 2600 C CA . SER B 1 122 ? 5.902 15.164 18.812 1 94.56 122 SER B CA 1
ATOM 2601 C C . SER B 1 122 ? 5.027 13.961 19.141 1 94.56 122 SER B C 1
ATOM 2603 O O . SER B 1 122 ? 5.5 12.82 19.125 1 94.56 122 SER B O 1
ATOM 2605 N N . ALA B 1 123 ? 3.816 14.203 19.438 1 96.56 123 ALA B N 1
ATOM 2606 C CA . ALA B 1 123 ? 2.9 13.117 19.797 1 96.56 123 ALA B CA 1
ATOM 2607 C C . ALA B 1 123 ? 2.766 12.125 18.641 1 96.56 123 ALA B C 1
ATOM 2609 O O . ALA B 1 123 ? 3.012 10.93 18.812 1 96.56 123 ALA B O 1
ATOM 2610 N N . LEU B 1 124 ? 2.436 12.633 17.453 1 97.81 124 LEU B N 1
ATOM 2611 C CA . LEU B 1 124 ? 2.203 11.766 16.297 1 97.81 124 LEU B CA 1
ATOM 2612 C C . LEU B 1 124 ? 3.48 11.031 15.906 1 97.81 124 LEU B C 1
ATOM 2614 O O . LEU B 1 124 ? 3.436 9.852 15.555 1 97.81 124 LEU B O 1
ATOM 2618 N N . SER B 1 125 ? 4.598 11.695 16 1 95.69 125 SER B N 1
ATOM 2619 C CA . SER B 1 125 ? 5.867 11.094 15.609 1 95.69 125 SER B CA 1
ATOM 2620 C C . SER B 1 125 ? 6.258 9.961 16.547 1 95.69 125 SER B C 1
ATOM 2622 O O . SER B 1 125 ? 7.051 9.086 16.188 1 95.69 125 SER B O 1
ATOM 2624 N N . ASN B 1 126 ? 5.715 10 17.75 1 95.38 126 ASN B N 1
ATOM 2625 C CA . ASN B 1 126 ? 6.004 8.953 18.719 1 95.38 126 ASN B CA 1
ATOM 2626 C C . ASN B 1 126 ? 4.879 7.918 18.781 1 95.38 126 ASN B C 1
ATOM 2628 O O . ASN B 1 126 ? 4.836 7.098 19.703 1 95.38 126 ASN B O 1
ATOM 2632 N N . GLY B 1 127 ? 3.963 7.965 17.859 1 96.31 127 GLY B N 1
ATOM 2633 C CA . GLY B 1 127 ? 2.865 7.012 17.781 1 96.31 127 GLY B CA 1
ATOM 2634 C C . GLY B 1 127 ? 1.833 7.211 18.875 1 96.31 127 GLY B C 1
ATOM 2635 O O . GLY B 1 127 ? 1.137 6.27 19.266 1 96.31 127 GLY B O 1
ATOM 2636 N N . SER B 1 128 ? 1.797 8.422 19.406 1 96.88 128 SER B N 1
ATOM 2637 C CA . SER B 1 128 ? 0.87 8.719 20.484 1 96.88 128 SER B CA 1
ATOM 2638 C C . SER B 1 128 ? -0.257 9.633 20.016 1 96.88 128 SER B C 1
ATOM 2640 O O . SER B 1 128 ? -0.067 10.445 19.109 1 96.88 128 SER B O 1
ATOM 2642 N N . LEU B 1 129 ? -1.396 9.477 20.625 1 98.06 129 LEU B N 1
ATOM 2643 C CA . LEU B 1 129 ? -2.539 10.336 20.328 1 98.06 129 LEU B CA 1
ATOM 2644 C C . LEU B 1 129 ? -2.883 11.219 21.531 1 98.06 129 LEU B C 1
ATOM 2646 O O . LEU B 1 129 ? -3.938 11.852 21.547 1 98.06 129 LEU B O 1
ATOM 2650 N N . GLU B 1 130 ? -1.907 11.18 22.438 1 94.06 130 GLU B N 1
ATOM 2651 C CA . GLU B 1 130 ? -2.109 11.961 23.641 1 94.06 130 GLU B CA 1
ATOM 2652 C C . GLU B 1 130 ? -1.581 13.383 23.484 1 94.06 130 GLU B C 1
ATOM 2654 O O . GLU B 1 130 ? -0.447 13.68 23.875 1 94.06 130 GLU B O 1
ATOM 2659 N N . SER B 1 131 ? -2.35 14.258 22.938 1 93.06 131 SER B N 1
ATOM 2660 C CA . SER B 1 131 ? -2.043 15.672 22.75 1 93.06 131 SER B CA 1
ATOM 2661 C C . SER B 1 131 ? -3.312 16.516 22.766 1 93.06 131 SER B C 1
ATOM 2663 O O . SER B 1 131 ? -4.312 16.156 22.141 1 93.06 131 SER B O 1
ATOM 2665 N N . PRO B 1 132 ? -3.258 17.625 23.484 1 93.62 132 PRO B N 1
ATOM 2666 C CA . PRO B 1 132 ? -4.418 18.516 23.484 1 93.62 132 PRO B CA 1
ATOM 2667 C C . PRO B 1 132 ? -4.66 19.156 22.109 1 93.62 132 PRO B C 1
ATOM 2669 O O . PRO B 1 132 ? -5.73 19.734 21.875 1 93.62 132 PRO B O 1
ATOM 2672 N N . SER B 1 133 ? -3.676 19.078 21.266 1 94.5 133 SER B N 1
ATOM 2673 C CA . SER B 1 133 ? -3.781 19.688 19.938 1 94.5 133 SER B CA 1
ATOM 2674 C C . SER B 1 133 ? -4.547 18.766 18.969 1 94.5 133 SER B C 1
ATOM 2676 O O . SER B 1 133 ? -4.809 19.141 17.828 1 94.5 133 SER B O 1
ATOM 2678 N N . ILE B 1 134 ? -4.93 17.594 19.406 1 97.5 134 ILE B N 1
ATOM 2679 C CA . ILE B 1 134 ? -5.73 16.672 18.609 1 97.5 134 ILE B CA 1
ATOM 2680 C C . ILE B 1 134 ? -7.176 16.688 19.094 1 97.5 134 ILE B C 1
ATOM 2682 O O . ILE B 1 134 ? -7.461 16.328 20.234 1 97.5 134 ILE B O 1
ATOM 2686 N N . SER B 1 135 ? -8.047 17.125 18.266 1 97.25 135 SER B N 1
ATOM 2687 C CA . SER B 1 135 ? -9.453 17.156 18.625 1 97.25 135 SER B CA 1
ATOM 2688 C C . SER B 1 135 ? -10.016 15.75 18.812 1 97.25 135 SER B C 1
ATOM 2690 O O . SER B 1 135 ? -9.422 14.773 18.344 1 97.25 135 SER B O 1
ATOM 2692 N N . THR B 1 136 ? -11.172 15.633 19.484 1 97.12 136 THR B N 1
ATOM 2693 C CA . THR B 1 136 ? -11.828 14.352 19.672 1 97.12 136 THR B CA 1
ATOM 2694 C C . THR B 1 136 ? -12.125 13.695 18.328 1 97.12 136 THR B C 1
ATOM 2696 O O . THR B 1 136 ? -11.906 12.492 18.156 1 97.12 136 THR B O 1
ATOM 2699 N N . LYS B 1 137 ? -12.617 14.477 17.406 1 97.94 137 LYS B N 1
ATOM 2700 C CA . LYS B 1 137 ? -12.93 14 16.062 1 97.94 137 LYS B CA 1
ATOM 2701 C C . LYS B 1 137 ? -11.688 13.469 15.367 1 97.94 137 LYS B C 1
ATOM 2703 O O . LYS B 1 137 ? -11.711 12.375 14.797 1 97.94 137 LYS B O 1
ATOM 2708 N N . GLU B 1 138 ? -10.609 14.156 15.445 1 98.5 138 GLU B N 1
ATOM 2709 C CA . GLU B 1 138 ? -9.336 13.742 14.852 1 98.5 138 GLU B CA 1
ATOM 2710 C C . GLU B 1 138 ? -8.773 12.508 15.547 1 98.5 138 GLU B C 1
ATOM 2712 O O . GLU B 1 138 ? -8.266 11.602 14.891 1 98.5 138 GLU B O 1
ATOM 2717 N N . ARG B 1 139 ? -8.867 12.5 16.844 1 98.62 139 ARG B N 1
ATOM 2718 C CA . ARG B 1 139 ? -8.344 11.391 17.641 1 98.62 139 ARG B CA 1
ATOM 2719 C C . ARG B 1 139 ? -9.023 10.078 17.266 1 98.62 139 ARG B C 1
ATOM 2721 O O . ARG B 1 139 ? -8.359 9.047 17.141 1 98.62 139 ARG B O 1
ATOM 2728 N N . GLN B 1 140 ? -10.297 10.109 17.094 1 98.69 140 GLN B N 1
ATOM 2729 C CA . GLN B 1 140 ? -11.031 8.906 16.719 1 98.69 140 GLN B CA 1
ATOM 2730 C C . GLN B 1 140 ? -10.656 8.438 15.328 1 98.69 140 GLN B C 1
ATOM 2732 O O . GLN B 1 140 ? -10.523 7.234 15.086 1 98.69 140 GLN B O 1
ATOM 2737 N N . LEU B 1 141 ? -10.453 9.383 14.445 1 98.88 141 LEU B N 1
ATOM 2738 C CA . LEU B 1 141 ? -10.023 9.016 13.094 1 98.88 141 LEU B CA 1
ATOM 2739 C C . LEU B 1 141 ? -8.633 8.398 13.117 1 98.88 141 LEU B C 1
ATOM 2741 O O . LEU B 1 141 ? -8.391 7.375 12.469 1 98.88 141 LEU B O 1
ATOM 2745 N N . LEU B 1 142 ? -7.73 9 13.883 1 98.94 142 LEU B N 1
ATOM 2746 C CA . LEU B 1 142 ? -6.367 8.484 13.953 1 98.94 142 LEU B CA 1
ATOM 2747 C C . LEU B 1 142 ? -6.332 7.133 14.656 1 98.94 142 LEU B C 1
ATOM 2749 O O . LEU B 1 142 ? -5.543 6.258 14.289 1 98.94 142 LEU B O 1
ATOM 2753 N N . SER B 1 143 ? -7.172 6.93 15.648 1 98.88 143 SER B N 1
ATOM 2754 C CA . SER B 1 143 ? -7.297 5.617 16.266 1 98.88 143 SER B CA 1
ATOM 2755 C C . SER B 1 143 ? -7.777 4.574 15.273 1 98.88 143 SER B C 1
ATOM 2757 O O . SER B 1 143 ? -7.293 3.439 15.266 1 98.88 143 SER B O 1
ATOM 2759 N N . PHE B 1 144 ? -8.734 5.02 14.5 1 98.94 144 PHE B N 1
ATOM 2760 C CA . PHE B 1 144 ? -9.219 4.156 13.43 1 98.94 144 PHE B CA 1
ATOM 2761 C C . PHE B 1 144 ? -8.094 3.814 12.461 1 98.94 144 PHE B C 1
ATOM 2763 O O . PHE B 1 144 ? -7.941 2.66 12.055 1 98.94 144 PHE B O 1
ATOM 2770 N N . THR B 1 145 ? -7.242 4.754 12.039 1 98.94 145 THR B N 1
ATOM 2771 C CA . THR B 1 145 ? -6.148 4.5 11.117 1 98.94 145 THR B CA 1
ATOM 2772 C C . THR B 1 145 ? -5.121 3.555 11.734 1 98.94 145 THR B C 1
ATOM 2774 O O . THR B 1 145 ? -4.5 2.756 11.031 1 98.94 145 THR B O 1
ATOM 2777 N N . ARG B 1 146 ? -4.918 3.625 13.078 1 98.88 146 ARG B N 1
ATOM 2778 C CA . ARG B 1 146 ? -4.055 2.664 13.758 1 98.88 146 ARG B CA 1
ATOM 2779 C C . ARG B 1 146 ? -4.59 1.244 13.609 1 98.88 146 ARG B C 1
ATOM 2781 O O . ARG B 1 146 ? -3.826 0.312 13.352 1 98.88 146 ARG B O 1
ATOM 2788 N N . LYS B 1 147 ? -5.887 1.112 13.812 1 98.88 147 LYS B N 1
ATOM 2789 C CA . LYS B 1 147 ? -6.516 -0.196 13.648 1 98.88 147 LYS B CA 1
ATOM 2790 C C . LYS B 1 147 ? -6.359 -0.706 12.219 1 98.88 147 LYS B C 1
ATOM 2792 O O . LYS B 1 147 ? -6.004 -1.866 12 1 98.88 147 LYS B O 1
ATOM 2797 N N . VAL B 1 148 ? -6.578 0.179 11.203 1 98.94 148 VAL B N 1
ATOM 2798 C CA . VAL B 1 148 ? -6.422 -0.178 9.797 1 98.94 148 VAL B CA 1
ATOM 2799 C C . VAL B 1 148 ? -4.977 -0.58 9.516 1 98.94 148 VAL B C 1
ATOM 2801 O O . VAL B 1 148 ? -4.719 -1.525 8.766 1 98.94 148 VAL B O 1
ATOM 2804 N N . THR B 1 149 ? -4.016 0.101 10.109 1 98.88 149 THR B N 1
ATOM 2805 C CA . THR B 1 149 ? -2.592 -0.131 9.891 1 98.88 149 THR B CA 1
ATOM 2806 C C . THR B 1 149 ? -2.17 -1.478 10.477 1 98.88 149 THR B C 1
ATOM 2808 O O . THR B 1 149 ? -1.5 -2.266 9.805 1 98.88 149 THR B O 1
ATOM 2811 N N . ASN B 1 150 ? -2.635 -1.793 11.68 1 98.31 150 ASN B N 1
ATOM 2812 C CA . ASN B 1 150 ? -2.064 -2.9 12.445 1 98.31 150 ASN B CA 1
ATOM 2813 C C . ASN B 1 150 ? -2.945 -4.145 12.367 1 98.31 150 ASN B C 1
ATOM 2815 O O . ASN B 1 150 ? -2.449 -5.27 12.453 1 98.31 150 ASN B O 1
ATOM 2819 N N . GLU B 1 151 ? -4.266 -3.904 12.258 1 98.44 151 GLU B N 1
ATOM 2820 C CA . GLU B 1 151 ? -5.23 -4.996 12.375 1 98.44 151 GLU B CA 1
ATOM 2821 C C . GLU B 1 151 ? -6.461 -4.742 11.508 1 98.44 151 GLU B C 1
ATOM 2823 O O . GLU B 1 151 ? -7.59 -4.801 11.992 1 98.44 151 GLU B O 1
ATOM 2828 N N . SER B 1 152 ? -6.227 -4.473 10.289 1 98.75 152 SER B N 1
ATOM 2829 C CA . SER B 1 152 ? -7.336 -4.117 9.406 1 98.75 152 SER B CA 1
ATOM 2830 C C . SER B 1 152 ? -8.391 -5.219 9.375 1 98.75 152 SER B C 1
ATOM 2832 O O . SER B 1 152 ? -9.578 -4.941 9.164 1 98.75 152 SER B O 1
ATOM 2834 N N . TYR B 1 153 ? -8.031 -6.473 9.617 1 98 153 TYR B N 1
ATOM 2835 C CA . TYR B 1 153 ? -8.93 -7.621 9.562 1 98 153 TYR B CA 1
ATOM 2836 C C . TYR B 1 153 ? -9.945 -7.57 10.695 1 98 153 TYR B C 1
ATOM 2838 O O . TYR B 1 153 ? -10.945 -8.297 10.672 1 98 153 TYR B O 1
ATOM 2846 N N . LYS B 1 154 ? -9.75 -6.68 11.672 1 98.56 154 LYS B N 1
ATOM 2847 C CA . LYS B 1 154 ? -10.656 -6.578 12.812 1 98.56 154 LYS B CA 1
ATOM 2848 C C . LYS B 1 154 ? -11.633 -5.422 12.633 1 98.56 154 LYS B C 1
ATOM 2850 O O . LYS B 1 154 ? -12.484 -5.188 13.492 1 98.56 154 LYS B O 1
ATOM 2855 N N . VAL B 1 155 ? -11.508 -4.66 11.547 1 98.75 155 VAL B N 1
ATOM 2856 C CA . VAL B 1 155 ? -12.406 -3.529 11.328 1 98.75 155 VAL B CA 1
ATOM 2857 C C . VAL B 1 155 ? -13.82 -4.031 11.047 1 98.75 155 VAL B C 1
ATOM 2859 O O . VAL B 1 155 ? -14.008 -4.98 10.289 1 98.75 155 VAL B O 1
ATOM 2862 N N . THR B 1 156 ? -14.789 -3.426 11.672 1 98.06 156 THR B N 1
ATOM 2863 C CA . THR B 1 156 ? -16.188 -3.805 11.523 1 98.06 156 THR B CA 1
ATOM 2864 C C . THR B 1 156 ? -17.047 -2.59 11.172 1 98.06 156 THR B C 1
ATOM 2866 O O . THR B 1 156 ? -16.562 -1.458 11.18 1 98.06 156 THR B O 1
ATOM 2869 N N . ALA B 1 157 ? -18.297 -2.869 10.875 1 97.56 157 ALA B N 1
ATOM 2870 C CA . ALA B 1 157 ? -19.25 -1.799 10.617 1 97.56 157 ALA B CA 1
ATOM 2871 C C . ALA B 1 157 ? -19.406 -0.89 11.836 1 97.56 157 ALA B C 1
ATOM 2873 O O . ALA B 1 157 ? -19.672 0.305 11.695 1 97.56 157 ALA B O 1
ATOM 2874 N N . ASP B 1 158 ? -19.172 -1.444 13.031 1 98.44 158 ASP B N 1
ATOM 2875 C CA . ASP B 1 158 ? -19.266 -0.654 14.258 1 98.44 158 ASP B CA 1
ATOM 2876 C C . ASP B 1 158 ? -18.172 0.403 14.32 1 98.44 158 ASP B C 1
ATOM 2878 O O . ASP B 1 158 ? -18.391 1.505 14.828 1 98.44 158 ASP B O 1
ATOM 2882 N N . ASP B 1 159 ? -17 0.083 13.859 1 98.81 159 ASP B N 1
ATOM 2883 C CA . ASP B 1 159 ? -15.922 1.069 13.789 1 98.81 159 ASP B CA 1
ATOM 2884 C C . ASP B 1 159 ? -16.328 2.266 12.93 1 98.81 159 ASP B C 1
ATOM 2886 O O . ASP B 1 159 ? -16.062 3.414 13.289 1 98.81 159 ASP B O 1
ATOM 2890 N N . ILE B 1 160 ? -17 1.994 11.828 1 98.81 160 ILE B N 1
ATOM 2891 C CA . ILE B 1 160 ? -17.453 3.043 10.922 1 98.81 160 ILE B CA 1
ATOM 2892 C C . ILE B 1 160 ? -18.547 3.877 11.586 1 98.81 160 ILE B C 1
ATOM 2894 O O . ILE B 1 160 ? -18.516 5.109 11.531 1 98.81 160 ILE B O 1
ATOM 2898 N N . ARG B 1 161 ? -19.422 3.219 12.203 1 98.44 161 ARG B N 1
ATOM 2899 C CA . ARG B 1 161 ? -20.5 3.91 12.898 1 98.44 161 ARG B CA 1
ATOM 2900 C C . ARG B 1 161 ? -19.953 4.855 13.961 1 98.44 161 ARG B C 1
ATOM 2902 O O . ARG B 1 161 ? -20.453 5.977 14.117 1 98.44 161 ARG B O 1
ATOM 2909 N N . GLN B 1 162 ? -18.969 4.43 14.703 1 98.56 162 GLN B N 1
ATOM 2910 C CA . GLN B 1 162 ? -18.359 5.262 15.734 1 98.56 162 GLN B CA 1
ATOM 2911 C C . GLN B 1 162 ? -17.766 6.531 15.141 1 98.56 162 GLN B C 1
ATOM 2913 O O . GLN B 1 162 ? -17.844 7.605 15.742 1 98.56 162 GLN B O 1
ATOM 2918 N N . LEU B 1 163 ? -17.188 6.414 14.023 1 98.81 163 LEU B N 1
ATOM 2919 C CA . LEU B 1 163 ? -16.641 7.586 13.344 1 98.81 163 LEU B CA 1
ATOM 2920 C C . LEU B 1 163 ? -17.75 8.508 12.867 1 98.81 163 LEU B C 1
ATOM 2922 O O . LEU B 1 163 ? -17.641 9.734 12.953 1 98.81 163 LEU B O 1
ATOM 2926 N N . ASN B 1 164 ? -18.781 7.895 12.352 1 98.5 164 ASN B N 1
ATOM 2927 C CA . ASN B 1 164 ? -19.938 8.688 11.945 1 98.5 164 ASN B CA 1
ATOM 2928 C C . ASN B 1 164 ? -20.516 9.484 13.125 1 98.5 164 ASN B C 1
ATOM 2930 O O . ASN B 1 164 ? -20.891 10.648 12.969 1 98.5 164 ASN B O 1
ATOM 2934 N N . ASP B 1 165 ? -20.484 8.875 14.227 1 98.31 165 ASP B N 1
ATOM 2935 C CA . ASP B 1 165 ? -21.062 9.484 15.422 1 98.31 165 ASP B CA 1
ATOM 2936 C C . ASP B 1 165 ? -20.312 10.766 15.797 1 98.31 165 ASP B C 1
ATOM 2938 O O . ASP B 1 165 ? -20.922 11.695 16.344 1 98.31 165 ASP B O 1
ATOM 2942 N N . VAL B 1 166 ? -19.062 10.828 15.477 1 98.31 166 VAL B N 1
ATOM 2943 C CA . VAL B 1 166 ? -18.297 12 15.891 1 98.31 166 VAL B CA 1
ATOM 2944 C C . VAL B 1 166 ? -18.203 12.984 14.727 1 98.31 166 VAL B C 1
ATOM 2946 O O . VAL B 1 166 ? -17.547 14.023 14.836 1 98.31 166 VAL B O 1
ATOM 2949 N N . GLY B 1 167 ? -18.75 12.57 13.492 1 98.25 167 GLY B N 1
ATOM 2950 C CA . GLY B 1 167 ? -18.938 13.609 12.492 1 98.25 167 GLY B CA 1
ATOM 2951 C C . GLY B 1 167 ? -18.219 13.32 11.195 1 98.25 167 GLY B C 1
ATOM 2952 O O . GLY B 1 167 ? -18.25 14.117 10.258 1 98.25 167 GLY B O 1
ATOM 2953 N N . TRP B 1 168 ? -17.547 12.172 11.07 1 98.69 168 TRP B N 1
ATOM 2954 C CA . TRP B 1 168 ? -16.938 11.812 9.797 1 98.69 168 TRP B CA 1
ATOM 2955 C C . TRP B 1 168 ? -17.938 11.109 8.883 1 98.69 168 TRP B C 1
ATOM 2957 O O . TRP B 1 168 ? -18.594 10.156 9.305 1 98.69 168 TRP B O 1
ATOM 2967 N N . ASP B 1 169 ? -18 11.57 7.648 1 98.12 169 ASP B N 1
ATOM 2968 C CA . ASP B 1 169 ? -18.938 10.891 6.758 1 98.12 169 ASP B CA 1
ATOM 2969 C C . ASP B 1 169 ? -18.25 9.727 6.039 1 98.12 169 ASP B C 1
ATOM 2971 O O . ASP B 1 169 ? -17.047 9.516 6.191 1 98.12 169 ASP B O 1
ATOM 2975 N N . GLN B 1 170 ? -19 9.016 5.262 1 97.81 170 GLN B N 1
ATOM 2976 C CA . GLN B 1 170 ? -18.547 7.766 4.664 1 97.81 170 GLN B CA 1
ATOM 2977 C C . GLN B 1 170 ? -17.406 8.016 3.672 1 97.81 170 GLN B C 1
ATOM 2979 O O . GLN B 1 170 ? -16.484 7.215 3.58 1 97.81 170 GLN B O 1
ATOM 2984 N N . LEU B 1 171 ? -17.531 9.078 2.916 1 98 171 LEU B N 1
ATOM 2985 C CA . LEU B 1 171 ? -16.516 9.352 1.909 1 98 171 LEU B CA 1
ATOM 2986 C C . LEU B 1 171 ? -15.219 9.82 2.562 1 98 171 LEU B C 1
ATOM 2988 O O . LEU B 1 171 ? -14.125 9.523 2.062 1 98 171 LEU B O 1
ATOM 2992 N N . GLN B 1 172 ? -15.273 10.57 3.682 1 98.69 172 GLN B N 1
ATOM 2993 C CA . GLN B 1 172 ? -14.094 10.953 4.453 1 98.69 172 GLN B CA 1
ATOM 2994 C C . GLN B 1 172 ? -13.406 9.727 5.047 1 98.69 172 GLN B C 1
ATOM 2996 O O . GLN B 1 172 ? -12.172 9.625 5.012 1 98.69 172 GLN B O 1
ATOM 3001 N N . ILE B 1 173 ? -14.203 8.789 5.547 1 98.88 173 ILE B N 1
ATOM 3002 C CA . ILE B 1 173 ? -13.664 7.57 6.145 1 98.88 173 ILE B CA 1
ATOM 3003 C C . ILE B 1 173 ? -13.016 6.707 5.062 1 98.88 173 ILE B C 1
ATOM 3005 O O . ILE B 1 173 ? -11.945 6.133 5.273 1 98.88 173 ILE B O 1
ATOM 3009 N N . ALA B 1 174 ? -13.633 6.703 3.889 1 98.69 174 ALA B N 1
ATOM 3010 C CA . ALA B 1 174 ? -13.055 5.969 2.766 1 98.69 174 ALA B CA 1
ATOM 3011 C C . ALA B 1 174 ? -11.703 6.562 2.359 1 98.69 174 ALA B C 1
ATOM 3013 O O . ALA B 1 174 ? -10.734 5.832 2.145 1 98.69 174 ALA B O 1
ATOM 3014 N N . GLU B 1 175 ? -11.664 7.828 2.279 1 98.44 175 GLU B N 1
ATOM 3015 C CA . GLU B 1 175 ? -10.406 8.477 1.914 1 98.44 175 GLU B CA 1
ATOM 3016 C C . GLU B 1 175 ? -9.328 8.227 2.969 1 98.44 175 GLU B C 1
ATOM 3018 O O . GLU B 1 175 ? -8.172 7.965 2.633 1 98.44 175 GLU B O 1
ATOM 3023 N N . ALA B 1 176 ? -9.688 8.305 4.258 1 98.81 176 ALA B N 1
ATOM 3024 C CA . ALA B 1 176 ? -8.742 7.988 5.32 1 98.81 176 ALA B CA 1
ATOM 3025 C C . ALA B 1 176 ? -8.211 6.566 5.184 1 98.81 176 ALA B C 1
ATOM 3027 O O . ALA B 1 176 ? -7.023 6.312 5.395 1 98.81 176 ALA B O 1
ATOM 3028 N N . THR B 1 177 ? -9.094 5.672 4.832 1 98.88 177 THR B N 1
ATOM 3029 C CA . THR B 1 177 ? -8.719 4.281 4.629 1 98.88 177 THR B CA 1
ATOM 3030 C C . THR B 1 177 ? -7.719 4.152 3.482 1 98.88 177 THR B C 1
ATOM 3032 O O . THR B 1 177 ? -6.684 3.5 3.627 1 98.88 177 THR B O 1
ATOM 3035 N N . HIS B 1 178 ? -8.016 4.812 2.381 1 98.5 178 HIS B N 1
ATOM 3036 C CA . HIS B 1 178 ? -7.133 4.754 1.223 1 98.5 178 HIS B CA 1
ATOM 3037 C C . HIS B 1 178 ? -5.762 5.344 1.544 1 98.5 178 HIS B C 1
ATOM 3039 O O . HIS B 1 178 ? -4.734 4.758 1.194 1 98.5 178 HIS B O 1
ATOM 3045 N N . ILE B 1 179 ? -5.742 6.438 2.25 1 98.44 179 ILE B N 1
ATOM 3046 C CA . ILE B 1 179 ? -4.484 7.098 2.588 1 98.44 179 ILE B CA 1
ATOM 3047 C C . ILE B 1 179 ? -3.693 6.23 3.566 1 98.44 179 ILE B C 1
ATOM 3049 O O . ILE B 1 179 ? -2.49 6.023 3.393 1 98.44 179 ILE B O 1
ATOM 3053 N N . THR B 1 180 ? -4.359 5.703 4.566 1 98.88 180 THR B N 1
ATOM 3054 C CA . THR B 1 180 ? -3.711 4.828 5.539 1 98.88 180 THR B CA 1
ATOM 3055 C C . THR B 1 180 ? -3.084 3.621 4.844 1 98.88 180 THR B C 1
ATOM 3057 O O . THR B 1 180 ? -1.923 3.293 5.09 1 98.88 180 THR B O 1
ATOM 3060 N N . ALA B 1 181 ? -3.848 3.014 3.975 1 98.62 181 ALA B N 1
ATOM 3061 C CA . ALA B 1 181 ? -3.371 1.842 3.246 1 98.62 181 ALA B CA 1
ATOM 3062 C C . ALA B 1 181 ? -2.225 2.207 2.309 1 98.62 181 ALA B C 1
ATOM 3064 O O . ALA B 1 181 ? -1.276 1.436 2.145 1 98.62 181 ALA B O 1
ATOM 3065 N N . LEU B 1 182 ? -2.301 3.324 1.682 1 97.75 182 LEU B N 1
ATOM 3066 C CA . LEU B 1 182 ? -1.242 3.783 0.791 1 97.75 182 LEU B CA 1
ATOM 3067 C C . LEU B 1 182 ? 0.067 3.965 1.551 1 97.75 182 LEU B C 1
ATOM 3069 O O . LEU B 1 182 ? 1.137 3.619 1.043 1 97.75 182 LEU B O 1
ATOM 3073 N N . PHE B 1 183 ? 0.02 4.445 2.742 1 98.44 183 PHE B N 1
ATOM 3074 C CA . PHE B 1 183 ? 1.253 4.664 3.49 1 98.44 183 PHE B CA 1
ATOM 3075 C C . PHE B 1 183 ? 1.787 3.35 4.047 1 98.44 183 PHE B C 1
ATOM 3077 O O . PHE B 1 183 ? 2.977 3.234 4.348 1 98.44 183 PHE B O 1
ATOM 3084 N N . ALA B 1 184 ? 0.887 2.312 4.184 1 98.5 184 ALA B N 1
ATOM 3085 C CA . ALA B 1 184 ? 1.419 0.97 4.41 1 98.5 184 ALA B CA 1
ATOM 3086 C C . ALA B 1 184 ? 2.295 0.525 3.24 1 98.5 184 ALA B C 1
ATOM 3088 O O . ALA B 1 184 ? 3.34 -0.099 3.443 1 98.5 184 ALA B O 1
ATOM 3089 N N . PHE B 1 185 ? 1.885 0.875 2.074 1 98.5 185 PHE B N 1
ATOM 3090 C CA . PHE B 1 185 ? 2.625 0.572 0.855 1 98.5 185 PHE B CA 1
ATOM 3091 C C . PHE B 1 185 ? 3.926 1.364 0.801 1 98.5 185 PHE B C 1
ATOM 3093 O O . PHE B 1 185 ? 5.012 0.783 0.722 1 98.5 185 PHE B O 1
ATOM 3100 N N . PHE B 1 186 ? 3.877 2.664 0.952 1 98.44 186 PHE B N 1
ATOM 3101 C CA . PHE B 1 186 ? 5.031 3.545 0.816 1 98.44 186 PHE B CA 1
ATOM 3102 C C . PHE B 1 186 ? 6.082 3.227 1.872 1 98.44 186 PHE B C 1
ATOM 3104 O O . PHE B 1 186 ? 7.273 3.145 1.563 1 98.44 186 PHE B O 1
ATOM 3111 N N . ASN B 1 187 ? 5.676 3.043 3.088 1 98.75 187 ASN B N 1
ATOM 3112 C CA . ASN B 1 187 ? 6.613 2.793 4.18 1 98.75 187 ASN B CA 1
ATOM 3113 C C . ASN B 1 187 ? 7.398 1.503 3.961 1 98.75 187 ASN B C 1
ATOM 3115 O O . ASN B 1 187 ? 8.602 1.45 4.223 1 98.75 187 ASN B O 1
ATOM 3119 N N . ARG B 1 188 ? 6.723 0.487 3.463 1 98.88 188 ARG B N 1
ATOM 3120 C CA . ARG B 1 188 ? 7.395 -0.788 3.236 1 98.88 188 ARG B CA 1
ATOM 3121 C C . ARG B 1 188 ? 8.383 -0.685 2.082 1 98.88 188 ARG B C 1
ATOM 3123 O O . ARG B 1 188 ? 9.469 -1.266 2.137 1 98.88 188 ARG B O 1
ATOM 3130 N N . VAL B 1 189 ? 8.031 0.078 1.036 1 98.81 189 VAL B N 1
ATOM 3131 C CA . VAL B 1 189 ? 8.961 0.28 -0.069 1 98.81 189 VAL B CA 1
ATOM 3132 C C . VAL B 1 189 ? 10.172 1.068 0.416 1 98.81 189 VAL B C 1
ATOM 3134 O O . VAL B 1 189 ? 11.312 0.641 0.226 1 98.81 189 VAL B O 1
ATOM 3137 N N . VAL B 1 190 ? 9.953 2.15 1.104 1 98.56 190 VAL B N 1
ATOM 3138 C CA . VAL B 1 190 ? 11.008 3.055 1.557 1 98.56 190 VAL B CA 1
ATOM 3139 C C . VAL B 1 190 ? 11.938 2.322 2.52 1 98.56 190 VAL B C 1
ATOM 3141 O O . VAL B 1 190 ? 13.164 2.354 2.355 1 98.56 190 VAL B O 1
ATOM 3144 N N . ASN B 1 191 ? 11.375 1.695 3.498 1 98.75 191 ASN B N 1
ATOM 3145 C CA . ASN B 1 191 ? 12.156 0.932 4.465 1 98.75 191 ASN B CA 1
ATOM 3146 C C . ASN B 1 191 ? 13.016 -0.124 3.777 1 98.75 191 ASN B C 1
ATOM 3148 O O . ASN B 1 191 ? 14.203 -0.25 4.074 1 98.75 191 ASN B O 1
ATOM 3152 N N . THR B 1 192 ? 12.406 -0.873 2.865 1 98.88 192 THR B N 1
ATOM 3153 C CA . THR B 1 192 ? 13.102 -1.986 2.227 1 98.88 192 THR B CA 1
ATOM 3154 C C . THR B 1 192 ? 14.219 -1.479 1.316 1 98.88 192 THR B C 1
ATOM 3156 O O . THR B 1 192 ? 15.297 -2.066 1.263 1 98.88 192 THR B O 1
ATOM 3159 N N . PHE B 1 193 ? 13.953 -0.384 0.632 1 98.56 193 PHE B N 1
ATOM 3160 C CA . PHE B 1 193 ? 14.977 0.206 -0.227 1 98.56 193 PHE B CA 1
ATOM 3161 C C . PHE B 1 193 ? 16.062 0.876 0.606 1 98.56 193 PHE B C 1
ATOM 3163 O O . PHE B 1 193 ? 17.141 1.165 0.101 1 98.56 193 PHE B O 1
ATOM 3170 N N . GLY B 1 194 ? 15.758 1.208 1.809 1 97.69 194 GLY B N 1
ATOM 3171 C CA . GLY B 1 194 ? 16.766 1.715 2.73 1 97.69 194 GLY B CA 1
ATOM 3172 C C . GLY B 1 194 ? 17 3.209 2.602 1 97.69 194 GLY B C 1
ATOM 3173 O O . GLY B 1 194 ? 18.125 3.686 2.752 1 97.69 194 GLY B O 1
ATOM 3174 N N . LEU B 1 195 ? 15.938 3.951 2.256 1 96.19 195 LEU B N 1
ATOM 3175 C CA . LEU B 1 195 ? 16.094 5.402 2.197 1 96.19 195 LEU B CA 1
ATOM 3176 C C . LEU B 1 195 ? 16.281 5.984 3.594 1 96.19 195 LEU B C 1
ATOM 3178 O O . LEU B 1 195 ? 15.516 5.68 4.508 1 96.19 195 LEU B O 1
ATOM 3182 N N . PRO B 1 196 ? 17.219 6.836 3.711 1 91.88 196 PRO B N 1
ATOM 3183 C CA . PRO B 1 196 ? 17.438 7.457 5.02 1 91.88 196 PRO B CA 1
ATOM 3184 C C . PRO B 1 196 ? 16.516 8.656 5.262 1 91.88 196 PRO B C 1
ATOM 3186 O O . PRO B 1 196 ? 16 9.25 4.309 1 91.88 196 PRO B O 1
ATOM 3189 N N . SER B 1 197 ? 16.344 8.93 6.531 1 90.31 197 SER B N 1
ATOM 3190 C CA . SER B 1 197 ? 15.68 10.18 6.871 1 90.31 197 SER B CA 1
ATOM 3191 C C . SER B 1 197 ? 16.438 11.383 6.324 1 90.31 197 SER B C 1
ATOM 3193 O O . SER B 1 197 ? 17.672 11.352 6.234 1 90.31 197 SER B O 1
ATOM 3195 N N . GLN B 1 198 ? 15.672 12.406 5.988 1 84.94 198 GLN B N 1
ATOM 3196 C CA . GLN B 1 198 ? 16.281 13.617 5.449 1 84.94 198 GLN B CA 1
ATOM 3197 C C . GLN B 1 198 ? 16.469 14.68 6.535 1 84.94 198 GLN B C 1
ATOM 3199 O O . GLN B 1 198 ? 17.062 15.727 6.297 1 84.94 198 GLN B O 1
ATOM 3204 N N . HIS B 1 199 ? 15.992 14.414 7.699 1 80.62 199 HIS B N 1
ATOM 3205 C CA . HIS B 1 199 ? 16.109 15.281 8.867 1 80.62 199 HIS B CA 1
ATOM 3206 C C . HIS B 1 199 ? 15.578 16.672 8.57 1 80.62 199 HIS B C 1
ATOM 3208 O O . HIS B 1 199 ? 16.25 17.672 8.859 1 80.62 199 HIS B O 1
ATOM 3214 N N . ARG B 1 200 ? 14.484 16.75 7.965 1 76 200 ARG B N 1
ATOM 3215 C CA . ARG B 1 200 ? 13.828 18.016 7.66 1 76 200 ARG B CA 1
ATOM 3216 C C . ARG B 1 200 ? 13.281 18.672 8.922 1 76 200 ARG B C 1
ATOM 3218 O O . ARG B 1 200 ? 13.273 19.891 9.039 1 76 200 ARG B O 1
ATOM 3225 N N . LEU B 1 201 ? 12.68 17.719 9.805 1 70.06 201 LEU B N 1
ATOM 3226 C CA . LEU B 1 201 ? 12.156 18.25 11.062 1 70.06 201 LEU B CA 1
ATOM 3227 C C . LEU B 1 201 ? 13.258 18.344 12.109 1 70.06 201 LEU B C 1
ATOM 3229 O O . LEU B 1 201 ? 14.039 17.406 12.289 1 70.06 201 LEU B O 1
ATOM 3233 N N . ASP B 1 202 ? 13.703 19.438 12.375 1 60.38 202 ASP B N 1
ATOM 3234 C CA . ASP B 1 202 ? 14.641 19.656 13.477 1 60.38 202 ASP B CA 1
ATOM 3235 C C . ASP B 1 202 ? 14.047 19.156 14.797 1 60.38 202 ASP B C 1
ATOM 3237 O O . ASP B 1 202 ? 14.102 19.875 15.797 1 60.38 202 ASP B O 1
ATOM 3241 N N . LEU B 1 203 ? 13.102 18.344 14.766 1 52.59 203 LEU B N 1
ATOM 3242 C CA . LEU B 1 203 ? 12.594 17.875 16.047 1 52.59 203 LEU B CA 1
ATOM 3243 C C . LEU B 1 203 ? 13.484 16.766 16.609 1 52.59 203 LEU B C 1
ATOM 3245 O O . LEU B 1 203 ? 14 15.938 15.859 1 52.59 203 LEU B O 1
ATOM 3249 N N . ASP B 1 204 ? 14.203 17.062 17.594 1 45.91 204 ASP B N 1
ATOM 3250 C CA . ASP B 1 204 ? 14.852 15.992 18.359 1 45.91 204 ASP B CA 1
ATOM 3251 C C . ASP B 1 204 ? 13.938 14.773 18.469 1 45.91 204 ASP B C 1
ATOM 3253 O O . ASP B 1 204 ? 13.195 14.641 19.453 1 45.91 204 ASP B O 1
ATOM 3257 N N . LEU B 1 205 ? 13.516 14.328 17.438 1 48.34 205 LEU B N 1
ATOM 3258 C CA . LEU B 1 205 ? 12.648 13.156 17.562 1 48.34 205 LEU B CA 1
ATOM 3259 C C . LEU B 1 205 ? 13.391 12.016 18.25 1 48.34 205 LEU B C 1
ATOM 3261 O O . LEU B 1 205 ? 14.453 11.594 17.781 1 48.34 205 LEU B O 1
ATOM 3265 N N . ALA B 1 206 ? 13.297 11.938 19.531 1 40.66 206 ALA B N 1
ATOM 3266 C CA . ALA B 1 206 ? 13.906 10.82 20.25 1 40.66 206 ALA B CA 1
ATOM 3267 C C . ALA B 1 206 ? 13.641 9.5 19.531 1 40.66 206 ALA B C 1
ATOM 3269 O O . ALA B 1 206 ? 12.547 9.273 19.016 1 40.66 206 ALA B O 1
ATOM 3270 N N . PRO B 1 207 ? 14.641 8.68 19.234 1 40.69 207 PRO B N 1
ATOM 3271 C CA . PRO B 1 207 ? 14.469 7.348 18.641 1 40.69 207 PRO B CA 1
ATOM 3272 C C . PRO B 1 207 ? 13.328 6.562 19.281 1 40.69 207 PRO B C 1
ATOM 3274 O O . PRO B 1 207 ? 13.109 6.66 20.5 1 40.69 207 PRO B O 1
ATOM 3277 N N . THR B 1 208 ? 12.266 6.277 18.609 1 36.44 208 THR B N 1
ATOM 3278 C CA . THR B 1 208 ? 11.258 5.363 19.125 1 36.44 208 THR B CA 1
ATOM 3279 C C . THR B 1 208 ? 11.914 4.164 19.812 1 36.44 208 THR B C 1
ATOM 3281 O O . THR B 1 208 ? 12.953 3.68 19.359 1 36.44 208 THR B O 1
ATOM 3284 N N . ASN B 1 209 ? 11.758 3.934 21.047 1 33.38 209 ASN B N 1
ATOM 3285 C CA . ASN B 1 209 ? 12.18 2.762 21.812 1 33.38 209 ASN B CA 1
ATOM 3286 C C . ASN B 1 209 ? 11.914 1.471 21.047 1 33.38 209 ASN B C 1
ATOM 3288 O O . ASN B 1 209 ? 10.758 1.143 20.75 1 33.38 209 ASN B O 1
ATOM 3292 N N . SER B 1 210 ? 12.703 1.08 20.109 1 34.5 210 SER B N 1
ATOM 3293 C CA . SER B 1 210 ? 12.633 -0.322 19.719 1 34.5 210 SER B CA 1
ATOM 3294 C C . SER B 1 210 ? 12.18 -1.205 20.875 1 34.5 210 SER B C 1
ATOM 3296 O O . SER B 1 210 ? 12.633 -1.028 22.016 1 34.5 210 SER B O 1
ATOM 3298 N N . LYS B 1 211 ? 11.047 -1.884 20.844 1 32.12 211 LYS B N 1
ATOM 3299 C CA . LYS B 1 211 ? 10.57 -2.838 21.844 1 32.12 211 LYS B CA 1
ATOM 3300 C C . LYS B 1 211 ? 11.711 -3.717 22.344 1 32.12 211 LYS B C 1
ATOM 3302 O O . LYS B 1 211 ? 12.031 -4.738 21.734 1 32.12 211 LYS B O 1
ATOM 3307 N N . GLU B 1 212 ? 12.742 -3.332 22.875 1 26.34 212 GLU B N 1
ATOM 3308 C CA . GLU B 1 212 ? 13.477 -4.223 23.781 1 26.34 212 GLU B CA 1
ATOM 3309 C C . GLU B 1 212 ? 12.578 -4.719 24.906 1 26.34 212 GLU B C 1
ATOM 3311 O O . GLU B 1 212 ? 12.898 -5.707 25.562 1 26.34 212 GLU B O 1
ATOM 3316 N N . ASN B 1 213 ? 11.68 -3.873 25.562 1 26.84 213 ASN B N 1
ATOM 3317 C CA . ASN B 1 213 ? 11.18 -4.242 26.875 1 26.84 213 ASN B CA 1
ATOM 3318 C C . ASN B 1 213 ? 10.023 -5.234 26.781 1 26.84 213 ASN B C 1
ATOM 3320 O O . ASN B 1 213 ? 9.398 -5.562 27.781 1 26.84 213 ASN B O 1
ATOM 3324 N N . ARG B 1 214 ? 9.188 -5.469 25.656 1 21.91 214 ARG B N 1
ATOM 3325 C CA . ARG B 1 214 ? 8.359 -6.547 26.188 1 21.91 214 ARG B CA 1
ATOM 3326 C C . ARG B 1 214 ? 9.125 -7.863 26.219 1 21.91 214 ARG B C 1
ATOM 3328 O O . ARG B 1 214 ? 9.93 -8.133 25.328 1 21.91 214 ARG B O 1
#

Radius of gyration: 23.97 Å; Cα contacts (8 Å, |Δi|>4): 587; chains: 2; bounding box: 104×84×55 Å

pLDDT: mean 87.58, std 20.13, range [21.91, 98.94]

Nearest PDB structures (foldseek):
  2prr-assembly1_E  TM=8.829E-01  e=7.233E-08  Cupriavidus pinatubonensis JMP134
  6k40-assembly3_C  TM=8.562E-01  e=7.588E-08  Deinococcus radiodurans R1 = ATCC 13939 = DSM 20539
  2pfx-assembly1_A  TM=8.800E-01  e=2.905E-07  Ruegeria sp. TM1040
  3c1l-assembly2_J  TM=8.731E-01  e=1.347E-06  Mesorhizobium japonicum MAFF 303099
  2ouw-assembly1_B  TM=6.439E-01  e=6.219E-03  Rhodospirillum rubrum

Foldseek 3Di:
DPPDPDPDPDDPPPVPPPFDWPDDFAAQVRDDDLLVVLQVVLCVVVVHPGDDPLLRLCSVPSVSSNVVSVCCVPAQCDDDLDDNLLSLLLQLLLLLVLVFQASNQVSLLVNVVVPDDPQSSLQSNLNHLPGPVADPLSSLLSVVLSCLNPPVVPDDVVSVVVSVVSPRDPVNSVSSSVSSVVSSVSRVSCVNRPGDHPCNDVPVNPPRPPPPDD/DPPDPDPDPDDPPPVPPPFDWPDDFAAQVRDDDLLVVLQVVLCVVVVHPGDDVLLRLCSVPSVSSNVVSVCCVPAQCDDDLDGNLLSLLLQLLLLLVLVFQASNQVSLLVNVVVPDDPQSSLQSNLNHLPGPVADPLSSLLSVVLSCLSPPVVPDDVVSVVVSVVSPRDPVNSVSSSVSSVVSSVSRVSCVNRPGDHPCNDVPVNPPRPPPPDD

Sequence (428 aa):
MKESPAPARTTDDQASTQIVTNLPIVQEDAATGAVAKSYSDYREHFGRPDVPDILKCFATHPPLLEQMIALASSLLFIEGRLPRRVKEMIATYVSALNDCPYCLDSHASFLRTQGGSDELLSALSNGSLESPSISTKERQLLSFTRKVTNESYKVTADDIRQLNDVGWDQLQIAEATHITALFAFFNRVVNTFGLPSQHRLDLDLAPTNSKENRMKESPAPARTTDDQASTQIVTNLPIVQEDAATGAVAKSYSDYREHFGRPDVPDILKCFATHPPLLEQMIALASSLLFIEGRLPRRVKEMIATYVSALNDCPYCLDSHASFLRTQGGSDELLSALSNGSLESPSISTKERQLLSFTRKVTNESYKVTADDIRQLNDVGWDQLQIAEATHITALFAFFNRVVNTFGLPSQHRLDLDLAPTNSKENR